Protein AF-J9DEJ8-F1 (afdb_monomer)

Mean predicted aligned error: 7.13 Å

Sequence (508 aa):
MATYSVTGDSTDNITITGTVAEDTIGVENAGGVFTIYGGRGEGDAADTDDVITIGDSVDAYGTFDVFGNGGDDSITATFADSAVTATVIGGAGDDSITMTGGDSTSTIVVAGSSGLDTISVDSADGDVTIYGGSGAADAADSADFITFGGAGTFDVFGNGGDDTVSGDLDAGGDANVYGGGGDDVLSVANGDSTSVVTVTAGSEADTVSVTGAAGDVTIYGGSGEADAADGADSIRFGGAGTFDVFGNGGDDTVSGALTGGGDANVYGGGGSDDITVGGGDSTSVVTVTAGSEADTIDVTGDGGSYTVYGGSGEADSADLADVITAHDSGDFTIYGNGGDDTIDLSDIDVTDSGTVVTAYGGAGDDAFSVGADTAATFVLSGGGGDDTYLVTQGAGADSAGASTGEGIVTITDFEVGSGDQLNINTGDSTDLVVGVTVSSSATLQDALDAAAAAAVDTGDIGVVIYGGSAYAVVEGGGDLTALDSTDQVIKLTGVTDLNVIDQITAVA

Radius of gyration: 32.06 Å; Cα contacts (8 Å, |Δi|>4): 1858; chains: 1; bounding box: 73×35×90 Å

Solvent-accessible surface area (backbone atoms only — not comparable to full-atom values): 21625 Å² total; per-residue (Å²): 105,57,78,49,77,48,74,47,76,39,98,50,80,46,78,48,62,45,46,58,41,33,30,37,39,39,37,33,47,33,33,32,38,39,38,39,23,38,8,74,38,94,75,28,73,70,22,32,38,28,39,39,38,32,30,81,74,62,51,21,35,37,37,39,40,39,35,35,25,11,32,48,20,39,37,40,39,29,33,14,88,35,54,27,39,37,39,42,35,30,32,39,32,48,19,37,39,38,37,33,37,20,21,71,74,12,42,39,37,40,25,27,29,35,39,51,22,38,40,37,41,35,52,30,27,14,46,34,37,39,19,34,12,76,44,96,78,25,78,83,29,41,34,27,39,39,38,37,25,22,39,13,41,36,42,36,33,33,23,7,33,51,19,38,39,40,38,49,35,36,74,60,18,30,34,41,40,34,33,38,40,37,53,21,40,41,34,40,36,32,70,26,65,78,17,45,40,38,40,31,33,14,52,34,44,26,38,39,38,42,38,53,28,27,14,47,36,39,39,19,38,9,79,43,97,79,26,77,74,24,28,44,26,40,40,36,40,26,21,41,16,40,37,43,39,33,34,19,7,30,52,21,39,38,41,37,45,31,36,48,63,11,31,38,40,39,35,36,35,39,38,49,22,44,40,37,43,27,52,24,20,67,72,13,44,37,38,38,30,35,16,51,38,45,30,39,39,40,39,37,36,46,33,22,41,39,38,39,19,36,9,77,40,99,82,29,76,74,22,34,42,22,40,39,37,42,30,38,26,34,32,38,40,39,32,31,16,4,28,50,18,38,39,38,38,48,57,37,45,43,91,54,83,72,27,39,38,38,39,34,26,32,36,29,49,14,37,40,33,38,29,28,53,27,43,29,30,37,40,37,32,44,73,45,60,47,22,36,40,37,40,34,64,24,99,52,10,32,30,75,38,44,83,79,56,37,15,28,45,31,35,60,62,66,46,84,85,74,54,39,35,42,35,38,35,45,77,40,92,60,64,75,76,35,78,41,84,69,62,99,82,56,52,69,53,60,39,47,22,50,9,26,40,56,12,78,48,66,38,10,31,2,27,25,69,54,100,56,18,30,36,42,24,36,29,52,51,87,58,60,67,36,70,37,49,28,21,39,40,37,36,34,36,71,34,72,66,74,80,53,53,84,41,51,43,82,40,96

Secondary structure (DSSP, 8-state):
--EEEEEEEEEEEEEEE--SS--EEEEEEEEEEEEEESSSSTT-TT----EEEE-SSS--EEEEEEEEEESS-EEEEE--SS-EEEEEEEEESS-EEEEE---TT-EEEEEEEESS-EEEEES--SEEEEEEESSS--TT----EEEEEESSEEEEEEEESS-EEEEEEPTT-EEEEEEEESS-EEEEEE--TT-EEEEE--SS--EEEEEEE-SEEEEESSSSS--TTS---EEEEEESSEEEEEEEESS-EEEEEEESS-EEEEEEEES--EEEEEEE-TT-EEEEE--SS--EEEEEEEEEEEEEESSSSS--SSS---EEEEEEEEEEEEEEEESS-EEEETT---SSTT-EEEEEEEESS-EEEE-S---SEEEEEEEES--EEEEE--TT--GGGTTTTTTEEEESS--TTTS-EEEEE-SS-----EEE---TT--HHHHHHHHHTTS-STT-EEEEEETTEEEEEE--SS-TTS--TT-EEEEETT---GGGGGGEEEE-

Structure (mmCIF, N/CA/C/O backbone):
data_AF-J9DEJ8-F1
#
_entry.id   AF-J9DEJ8-F1
#
loop_
_atom_site.group_PDB
_atom_site.id
_atom_site.type_symbol
_atom_site.label_atom_id
_atom_site.label_alt_id
_atom_site.label_comp_id
_atom_site.label_asym_id
_atom_site.label_entity_id
_atom_site.label_seq_id
_atom_site.pdbx_PDB_ins_code
_atom_site.Cartn_x
_atom_site.Cartn_y
_atom_site.Cartn_z
_atom_site.occupancy
_atom_site.B_iso_or_equiv
_atom_site.auth_seq_id
_atom_site.auth_comp_id
_atom_site.auth_asym_id
_atom_site.auth_atom_id
_atom_site.pdbx_PDB_model_num
ATOM 1 N N . MET A 1 1 ? 35.750 -9.342 -35.589 1.00 69.62 1 MET A N 1
ATOM 2 C CA . MET A 1 1 ? 36.606 -8.413 -34.828 1.00 69.62 1 MET A CA 1
ATOM 3 C C . MET A 1 1 ? 37.308 -7.419 -35.720 1.00 69.62 1 MET A C 1
ATOM 5 O O . MET A 1 1 ? 38.487 -7.567 -36.056 1.00 69.62 1 MET A O 1
ATOM 9 N N . ALA A 1 2 ? 36.550 -6.410 -36.135 1.00 70.00 2 ALA A N 1
ATOM 10 C CA . ALA A 1 2 ? 37.075 -5.110 -36.505 1.00 70.00 2 ALA A CA 1
ATOM 11 C C . ALA A 1 2 ? 37.039 -4.172 -35.283 1.00 70.00 2 ALA A C 1
ATOM 13 O O . ALA A 1 2 ? 36.340 -4.411 -34.303 1.00 70.00 2 ALA A O 1
ATOM 14 N N . THR A 1 3 ? 37.856 -3.120 -35.320 1.00 77.62 3 THR A N 1
ATOM 15 C CA . THR A 1 3 ? 37.878 -2.086 -34.280 1.00 77.62 3 THR A CA 1
ATOM 16 C C . THR A 1 3 ? 37.747 -0.729 -34.948 1.00 77.62 3 THR A C 1
ATOM 18 O O . THR A 1 3 ? 38.549 -0.397 -35.829 1.00 77.62 3 THR A O 1
ATOM 21 N N . TYR A 1 4 ? 36.763 0.052 -34.518 1.00 80.25 4 TYR A N 1
ATOM 22 C CA . TYR A 1 4 ? 36.486 1.400 -34.997 1.00 80.25 4 TYR A CA 1
ATOM 23 C C . TYR A 1 4 ? 36.673 2.381 -33.839 1.00 80.25 4 TYR A C 1
ATOM 25 O O . TYR A 1 4 ? 36.247 2.117 -32.724 1.00 80.25 4 TYR A O 1
ATOM 33 N N . SER A 1 5 ? 37.343 3.505 -34.089 1.00 74.38 5 SER A N 1
ATOM 34 C CA . SER A 1 5 ? 37.507 4.574 -33.103 1.00 74.38 5 SER A CA 1
ATOM 35 C C . SER A 1 5 ? 37.370 5.915 -33.808 1.00 74.38 5 SER A C 1
ATOM 37 O O . SER A 1 5 ? 38.055 6.169 -34.808 1.00 74.38 5 SER A O 1
ATOM 39 N N . VAL A 1 6 ? 36.454 6.746 -33.316 1.00 74.81 6 VAL A N 1
ATOM 40 C CA . VAL A 1 6 ? 36.214 8.101 -33.811 1.00 74.81 6 VAL A CA 1
ATOM 41 C C . VAL A 1 6 ? 36.387 9.077 -32.655 1.00 74.81 6 VAL A C 1
ATOM 43 O O . VAL A 1 6 ? 35.788 8.912 -31.601 1.00 74.81 6 VAL A O 1
ATOM 46 N N . THR A 1 7 ? 37.198 10.110 -32.877 1.00 64.38 7 THR A N 1
ATOM 47 C CA . THR A 1 7 ? 37.362 11.238 -31.954 1.00 64.38 7 THR A CA 1
ATOM 48 C C . THR A 1 7 ? 37.060 12.520 -32.719 1.00 64.38 7 THR A C 1
ATOM 50 O O . THR A 1 7 ? 37.680 12.756 -33.764 1.00 64.38 7 THR A O 1
ATOM 53 N N . GLY A 1 8 ? 36.147 13.363 -32.234 1.00 55.47 8 GLY A N 1
ATOM 54 C CA . GLY A 1 8 ? 35.898 14.650 -32.883 1.00 55.47 8 GLY A CA 1
ATOM 55 C C . GLY A 1 8 ? 34.725 15.464 -32.335 1.00 55.47 8 GLY A C 1
ATOM 56 O O . GLY A 1 8 ? 33.605 14.981 -32.259 1.00 55.47 8 GLY A O 1
ATOM 57 N N . ASP A 1 9 ? 34.987 16.746 -32.085 1.00 58.25 9 ASP A N 1
ATOM 58 C CA . ASP A 1 9 ? 33.994 17.821 -31.973 1.00 58.25 9 ASP A CA 1
ATOM 59 C C . ASP A 1 9 ? 33.622 18.264 -33.400 1.00 58.25 9 ASP A C 1
ATOM 61 O O . ASP A 1 9 ? 34.460 18.838 -34.110 1.00 58.25 9 ASP A O 1
ATOM 65 N N . SER A 1 10 ? 32.424 17.917 -33.885 1.00 53.53 10 SER A N 1
ATOM 66 C CA . SER A 1 10 ? 32.021 18.250 -35.252 1.00 53.53 10 SER A CA 1
ATOM 67 C C . SER A 1 10 ? 30.554 18.663 -35.372 1.00 53.53 10 SER A C 1
ATOM 69 O O . SER A 1 10 ? 29.649 18.085 -34.792 1.00 53.53 10 SER A O 1
ATOM 71 N N . THR A 1 11 ? 30.282 19.628 -36.248 1.00 59.38 11 THR A N 1
ATOM 72 C CA . THR A 1 11 ? 28.927 19.901 -36.757 1.00 59.38 11 THR A CA 1
ATOM 73 C C . THR A 1 11 ? 28.458 18.859 -37.785 1.00 59.38 11 THR A C 1
ATOM 75 O O . THR A 1 11 ? 27.512 19.126 -38.527 1.00 59.38 11 THR A O 1
ATOM 78 N N . ASP A 1 12 ? 29.178 17.745 -37.930 1.00 62.72 12 ASP A N 1
ATOM 79 C CA . ASP A 1 12 ? 28.977 16.765 -38.990 1.00 62.72 12 ASP A CA 1
ATOM 80 C C . ASP A 1 12 ? 28.085 15.613 -38.505 1.00 62.72 12 ASP A C 1
ATOM 82 O O . ASP A 1 12 ? 28.072 15.265 -37.326 1.00 62.72 12 ASP A O 1
ATOM 86 N N . ASN A 1 13 ? 27.354 15.007 -39.442 1.00 77.88 13 ASN A N 1
ATOM 87 C CA . ASN A 1 13 ? 26.624 13.766 -39.200 1.00 77.88 13 ASN A CA 1
ATOM 88 C C . ASN A 1 13 ? 27.559 12.594 -39.522 1.00 77.88 13 ASN A C 1
ATOM 90 O O . ASN A 1 13 ? 27.976 12.440 -40.677 1.00 77.88 13 ASN A O 1
ATOM 94 N N . ILE A 1 14 ? 27.892 11.780 -38.523 1.00 81.44 14 ILE A N 1
ATOM 95 C CA . ILE A 1 14 ? 28.829 10.660 -38.648 1.00 81.44 14 ILE A CA 1
ATOM 96 C C . ILE A 1 14 ? 28.055 9.347 -38.568 1.00 81.44 14 ILE A C 1
ATOM 98 O O . ILE A 1 14 ? 27.321 9.113 -37.618 1.00 81.44 14 ILE A O 1
ATOM 102 N N . THR A 1 15 ? 28.254 8.468 -39.553 1.00 83.81 15 THR A N 1
ATOM 103 C CA . THR A 1 15 ? 27.722 7.099 -39.526 1.00 83.81 15 THR A CA 1
ATOM 104 C C . THR A 1 15 ? 28.864 6.095 -39.410 1.00 83.81 15 THR A C 1
ATOM 106 O O . THR A 1 15 ? 29.778 6.109 -40.241 1.00 83.81 15 THR A O 1
ATOM 109 N N . ILE A 1 16 ? 28.798 5.221 -38.407 1.00 84.88 16 ILE A N 1
ATOM 110 C CA . ILE A 1 16 ? 29.703 4.085 -38.203 1.00 84.88 16 ILE A CA 1
ATOM 111 C C . ILE A 1 16 ? 28.890 2.808 -38.421 1.00 84.88 16 ILE A C 1
ATOM 113 O O . ILE A 1 16 ? 27.814 2.662 -37.859 1.00 84.88 16 ILE A O 1
ATOM 117 N N . THR A 1 17 ? 29.395 1.904 -39.255 1.00 83.44 17 THR A N 1
ATOM 118 C CA . THR A 1 17 ? 28.797 0.582 -39.494 1.00 83.44 17 THR A CA 1
ATOM 119 C C . THR A 1 17 ? 29.867 -0.470 -39.262 1.00 83.44 17 THR A C 1
ATOM 121 O O . THR A 1 17 ? 30.925 -0.381 -39.908 1.00 83.44 17 THR A O 1
ATOM 124 N N . GLY A 1 18 ? 29.612 -1.439 -38.392 1.00 78.19 18 GLY A N 1
ATOM 125 C CA . GLY A 1 18 ? 30.465 -2.607 -38.254 1.00 78.19 18 GLY A CA 1
ATOM 126 C C . GLY A 1 18 ? 30.177 -3.657 -39.328 1.00 78.19 18 GLY A C 1
ATOM 127 O O . GLY A 1 18 ? 29.980 -3.349 -40.516 1.00 78.19 18 GLY A O 1
ATOM 128 N N . THR A 1 19 ? 30.333 -4.918 -38.958 1.00 83.38 19 THR A N 1
ATOM 129 C CA . THR A 1 19 ? 30.395 -6.061 -39.859 1.00 83.38 19 THR A CA 1
ATOM 130 C C . THR A 1 19 ? 29.239 -7.024 -39.605 1.00 83.38 19 THR A C 1
ATOM 132 O O . THR A 1 19 ? 28.110 -6.597 -39.686 1.00 83.38 19 THR A O 1
ATOM 135 N N . VAL A 1 20 ? 29.478 -8.331 -39.569 1.00 77.69 20 VAL A N 1
ATOM 136 C CA . VAL A 1 20 ? 28.456 -9.356 -39.215 1.00 77.69 20 VAL A CA 1
ATOM 137 C C . VAL A 1 20 ? 29.049 -10.315 -38.183 1.00 77.69 20 VAL A C 1
ATOM 139 O O . VAL A 1 20 ? 28.848 -11.526 -38.222 1.00 77.69 20 VAL A O 1
ATOM 142 N N . ALA A 1 21 ? 30.059 -9.821 -37.495 1.00 85.44 21 ALA A N 1
ATOM 143 C CA . ALA A 1 21 ? 31.010 -10.576 -36.718 1.00 85.44 21 ALA A CA 1
ATOM 144 C C . ALA A 1 21 ? 31.494 -9.605 -35.661 1.00 85.44 21 ALA A C 1
ATOM 146 O O . ALA A 1 21 ? 31.898 -8.521 -36.059 1.00 85.44 21 ALA A O 1
ATOM 147 N N . GLU A 1 22 ? 31.600 -10.065 -34.421 1.00 86.56 22 GLU A N 1
ATOM 148 C CA . GLU A 1 22 ? 31.916 -9.243 -33.248 1.00 86.56 22 GLU A CA 1
ATOM 149 C C . GLU A 1 22 ? 32.864 -8.089 -33.535 1.00 86.56 22 GLU A C 1
ATOM 151 O O . GLU A 1 22 ? 33.975 -8.311 -34.019 1.00 86.56 22 GLU A O 1
ATOM 156 N N . ASP A 1 23 ? 32.473 -6.877 -33.205 1.00 86.62 23 ASP A N 1
ATOM 157 C CA . ASP A 1 23 ? 33.173 -5.637 -33.447 1.00 86.62 23 ASP A CA 1
ATOM 158 C C . ASP A 1 23 ? 33.344 -4.843 -32.148 1.00 86.62 23 ASP A C 1
ATOM 160 O O . ASP A 1 23 ? 32.666 -5.021 -31.144 1.00 86.62 23 ASP A O 1
ATOM 164 N N . THR A 1 24 ? 34.351 -3.972 -32.137 1.00 90.75 24 THR A N 1
ATOM 165 C CA . THR A 1 24 ? 34.569 -3.028 -31.036 1.00 90.75 24 THR A CA 1
ATOM 166 C C . THR A 1 24 ? 34.513 -1.615 -31.590 1.00 90.75 24 THR A C 1
ATOM 168 O O . THR A 1 24 ? 35.375 -1.229 -32.388 1.00 90.75 24 THR A O 1
ATOM 171 N N . ILE A 1 25 ? 33.521 -0.834 -31.178 1.00 88.12 25 ILE A N 1
ATOM 172 C CA . ILE A 1 25 ? 33.267 0.518 -31.675 1.00 88.12 25 ILE A CA 1
ATOM 173 C C . ILE A 1 25 ? 33.423 1.512 -30.524 1.00 88.12 25 ILE A C 1
ATOM 175 O O . ILE A 1 25 ? 32.734 1.417 -29.521 1.00 88.12 25 ILE A O 1
ATOM 179 N N . GLY A 1 26 ? 34.321 2.484 -30.677 1.00 85.38 26 GLY A N 1
ATOM 180 C CA . GLY A 1 26 ? 34.539 3.560 -29.711 1.00 85.38 26 GLY A CA 1
ATOM 181 C C . GLY A 1 26 ? 34.276 4.941 -30.310 1.00 85.38 26 GLY A C 1
ATOM 182 O O . GLY A 1 26 ? 34.797 5.268 -31.383 1.00 85.38 26 GLY A O 1
ATOM 183 N N . VAL A 1 27 ? 33.523 5.777 -29.601 1.00 84.25 27 VAL A N 1
ATOM 184 C CA . VAL A 1 27 ? 33.308 7.192 -29.927 1.00 84.25 27 VAL A CA 1
ATOM 185 C C . VAL A 1 27 ? 33.723 8.039 -28.728 1.00 84.25 27 VAL A C 1
ATOM 187 O O . VAL A 1 27 ? 33.077 8.004 -27.692 1.00 84.25 27 VAL A O 1
ATOM 190 N N . GLU A 1 28 ? 34.803 8.808 -28.854 1.00 80.25 28 GLU A N 1
ATOM 191 C CA . GLU A 1 28 ? 35.369 9.627 -27.769 1.00 80.25 28 GLU A CA 1
ATOM 192 C C . GLU A 1 28 ? 35.215 11.125 -28.079 1.00 80.25 28 GLU A C 1
ATOM 194 O O . GLU A 1 28 ? 35.373 11.534 -29.234 1.00 80.25 28 GLU A O 1
ATOM 199 N N . ASN A 1 29 ? 34.997 11.965 -27.055 1.00 66.25 29 ASN A N 1
ATOM 200 C CA . ASN A 1 29 ? 34.949 13.435 -27.186 1.00 66.25 29 ASN A CA 1
ATOM 201 C C . ASN A 1 29 ? 34.058 13.921 -28.353 1.00 66.25 29 ASN A C 1
ATOM 203 O O . ASN A 1 29 ? 34.508 14.665 -29.232 1.00 66.25 29 ASN A O 1
ATOM 207 N N . ALA A 1 30 ? 32.821 13.427 -28.401 1.00 65.62 30 ALA A N 1
ATOM 208 C CA . ALA A 1 30 ? 31.911 13.605 -29.523 1.00 65.62 30 ALA A CA 1
ATOM 209 C C . ALA A 1 30 ? 30.885 14.714 -29.262 1.00 65.62 30 ALA A C 1
ATOM 211 O O . ALA A 1 30 ? 29.974 14.547 -28.458 1.00 65.62 30 ALA A O 1
ATOM 212 N N . GLY A 1 31 ? 31.021 15.821 -29.992 1.00 70.56 31 GLY A N 1
ATOM 213 C CA . GLY A 1 31 ? 29.944 16.787 -30.218 1.00 70.56 31 GLY A CA 1
ATOM 214 C C . GLY A 1 31 ? 29.398 16.589 -31.631 1.00 70.56 31 GLY A C 1
ATOM 215 O O . GLY A 1 31 ? 30.210 16.532 -32.557 1.00 70.56 31 GLY A O 1
ATOM 216 N N . GLY A 1 32 ? 28.079 16.450 -31.823 1.00 80.75 32 GLY A N 1
ATOM 217 C CA . GLY A 1 32 ? 27.480 16.331 -33.166 1.00 80.75 32 GLY A CA 1
ATOM 218 C C . GLY A 1 32 ? 26.280 15.388 -33.271 1.00 80.75 32 GLY A C 1
ATOM 219 O O . GLY A 1 32 ? 25.552 15.207 -32.300 1.00 80.75 32 GLY A O 1
ATOM 220 N N . VAL A 1 33 ? 26.058 14.823 -34.466 1.00 86.44 33 VAL A N 1
ATOM 221 C CA . VAL A 1 33 ? 25.038 13.788 -34.723 1.00 86.44 33 VAL A CA 1
ATOM 222 C C . VAL A 1 33 ? 25.743 12.496 -35.129 1.00 86.44 33 VAL A C 1
ATOM 224 O O . VAL A 1 33 ? 26.447 12.469 -36.141 1.00 86.44 33 VAL A O 1
ATOM 227 N N . PHE A 1 34 ? 25.540 11.424 -34.375 1.00 89.75 34 PHE A N 1
ATOM 228 C CA . PHE A 1 34 ? 26.159 10.124 -34.603 1.00 89.75 34 PHE A CA 1
ATOM 229 C C . PHE A 1 34 ? 25.094 9.061 -34.834 1.00 89.75 34 PHE A C 1
ATOM 231 O O . PHE A 1 34 ? 24.100 9.009 -34.124 1.00 89.75 34 PHE A O 1
ATOM 238 N N . THR A 1 35 ? 25.336 8.190 -35.807 1.00 91.44 35 THR A N 1
ATOM 239 C CA . THR A 1 35 ? 24.563 6.967 -36.019 1.00 91.44 35 THR A CA 1
ATOM 240 C C . THR A 1 35 ? 25.532 5.790 -36.039 1.00 91.44 35 THR A C 1
ATOM 242 O O . THR A 1 35 ? 26.465 5.775 -36.846 1.00 91.44 35 THR A O 1
ATOM 245 N N . ILE A 1 36 ? 25.347 4.822 -35.153 1.00 92.38 36 ILE A N 1
ATOM 246 C CA . ILE A 1 36 ? 26.282 3.726 -34.907 1.00 92.38 36 ILE A CA 1
ATOM 247 C C . ILE A 1 36 ? 25.527 2.410 -35.043 1.00 92.38 36 ILE A C 1
ATOM 249 O O . ILE A 1 36 ? 24.523 2.211 -34.374 1.00 92.38 36 ILE A O 1
ATOM 253 N N . TYR A 1 37 ? 26.031 1.522 -35.892 1.00 93.00 37 TYR A N 1
ATOM 254 C CA . TYR A 1 37 ? 25.533 0.159 -36.040 1.00 93.00 37 TYR A CA 1
ATOM 255 C C . TYR A 1 37 ? 26.658 -0.819 -35.707 1.00 93.00 37 TYR A C 1
ATOM 257 O O . TYR A 1 37 ? 27.742 -0.690 -36.295 1.00 93.00 37 TYR A O 1
ATOM 265 N N . GLY A 1 38 ? 26.388 -1.771 -34.815 1.00 90.44 38 GLY A N 1
ATOM 266 C CA . GLY A 1 38 ? 27.195 -2.976 -34.628 1.00 90.44 38 GLY A CA 1
ATOM 267 C C . GLY A 1 38 ? 27.357 -3.754 -35.939 1.00 90.44 38 GLY A C 1
ATOM 268 O O . GLY A 1 38 ? 28.465 -3.943 -36.444 1.00 90.44 38 GLY A O 1
ATOM 269 N N . GLY A 1 39 ? 26.239 -3.940 -36.641 1.00 88.44 39 GLY A N 1
ATOM 270 C CA . GLY A 1 39 ? 26.188 -4.608 -37.934 1.00 88.44 39 GLY A CA 1
ATOM 271 C C . GLY A 1 39 ? 26.341 -3.705 -39.162 1.00 88.44 39 GLY A C 1
ATOM 272 O O . GLY A 1 39 ? 26.794 -2.551 -39.133 1.00 88.44 39 GLY A O 1
ATOM 273 N N . ARG A 1 40 ? 25.916 -4.215 -40.328 1.00 87.06 40 ARG A N 1
ATOM 274 C CA . ARG A 1 40 ? 26.042 -3.503 -41.621 1.00 87.06 40 ARG A CA 1
ATOM 275 C C . A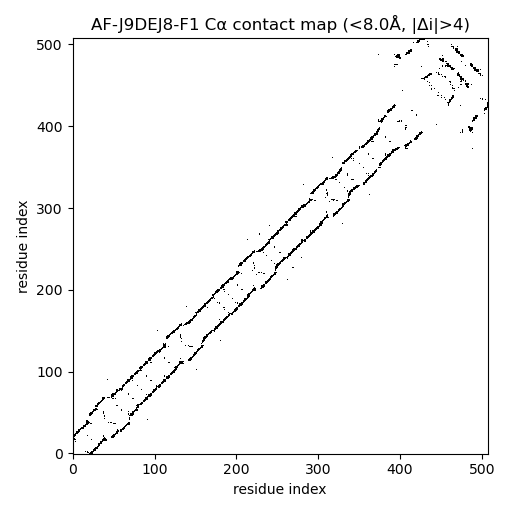RG A 1 40 ? 25.028 -2.377 -41.833 1.00 87.06 40 ARG A C 1
ATOM 277 O O . ARG A 1 40 ? 24.998 -1.795 -42.926 1.00 87.06 40 ARG A O 1
ATOM 284 N N . GLY A 1 41 ? 24.195 -2.090 -40.843 1.00 86.06 41 GLY A N 1
ATOM 285 C CA . GLY A 1 41 ? 23.133 -1.093 -40.884 1.00 86.06 41 GLY A CA 1
ATOM 286 C C . GLY A 1 41 ? 21.930 -1.531 -40.057 1.00 86.06 41 GLY A C 1
ATOM 287 O O . GLY A 1 41 ? 21.963 -2.577 -39.425 1.00 86.06 41 GLY A O 1
ATOM 288 N N . GLU A 1 42 ? 20.869 -0.731 -40.113 1.00 84.06 42 GLU A N 1
ATOM 289 C CA . GLU A 1 42 ? 19.648 -0.923 -39.327 1.00 84.06 42 GLU A CA 1
ATOM 290 C C . GLU A 1 42 ? 19.036 -2.322 -39.528 1.00 84.06 42 GLU A C 1
ATOM 292 O O . GLU A 1 42 ? 18.682 -2.701 -40.653 1.00 84.06 42 GLU A O 1
ATOM 297 N N . GLY A 1 43 ? 18.903 -3.076 -38.433 1.00 77.19 43 GLY A N 1
ATOM 298 C CA . GLY A 1 43 ? 18.223 -4.371 -38.406 1.00 77.19 43 GLY A CA 1
ATOM 299 C C . GLY A 1 43 ? 19.011 -5.514 -39.055 1.00 77.19 43 GLY A C 1
ATOM 300 O O . GLY A 1 43 ? 18.406 -6.410 -39.659 1.00 77.19 43 GLY A O 1
ATOM 301 N N . ASP A 1 44 ? 20.347 -5.490 -38.991 1.00 85.06 44 ASP A N 1
ATOM 302 C CA . ASP A 1 44 ? 21.187 -6.591 -39.481 1.00 85.06 44 ASP A CA 1
ATOM 303 C C . ASP A 1 44 ? 21.099 -7.826 -38.566 1.00 85.06 44 ASP A C 1
ATOM 305 O O . ASP A 1 44 ? 21.991 -8.115 -37.789 1.00 85.06 44 ASP A O 1
ATOM 309 N N . ALA A 1 45 ? 20.038 -8.622 -38.697 1.00 80.19 45 ALA A N 1
ATOM 310 C CA . ALA A 1 45 ? 19.833 -9.828 -37.879 1.00 80.19 45 ALA A CA 1
ATOM 311 C C . ALA A 1 45 ? 20.858 -10.967 -38.114 1.00 80.19 45 ALA A C 1
ATOM 313 O O . ALA A 1 45 ? 20.713 -12.056 -37.562 1.00 80.19 45 ALA A O 1
ATOM 314 N N . ALA A 1 46 ? 21.820 -10.789 -39.028 1.00 86.25 46 ALA A N 1
ATOM 315 C CA . ALA A 1 46 ? 22.919 -11.735 -39.239 1.00 86.25 46 ALA A CA 1
ATOM 316 C C . ALA A 1 46 ? 24.191 -11.340 -38.479 1.00 86.25 46 ALA A C 1
ATOM 318 O O . ALA A 1 46 ? 25.221 -12.001 -38.658 1.00 86.25 46 ALA A O 1
ATOM 319 N N . ASP A 1 47 ? 24.114 -10.248 -37.730 1.00 91.50 47 ASP A N 1
ATOM 320 C CA . ASP A 1 47 ? 25.159 -9.753 -36.863 1.00 91.50 47 ASP A CA 1
ATOM 321 C C . ASP A 1 47 ? 25.384 -10.656 -35.645 1.00 91.50 47 ASP A C 1
ATOM 323 O O . ASP A 1 47 ? 24.650 -11.629 -35.433 1.00 91.50 47 ASP A O 1
ATOM 327 N N . THR A 1 48 ? 26.474 -10.406 -34.929 1.00 92.25 48 THR A N 1
ATOM 328 C CA . THR A 1 48 ? 26.849 -11.140 -33.715 1.00 92.25 48 THR A CA 1
ATOM 329 C C . THR A 1 48 ? 27.435 -10.173 -32.696 1.00 92.25 48 THR A C 1
ATOM 331 O O . THR A 1 48 ? 28.049 -9.211 -33.127 1.00 92.25 48 THR A O 1
ATOM 334 N N . ASP A 1 49 ? 27.474 -10.589 -31.435 1.00 95.19 49 ASP A N 1
ATOM 335 C CA . ASP A 1 49 ? 27.951 -9.897 -30.231 1.00 95.19 49 ASP A CA 1
ATOM 336 C C . ASP A 1 49 ? 28.964 -8.763 -30.471 1.00 95.19 49 ASP A C 1
ATOM 338 O O . ASP A 1 49 ? 30.095 -9.024 -30.880 1.00 95.19 49 ASP A O 1
ATOM 342 N N . ASP A 1 50 ? 28.620 -7.530 -30.122 1.00 93.69 50 ASP A N 1
ATOM 343 C CA . ASP A 1 50 ? 29.449 -6.342 -30.288 1.00 93.69 50 ASP A CA 1
ATOM 344 C C . ASP A 1 50 ? 29.765 -5.638 -28.965 1.00 93.69 50 ASP A C 1
ATOM 346 O O . ASP A 1 50 ? 29.089 -5.767 -27.950 1.00 93.69 50 ASP A O 1
ATOM 350 N N . VAL A 1 51 ? 30.827 -4.829 -28.971 1.00 94.38 51 VAL A N 1
ATOM 351 C CA . VAL A 1 51 ? 31.156 -3.914 -27.872 1.00 94.38 51 VAL A CA 1
ATOM 352 C C . VAL A 1 51 ? 31.141 -2.483 -28.390 1.00 94.38 51 VAL A C 1
ATOM 354 O O . VAL A 1 51 ? 32.026 -2.081 -29.153 1.00 94.38 51 VAL A O 1
ATOM 357 N N . ILE A 1 52 ? 30.177 -1.685 -27.939 1.00 93.50 52 ILE A N 1
ATOM 358 C CA . ILE A 1 52 ? 30.007 -0.284 -28.330 1.00 93.50 52 ILE A CA 1
ATOM 359 C C . ILE A 1 52 ? 30.248 0.613 -27.113 1.00 93.50 52 ILE A C 1
ATOM 361 O O . ILE A 1 52 ? 29.631 0.461 -26.066 1.00 93.50 52 ILE A O 1
ATOM 365 N N . THR A 1 53 ? 31.153 1.580 -27.234 1.00 92.12 53 THR A N 1
ATOM 366 C CA . THR A 1 53 ? 31.464 2.551 -26.177 1.00 92.12 53 THR A CA 1
ATOM 367 C C . THR A 1 53 ? 31.358 3.976 -26.708 1.00 92.12 53 THR A C 1
ATOM 369 O O . THR A 1 53 ? 32.003 4.331 -27.698 1.00 92.12 53 THR A O 1
ATOM 372 N N . ILE A 1 54 ? 30.572 4.811 -26.031 1.00 88.94 54 ILE A N 1
ATOM 373 C CA . ILE A 1 54 ? 30.362 6.228 -26.338 1.00 88.94 54 ILE A CA 1
ATOM 374 C C . ILE A 1 54 ? 30.766 7.049 -25.119 1.00 88.94 54 ILE A C 1
ATOM 376 O O . ILE A 1 54 ? 30.284 6.819 -24.017 1.00 88.94 54 ILE A O 1
ATOM 380 N N . GLY A 1 55 ? 31.631 8.032 -25.339 1.00 79.75 55 GLY A N 1
ATOM 381 C CA . GLY A 1 55 ? 32.189 8.881 -24.298 1.00 79.75 55 GLY A CA 1
ATOM 382 C C . GLY A 1 55 ? 33.295 8.206 -23.484 1.00 79.75 55 GLY A C 1
ATOM 383 O O . GLY A 1 55 ? 33.337 6.994 -23.298 1.00 79.75 55 GLY A O 1
ATOM 384 N N . ASP A 1 56 ? 34.227 9.023 -22.992 1.00 65.81 56 ASP A N 1
ATOM 385 C CA . ASP A 1 56 ? 35.333 8.627 -22.115 1.00 65.81 56 ASP A CA 1
ATOM 386 C C . ASP A 1 56 ? 35.334 9.426 -20.798 1.00 65.81 56 ASP A C 1
ATOM 388 O O . ASP A 1 56 ? 36.385 9.777 -20.262 1.00 65.81 56 ASP A O 1
ATOM 392 N N . SER A 1 57 ? 34.133 9.630 -20.238 1.00 54.97 57 SER A N 1
ATOM 393 C CA . SER A 1 57 ? 33.795 10.183 -18.907 1.00 54.97 57 SER A CA 1
ATOM 394 C C . SER A 1 57 ? 33.401 11.660 -18.768 1.00 54.97 57 SER A C 1
ATOM 396 O O . SER A 1 57 ? 32.936 12.002 -17.683 1.00 54.97 57 SER A O 1
ATOM 398 N N . VAL A 1 58 ? 33.528 12.548 -19.774 1.00 55.72 58 VAL A N 1
ATOM 399 C CA . VAL A 1 58 ? 33.125 13.968 -19.556 1.00 55.72 58 VAL A CA 1
ATOM 400 C C . VAL A 1 58 ? 32.670 14.800 -20.771 1.00 55.72 58 VAL A C 1
ATOM 402 O O . VAL A 1 58 ? 32.246 15.931 -20.563 1.00 55.72 58 VAL A O 1
ATOM 405 N N . ASP A 1 59 ? 32.729 14.319 -22.020 1.00 66.44 59 ASP A N 1
ATOM 406 C CA . ASP A 1 59 ? 32.696 15.244 -23.178 1.00 66.44 59 ASP A CA 1
ATOM 407 C C . ASP A 1 59 ? 31.729 14.881 -24.326 1.00 66.44 59 ASP A C 1
ATOM 409 O O . ASP A 1 59 ? 31.748 15.550 -25.361 1.00 66.44 59 ASP A O 1
ATOM 413 N N . ALA A 1 60 ? 30.889 13.846 -24.196 1.00 71.44 60 ALA A N 1
ATOM 414 C CA . ALA A 1 60 ? 29.909 13.521 -25.239 1.00 71.44 60 ALA A CA 1
ATOM 415 C C . ALA A 1 60 ? 28.617 14.344 -25.067 1.00 71.44 60 ALA A C 1
ATOM 417 O O . ALA A 1 60 ? 28.001 14.311 -24.002 1.00 71.44 60 ALA A O 1
ATOM 418 N N . TYR A 1 61 ? 28.221 15.078 -26.113 1.00 77.62 61 TYR A N 1
ATOM 419 C CA . TYR A 1 61 ? 26.992 15.880 -26.179 1.00 77.62 61 TYR A CA 1
ATOM 420 C C . TYR A 1 61 ? 26.426 15.919 -27.609 1.00 77.62 61 TYR A C 1
ATOM 422 O O . TYR A 1 61 ? 27.159 15.777 -28.589 1.00 77.62 61 TYR A O 1
ATOM 430 N N . GLY A 1 62 ? 25.121 16.152 -27.760 1.00 85.44 62 GLY A N 1
ATOM 431 C CA . GLY A 1 62 ? 24.457 16.169 -29.072 1.00 85.44 62 GLY A CA 1
ATOM 432 C C . GLY A 1 62 ? 23.528 14.979 -29.295 1.00 85.44 62 GLY A C 1
ATOM 433 O O . GLY A 1 62 ? 22.850 14.562 -28.364 1.00 85.44 62 GLY A O 1
ATOM 434 N N . THR A 1 63 ? 23.440 14.484 -30.532 1.00 90.62 63 THR A N 1
ATOM 435 C CA . THR A 1 63 ? 22.486 13.436 -30.927 1.00 90.62 63 THR A CA 1
ATOM 436 C C . THR A 1 63 ? 23.190 12.117 -31.232 1.00 90.62 63 THR A C 1
ATOM 438 O O . THR A 1 63 ? 24.118 12.098 -32.041 1.00 90.62 63 THR A O 1
ATOM 441 N N . PHE A 1 64 ? 22.732 11.018 -30.642 1.00 92.44 64 PHE A N 1
ATOM 442 C CA . PHE A 1 64 ? 23.297 9.682 -30.829 1.00 92.44 64 PHE A CA 1
ATOM 443 C C . PHE A 1 64 ? 22.186 8.676 -31.122 1.00 92.44 64 PHE A C 1
ATOM 445 O O . PHE A 1 64 ? 21.278 8.535 -30.319 1.00 92.44 64 PHE A O 1
ATOM 452 N N . ASP A 1 65 ? 22.290 7.957 -32.234 1.00 94.38 65 ASP A N 1
ATOM 453 C CA . ASP A 1 65 ? 21.466 6.787 -32.537 1.00 94.38 65 ASP A CA 1
ATOM 454 C C . ASP A 1 65 ? 22.386 5.560 -32.578 1.00 94.38 65 ASP A C 1
ATOM 456 O O . ASP A 1 65 ? 23.332 5.519 -33.371 1.00 94.38 65 ASP A O 1
ATOM 460 N N . VAL A 1 66 ? 22.152 4.582 -31.710 1.00 95.25 66 VAL A N 1
ATOM 461 C CA . VAL A 1 66 ? 23.044 3.442 -31.466 1.00 95.25 66 VAL A CA 1
ATOM 462 C C . VAL A 1 66 ? 22.239 2.159 -31.568 1.00 95.25 66 VAL A C 1
ATOM 464 O O . VAL A 1 66 ? 21.202 2.040 -30.926 1.00 95.25 66 VAL A O 1
ATOM 467 N N . PHE A 1 67 ? 22.724 1.212 -32.364 1.00 95.94 67 PHE A N 1
ATOM 468 C CA . PHE A 1 67 ? 22.061 -0.063 -32.619 1.00 95.94 67 PHE A CA 1
ATOM 469 C C . PHE A 1 67 ? 23.088 -1.193 -32.498 1.00 95.94 67 PHE A C 1
ATOM 471 O O . PHE A 1 67 ? 24.021 -1.224 -33.311 1.00 95.94 67 PHE A O 1
ATOM 478 N N . GLY A 1 68 ? 22.918 -2.099 -31.534 1.00 95.06 68 GLY A N 1
ATOM 479 C CA . GLY A 1 68 ? 23.692 -3.343 -31.432 1.00 95.06 68 GLY A CA 1
ATOM 480 C C . GLY A 1 68 ? 23.406 -4.268 -32.620 1.00 95.06 68 GLY A C 1
ATOM 481 O O . GLY A 1 68 ? 24.289 -4.519 -33.429 1.00 95.06 68 GLY A O 1
ATOM 482 N N . ASN A 1 69 ? 22.118 -4.450 -32.929 1.00 94.56 69 ASN A N 1
ATOM 483 C CA . ASN A 1 69 ? 21.521 -5.262 -34.001 1.00 94.56 69 ASN A CA 1
ATOM 484 C C . ASN A 1 69 ? 21.272 -6.714 -33.612 1.00 94.56 69 ASN A C 1
ATOM 486 O O . ASN A 1 69 ? 20.120 -7.053 -33.372 1.00 94.56 69 ASN A O 1
ATOM 490 N N . GLY A 1 70 ? 22.255 -7.599 -33.709 1.00 93.44 70 GLY A N 1
ATOM 491 C CA . GLY A 1 70 ? 22.030 -9.017 -33.458 1.00 93.44 70 GLY A CA 1
ATOM 492 C C . GLY A 1 70 ? 23.227 -9.644 -32.774 1.00 93.44 70 GLY A C 1
ATOM 493 O O . GLY A 1 70 ? 24.356 -9.323 -33.118 1.00 93.44 70 GLY A O 1
ATOM 494 N N . GLY A 1 71 ? 22.969 -10.614 -31.904 1.00 95.69 71 GLY A N 1
ATOM 495 C CA . GLY A 1 71 ? 23.957 -11.127 -30.963 1.00 95.69 71 GLY A CA 1
ATOM 496 C C . GLY A 1 71 ? 23.781 -10.501 -29.585 1.00 95.69 71 GLY A C 1
ATOM 497 O O . GLY A 1 71 ? 22.902 -9.676 -29.397 1.00 95.69 71 GLY A O 1
ATOM 498 N N . ASP A 1 72 ? 24.603 -10.946 -28.640 1.00 97.19 72 ASP A N 1
ATOM 499 C CA . ASP A 1 72 ? 24.567 -10.467 -27.257 1.00 97.19 72 ASP A CA 1
ATOM 500 C C . ASP A 1 72 ? 25.524 -9.263 -27.136 1.00 97.19 72 ASP A C 1
ATOM 502 O O . ASP A 1 72 ? 26.746 -9.428 -26.999 1.00 97.19 72 ASP A O 1
ATOM 506 N N . ASP A 1 73 ? 25.000 -8.045 -27.247 1.00 97.50 73 ASP A N 1
ATOM 507 C CA . ASP A 1 73 ? 25.778 -6.816 -27.376 1.00 97.50 73 ASP A CA 1
ATOM 508 C C . ASP A 1 73 ? 26.078 -6.156 -26.021 1.00 97.50 73 ASP A C 1
ATOM 510 O O . ASP A 1 73 ? 25.305 -6.185 -25.069 1.00 97.50 73 ASP A O 1
ATOM 514 N N . SER A 1 74 ? 27.229 -5.492 -25.915 1.00 97.69 74 SER A N 1
ATOM 515 C CA . SER A 1 74 ? 27.609 -4.683 -24.756 1.00 97.69 74 SER A CA 1
ATOM 516 C C . SER A 1 74 ? 27.756 -3.222 -25.160 1.00 97.69 74 SER A C 1
ATOM 518 O O . SER A 1 74 ? 28.731 -2.825 -25.806 1.00 97.69 74 SER A O 1
ATOM 520 N N . ILE A 1 75 ? 26.798 -2.395 -24.747 1.00 97.19 75 ILE A N 1
ATOM 521 C CA . ILE A 1 75 ? 26.725 -0.975 -25.078 1.00 97.19 75 ILE A CA 1
ATOM 522 C C . ILE A 1 75 ? 26.944 -0.144 -23.813 1.00 97.19 75 ILE A C 1
ATOM 524 O O . ILE A 1 75 ? 26.231 -0.264 -22.825 1.00 97.19 75 ILE A O 1
ATOM 528 N N . THR A 1 76 ? 27.934 0.743 -23.833 1.00 95.38 76 THR A N 1
ATOM 529 C CA . THR A 1 76 ? 28.180 1.719 -22.764 1.00 95.38 76 THR A CA 1
ATOM 530 C C . THR A 1 76 ? 28.167 3.127 -23.338 1.00 95.38 76 THR A C 1
ATOM 532 O O . THR A 1 76 ? 28.983 3.442 -24.203 1.00 95.38 76 THR A O 1
ATOM 535 N N . ALA A 1 77 ? 27.291 3.994 -22.838 1.00 92.06 77 ALA A N 1
ATOM 536 C CA . ALA A 1 77 ? 27.243 5.403 -23.198 1.00 92.06 77 ALA A CA 1
ATOM 537 C C . ALA A 1 77 ? 27.393 6.297 -21.961 1.00 92.06 77 ALA A C 1
ATOM 539 O O . ALA A 1 77 ? 26.593 6.257 -21.032 1.00 92.06 77 ALA A O 1
ATOM 540 N N . THR A 1 78 ? 28.423 7.135 -21.953 1.00 90.62 78 THR A N 1
ATOM 541 C CA . THR A 1 78 ? 28.665 8.119 -20.899 1.00 90.62 78 THR A CA 1
ATOM 542 C C . THR A 1 78 ? 28.655 9.516 -21.495 1.00 90.62 78 THR A C 1
ATOM 544 O O . THR A 1 78 ? 29.546 9.892 -22.264 1.00 90.62 78 THR A O 1
ATOM 547 N N . PHE A 1 79 ? 27.657 10.300 -21.112 1.00 86.25 79 PHE A N 1
ATOM 548 C CA . PHE A 1 79 ? 27.472 11.671 -21.557 1.00 86.25 79 PHE A CA 1
ATOM 549 C C . PHE A 1 79 ? 27.936 12.680 -20.514 1.00 86.25 79 PHE A C 1
ATOM 551 O O . PHE A 1 79 ? 28.078 12.385 -19.327 1.00 86.25 79 PHE A O 1
ATOM 558 N N . ALA A 1 80 ? 28.209 13.893 -20.987 1.00 78.94 80 ALA A N 1
ATOM 559 C CA . ALA A 1 80 ? 28.437 15.027 -20.108 1.00 78.94 80 ALA A CA 1
ATOM 560 C C . ALA A 1 80 ? 27.131 15.446 -19.406 1.00 78.94 80 ALA A C 1
ATOM 562 O O . ALA A 1 80 ? 26.036 15.134 -19.870 1.00 78.94 80 ALA A O 1
ATOM 563 N N . ASP A 1 81 ? 27.251 16.243 -18.343 1.00 78.69 81 ASP A N 1
ATOM 564 C CA . ASP A 1 81 ? 26.144 17.032 -17.782 1.00 78.69 81 ASP A CA 1
ATOM 565 C C . ASP A 1 81 ? 25.819 18.198 -18.739 1.00 78.69 81 ASP A C 1
ATOM 567 O O . ASP A 1 81 ? 26.247 19.347 -18.584 1.00 78.69 81 ASP A O 1
ATOM 571 N N . SER A 1 82 ? 25.234 17.848 -19.879 1.00 83.81 82 SER A N 1
ATOM 572 C CA . SER A 1 82 ? 24.839 18.740 -20.966 1.00 83.81 82 SER A CA 1
ATOM 573 C C . SER A 1 82 ? 23.717 18.090 -21.769 1.00 83.81 82 SER A C 1
ATOM 575 O O . SER A 1 82 ? 23.558 16.874 -21.739 1.00 83.81 82 SER A O 1
ATOM 577 N N . ALA A 1 83 ? 22.973 18.901 -22.518 1.00 88.00 83 ALA A N 1
ATOM 578 C CA . ALA A 1 83 ? 21.862 18.431 -23.336 1.00 88.00 83 ALA A CA 1
ATOM 579 C C . ALA A 1 83 ? 22.279 17.324 -24.323 1.00 88.00 83 ALA A C 1
ATOM 581 O O . ALA A 1 83 ? 23.111 17.547 -25.218 1.00 88.00 83 ALA A O 1
ATOM 582 N N . VAL A 1 84 ? 21.647 16.156 -24.197 1.00 90.69 84 VAL A N 1
ATOM 583 C CA . VAL A 1 84 ? 21.820 15.007 -25.094 1.00 90.69 84 VAL A CA 1
ATOM 584 C C . VAL A 1 84 ? 20.478 14.543 -25.645 1.00 90.69 84 VAL A C 1
ATOM 586 O O . VAL A 1 84 ? 19.471 14.529 -24.951 1.00 90.69 84 VAL A O 1
ATOM 589 N N . THR A 1 85 ? 20.461 14.141 -26.912 1.00 93.81 85 THR A N 1
ATOM 590 C CA . THR A 1 85 ? 19.377 13.344 -27.490 1.00 93.81 85 THR A CA 1
ATOM 591 C C . THR A 1 85 ? 19.942 11.980 -27.857 1.00 93.81 85 THR A C 1
ATOM 593 O O . THR A 1 85 ? 20.753 11.900 -28.775 1.00 93.81 85 THR A O 1
ATOM 596 N N . ALA A 1 86 ? 19.565 10.916 -27.161 1.00 94.44 86 ALA A N 1
ATOM 597 C CA . ALA A 1 86 ? 20.119 9.587 -27.413 1.00 94.44 86 ALA A CA 1
ATOM 598 C C . ALA A 1 86 ? 19.016 8.558 -27.657 1.00 94.44 86 ALA A C 1
ATOM 600 O O . ALA A 1 86 ? 18.040 8.522 -26.921 1.00 94.44 86 ALA A O 1
ATOM 601 N N . THR A 1 87 ? 19.211 7.709 -28.660 1.00 96.38 87 THR A N 1
ATOM 602 C CA . THR A 1 87 ? 18.477 6.463 -28.875 1.00 96.38 87 THR A CA 1
ATOM 603 C C . THR A 1 87 ? 19.496 5.333 -28.820 1.00 96.38 87 THR A C 1
ATOM 605 O O . THR A 1 87 ? 20.435 5.326 -29.619 1.00 96.38 87 THR A O 1
ATOM 608 N N . VAL A 1 88 ? 19.341 4.395 -27.892 1.00 97.25 88 VAL A N 1
ATOM 609 C CA . VAL A 1 88 ? 20.231 3.239 -27.740 1.00 97.25 88 VAL A CA 1
ATOM 610 C C . VAL A 1 88 ? 19.402 1.967 -27.756 1.00 97.25 88 VAL A C 1
ATOM 612 O O . VAL A 1 88 ? 18.515 1.800 -26.929 1.00 97.25 88 VAL A O 1
ATOM 615 N N . ILE A 1 89 ? 19.672 1.094 -28.719 1.00 97.50 89 ILE A N 1
ATOM 616 C CA . ILE A 1 89 ? 18.911 -0.131 -28.950 1.00 97.50 89 ILE A CA 1
ATOM 617 C C . ILE A 1 89 ? 19.890 -1.304 -28.971 1.00 97.50 89 ILE A C 1
ATOM 619 O O . ILE A 1 89 ? 20.841 -1.263 -29.757 1.00 97.50 89 ILE A O 1
ATOM 623 N N . GLY A 1 90 ? 19.657 -2.310 -28.127 1.00 96.88 90 GLY A N 1
ATOM 624 C CA . GLY A 1 90 ? 20.393 -3.578 -28.113 1.00 96.88 90 GLY A CA 1
ATOM 625 C C . GLY A 1 90 ? 20.140 -4.343 -29.409 1.00 96.88 90 GLY A C 1
ATOM 626 O O . GLY A 1 90 ? 20.915 -4.235 -30.361 1.00 96.88 90 GLY A O 1
ATOM 627 N N . GLY A 1 91 ? 18.951 -4.922 -29.545 1.00 95.62 91 GLY A N 1
ATOM 628 C CA . GLY A 1 91 ? 18.519 -5.597 -30.759 1.00 95.62 91 GLY A CA 1
ATOM 629 C C . GLY A 1 91 ? 18.030 -7.010 -30.478 1.00 95.62 91 GLY A C 1
ATOM 630 O O . GLY A 1 91 ? 16.990 -7.203 -29.863 1.00 95.62 91 GLY A O 1
ATOM 631 N N . ALA A 1 92 ? 18.661 -8.010 -31.080 1.00 95.31 92 ALA A N 1
ATOM 632 C CA . ALA A 1 92 ? 18.269 -9.400 -30.900 1.00 95.31 92 ALA A CA 1
ATOM 633 C C . ALA A 1 92 ? 19.379 -10.182 -30.212 1.00 95.31 92 ALA A C 1
ATOM 635 O O . ALA A 1 92 ? 20.384 -10.459 -30.859 1.00 95.31 92 ALA A O 1
ATOM 636 N N . GLY A 1 93 ? 19.127 -10.668 -29.006 1.00 96.38 93 GLY A N 1
ATOM 637 C CA . GLY A 1 93 ? 20.124 -11.323 -28.165 1.00 96.38 93 GLY A CA 1
ATOM 638 C C . GLY A 1 93 ? 19.973 -10.845 -26.730 1.00 96.38 93 GLY A C 1
ATOM 639 O O . GLY A 1 93 ? 19.097 -10.043 -26.447 1.00 96.38 93 GLY A O 1
ATOM 640 N N . ASP A 1 94 ? 20.788 -11.383 -25.834 1.00 98.06 94 ASP A N 1
ATOM 641 C CA . ASP A 1 94 ? 20.783 -10.970 -24.432 1.00 98.06 94 ASP A CA 1
ATOM 642 C C . ASP A 1 94 ? 21.767 -9.792 -24.273 1.00 98.06 94 ASP A C 1
ATOM 644 O O . ASP A 1 94 ? 22.978 -9.991 -24.102 1.00 98.06 94 ASP A O 1
ATOM 648 N N . ASP A 1 95 ? 21.269 -8.560 -24.370 1.00 98.50 95 ASP A N 1
ATOM 649 C CA . ASP A 1 95 ? 22.079 -7.348 -24.447 1.00 98.50 95 ASP A CA 1
ATOM 650 C C . ASP A 1 95 ? 22.386 -6.742 -23.068 1.00 98.50 95 ASP A C 1
ATOM 652 O O . ASP A 1 95 ? 21.651 -6.850 -22.086 1.00 98.50 95 ASP A O 1
ATOM 656 N N . SER A 1 96 ? 23.510 -6.035 -22.975 1.00 98.50 96 SER A N 1
ATOM 657 C CA . SER A 1 96 ? 23.904 -5.262 -21.801 1.00 98.50 96 SER A CA 1
ATOM 658 C C . SER A 1 96 ? 24.090 -3.799 -22.174 1.00 98.50 96 SER A C 1
ATOM 660 O O . SER A 1 96 ? 25.069 -3.429 -22.827 1.00 98.50 96 SER A O 1
ATOM 662 N N . ILE A 1 97 ? 23.182 -2.945 -21.706 1.00 98.56 97 ILE A N 1
ATOM 663 C CA . ILE A 1 97 ? 23.173 -1.511 -21.993 1.00 98.56 97 ILE A CA 1
ATOM 664 C C . ILE A 1 97 ? 23.419 -0.734 -20.699 1.00 98.56 97 ILE A C 1
ATOM 666 O O . ILE A 1 97 ? 22.695 -0.864 -19.719 1.00 98.56 97 ILE A O 1
ATOM 670 N N . THR A 1 98 ? 24.450 0.106 -20.680 1.00 97.50 98 THR A N 1
ATOM 671 C CA . THR A 1 98 ? 24.738 1.029 -19.575 1.00 97.50 98 THR A CA 1
ATOM 672 C C . THR A 1 98 ? 24.805 2.455 -20.094 1.00 97.50 98 THR A C 1
ATOM 674 O O . THR A 1 98 ? 25.594 2.760 -20.989 1.00 97.50 98 THR A O 1
ATOM 677 N N . MET A 1 99 ? 24.024 3.348 -19.503 1.00 94.38 99 MET A N 1
ATOM 678 C CA . MET A 1 99 ? 23.974 4.764 -19.830 1.00 94.38 99 MET A CA 1
ATOM 679 C C . MET A 1 99 ? 24.166 5.612 -18.580 1.00 94.38 99 MET A C 1
ATOM 681 O O . MET A 1 99 ? 23.621 5.312 -17.524 1.00 94.38 99 MET A O 1
ATOM 685 N N . THR A 1 100 ? 24.972 6.666 -18.703 1.00 92.06 100 THR A N 1
ATOM 686 C CA . THR A 1 100 ? 25.263 7.601 -17.609 1.00 92.06 100 THR A CA 1
ATOM 687 C C . THR A 1 100 ? 25.297 9.044 -18.098 1.00 92.06 100 THR A C 1
ATOM 689 O O . THR A 1 100 ? 25.862 9.318 -19.162 1.00 92.06 100 THR A O 1
ATOM 692 N N . GLY A 1 101 ? 24.761 9.967 -17.299 1.00 87.62 101 GLY A N 1
ATOM 693 C CA . GLY A 1 101 ? 24.798 11.408 -17.564 1.00 87.62 101 GLY A CA 1
ATOM 694 C C . GLY A 1 101 ? 23.656 11.927 -18.446 1.00 87.62 101 GLY A C 1
ATOM 695 O O . GLY A 1 101 ? 22.744 11.194 -18.823 1.00 87.62 101 GLY A O 1
ATOM 696 N N . GLY A 1 102 ? 23.745 13.209 -18.809 1.00 89.31 102 GLY A N 1
ATOM 697 C CA . GLY A 1 102 ? 22.678 13.976 -19.458 1.00 89.31 102 GLY A CA 1
ATOM 698 C C . GLY A 1 102 ? 22.052 14.986 -18.494 1.00 89.31 102 GLY A C 1
ATOM 699 O O . GLY A 1 102 ? 21.677 14.636 -17.380 1.00 89.31 102 GLY A O 1
ATOM 700 N N . ASP A 1 103 ? 21.949 16.247 -18.923 1.00 91.94 103 ASP A N 1
ATOM 701 C CA . ASP A 1 103 ? 21.333 17.304 -18.107 1.00 91.94 103 ASP A CA 1
ATOM 702 C C . ASP A 1 103 ? 19.794 17.282 -18.166 1.00 91.94 103 ASP A C 1
ATOM 704 O O . ASP A 1 103 ? 19.195 16.570 -18.975 1.00 91.94 103 ASP A O 1
ATOM 708 N N . SER A 1 104 ? 19.167 18.164 -17.381 1.00 93.56 104 SER A N 1
ATOM 709 C CA . SER A 1 104 ? 17.709 18.399 -17.328 1.00 93.56 104 SER A CA 1
ATOM 710 C C . SER A 1 104 ? 16.989 18.757 -18.635 1.00 93.56 104 SER A C 1
ATOM 712 O O . SER A 1 104 ? 15.776 18.950 -18.648 1.00 93.56 104 SER A O 1
ATOM 714 N N . THR A 1 105 ? 17.709 18.906 -19.746 1.00 93.44 105 THR A N 1
ATOM 715 C CA . THR A 1 105 ? 17.138 19.144 -21.079 1.00 93.44 105 THR A CA 1
ATOM 716 C C . THR A 1 105 ? 17.379 17.987 -22.046 1.00 93.44 105 THR A C 1
ATOM 718 O O . THR A 1 105 ? 17.092 18.118 -23.240 1.00 93.44 105 THR A O 1
ATOM 721 N N . SER A 1 106 ? 17.922 16.876 -21.549 1.00 94.69 106 SER A N 1
ATOM 722 C CA . SER A 1 106 ? 18.189 15.682 -22.340 1.00 94.69 106 SER A CA 1
ATOM 723 C C . SER A 1 106 ? 16.908 14.911 -22.656 1.00 94.69 106 SER A C 1
ATOM 725 O O . SER A 1 106 ? 15.924 14.986 -21.928 1.00 94.69 106 SER A O 1
ATOM 727 N N . THR A 1 107 ? 16.932 14.168 -23.759 1.00 96.31 107 THR A N 1
ATOM 728 C CA . THR A 1 107 ? 15.889 13.216 -24.152 1.00 96.31 107 THR A CA 1
ATOM 729 C C . THR A 1 107 ? 16.566 11.903 -24.516 1.00 96.31 107 THR A C 1
ATOM 731 O O . THR A 1 107 ? 17.329 11.851 -25.483 1.00 96.31 107 THR A O 1
ATOM 734 N N . ILE A 1 108 ? 16.324 10.855 -23.742 1.00 96.81 108 ILE A N 1
ATOM 735 C CA . ILE A 1 108 ? 17.009 9.569 -23.868 1.00 96.81 108 ILE A CA 1
ATOM 736 C C . ILE A 1 108 ? 15.966 8.475 -24.081 1.00 96.81 108 ILE A C 1
ATOM 738 O O . ILE A 1 108 ? 14.969 8.423 -23.374 1.00 96.81 108 ILE A O 1
ATOM 742 N N . VAL A 1 109 ? 16.203 7.602 -25.054 1.00 98.00 109 VAL A N 1
ATOM 743 C CA . VAL A 1 109 ? 15.419 6.393 -25.302 1.00 98.00 109 VAL A CA 1
ATOM 744 C C . VAL A 1 109 ? 16.363 5.200 -25.293 1.00 98.00 109 VAL A C 1
ATOM 746 O O . VAL A 1 109 ? 17.361 5.199 -26.018 1.00 98.00 109 VAL A O 1
ATOM 749 N N . VAL A 1 110 ? 16.035 4.189 -24.496 1.00 98.44 110 VAL A N 1
ATOM 750 C CA . VAL A 1 110 ? 16.783 2.934 -24.388 1.00 98.44 110 VAL A CA 1
ATOM 751 C C . VAL A 1 110 ? 15.837 1.769 -24.630 1.00 98.44 110 VAL A C 1
ATOM 753 O O . VAL A 1 110 ? 14.729 1.785 -24.104 1.00 98.44 110 VAL A O 1
ATOM 756 N N . ALA A 1 111 ? 16.248 0.787 -25.427 1.00 98.31 111 ALA A N 1
ATOM 757 C CA . ALA A 1 111 ? 15.483 -0.434 -25.657 1.00 98.31 111 ALA A CA 1
ATOM 758 C C . ALA A 1 111 ? 16.409 -1.656 -25.693 1.00 98.31 111 ALA A C 1
ATOM 760 O O . ALA A 1 111 ? 17.396 -1.630 -26.433 1.00 98.31 111 ALA A O 1
ATOM 761 N N . GLY A 1 112 ? 16.086 -2.711 -24.948 1.00 98.00 112 GLY A N 1
ATOM 762 C CA . GLY A 1 112 ? 16.734 -4.022 -25.083 1.00 98.00 112 GLY A CA 1
ATOM 763 C C . GLY A 1 112 ? 16.307 -4.714 -26.383 1.00 98.00 112 GLY A C 1
ATOM 764 O O . GLY A 1 112 ? 17.127 -4.964 -27.264 1.00 98.00 112 GLY A O 1
ATOM 765 N N . SER A 1 113 ? 14.994 -4.706 -26.635 1.00 96.62 113 SER A N 1
ATOM 766 C CA . SER A 1 113 ? 14.270 -5.221 -27.805 1.00 96.62 113 SER A CA 1
ATOM 767 C C . SER A 1 113 ? 13.851 -6.681 -27.740 1.00 96.62 113 SER A C 1
ATOM 769 O O . SER A 1 113 ? 12.651 -6.919 -27.718 1.00 96.62 113 SER A O 1
ATOM 771 N N . SER A 1 114 ? 14.745 -7.654 -27.882 1.00 95.50 114 SER A N 1
ATOM 772 C CA . SER A 1 114 ? 14.332 -9.055 -27.793 1.00 95.50 114 SER A CA 1
ATOM 773 C C . SER A 1 114 ? 15.450 -9.910 -27.243 1.00 95.50 114 SER A C 1
ATOM 775 O O . SER A 1 114 ? 16.485 -10.040 -27.892 1.00 95.50 114 SER A O 1
ATOM 777 N N . GLY A 1 115 ? 15.160 -10.615 -26.161 1.00 96.75 115 GLY A N 1
ATOM 778 C CA . GLY A 1 115 ? 16.144 -11.397 -25.428 1.00 96.75 115 GLY A CA 1
ATOM 779 C C . GLY A 1 115 ? 15.955 -11.150 -23.945 1.00 96.75 115 GLY A C 1
ATOM 780 O O . GLY A 1 115 ? 14.931 -10.610 -23.553 1.00 96.75 115 GLY A O 1
ATOM 781 N N . LEU A 1 116 ? 16.890 -11.634 -23.135 1.00 98.19 116 LEU A N 1
ATOM 782 C CA . LEU A 1 116 ? 16.981 -11.261 -21.727 1.00 98.19 116 LEU A CA 1
ATOM 783 C C . LEU A 1 116 ? 18.017 -10.146 -21.620 1.00 98.19 116 LEU A C 1
ATOM 785 O O . LEU A 1 116 ? 19.224 -10.408 -21.641 1.00 98.19 116 LEU A O 1
ATOM 789 N N . ASP A 1 117 ? 17.551 -8.917 -21.469 1.00 98.69 117 ASP A N 1
ATOM 790 C CA . ASP A 1 117 ? 18.382 -7.728 -21.498 1.00 98.69 117 ASP A CA 1
ATOM 791 C C . ASP A 1 117 ? 18.713 -7.229 -20.085 1.00 98.69 117 ASP A C 1
ATOM 793 O O . ASP A 1 117 ? 18.010 -7.426 -19.090 1.00 98.69 117 ASP A O 1
ATOM 797 N N . THR A 1 118 ? 19.869 -6.586 -19.959 1.00 98.75 118 THR A N 1
ATOM 798 C CA . THR A 1 118 ? 20.288 -5.879 -18.746 1.00 98.75 118 THR A CA 1
ATOM 799 C C . THR A 1 118 ? 20.518 -4.416 -19.078 1.00 98.75 118 THR A C 1
ATOM 801 O O . THR A 1 118 ? 21.514 -4.059 -19.712 1.00 98.75 118 THR A O 1
ATOM 804 N N . ILE A 1 119 ? 19.632 -3.554 -18.589 1.00 98.81 119 ILE A N 1
ATOM 805 C CA . ILE A 1 119 ? 19.617 -2.123 -18.871 1.00 98.81 119 ILE A CA 1
ATOM 806 C C . ILE A 1 119 ? 19.902 -1.340 -17.586 1.00 98.81 119 ILE A C 1
ATOM 808 O O . ILE A 1 119 ? 19.294 -1.553 -16.538 1.00 98.81 119 ILE A O 1
ATOM 812 N N . SER A 1 120 ? 20.840 -0.400 -17.651 1.00 98.38 120 SER A N 1
ATOM 813 C CA . SER A 1 120 ? 21.174 0.492 -16.542 1.00 98.38 120 SER A CA 1
ATOM 814 C C . SER A 1 120 ? 21.284 1.927 -17.031 1.00 98.38 120 SER A C 1
ATOM 816 O O . SER A 1 120 ? 22.158 2.227 -17.840 1.00 98.38 120 SER A O 1
ATOM 818 N N . VAL A 1 121 ? 20.402 2.811 -16.563 1.00 97.06 121 VAL A N 1
ATOM 819 C CA . VAL A 1 121 ? 20.374 4.234 -16.940 1.00 97.06 121 VAL A CA 1
ATOM 820 C C . VAL A 1 121 ? 20.453 5.101 -15.689 1.00 97.06 121 VAL A C 1
ATOM 822 O O . VAL A 1 121 ? 19.451 5.351 -15.033 1.00 97.06 121 VAL A O 1
ATOM 825 N N . ASP A 1 122 ? 21.650 5.565 -15.351 1.00 92.19 122 ASP A N 1
ATOM 826 C CA . ASP A 1 122 ? 21.912 6.269 -14.091 1.00 92.19 122 ASP A CA 1
ATOM 827 C C . ASP A 1 122 ? 22.349 7.726 -14.326 1.00 92.19 122 ASP A C 1
ATOM 829 O O . ASP A 1 122 ? 22.934 8.072 -15.357 1.00 92.19 122 ASP A O 1
ATOM 833 N N . SER A 1 123 ? 22.113 8.593 -13.341 1.00 85.31 123 SER A N 1
ATOM 834 C CA . SER A 1 123 ? 22.490 10.010 -13.351 1.00 85.31 123 SER A CA 1
ATOM 835 C C . SER A 1 123 ? 21.962 10.774 -14.576 1.00 85.31 123 SER A C 1
ATOM 837 O O . SER A 1 123 ? 22.680 11.605 -15.142 1.00 85.31 123 SER A O 1
ATOM 839 N N . ALA A 1 124 ? 20.746 10.449 -15.023 1.00 86.25 124 ALA A N 1
ATOM 840 C CA . ALA A 1 124 ? 20.073 11.134 -16.120 1.00 86.25 124 ALA A CA 1
ATOM 841 C C . ALA A 1 124 ? 19.028 12.115 -15.567 1.00 86.25 124 ALA A C 1
ATOM 843 O O . ALA A 1 124 ? 18.068 11.712 -14.914 1.00 86.25 124 ALA A O 1
ATOM 844 N N . ASP A 1 125 ? 19.207 13.408 -15.847 1.00 91.56 125 ASP A N 1
ATOM 845 C CA . ASP A 1 125 ? 18.364 14.460 -15.260 1.00 91.56 125 ASP A CA 1
ATOM 846 C C . ASP A 1 125 ? 17.234 14.943 -16.191 1.00 91.56 125 ASP A C 1
ATOM 848 O O . ASP A 1 125 ? 16.444 15.801 -15.801 1.00 91.56 125 ASP A O 1
ATOM 852 N N . GLY A 1 126 ? 17.177 14.448 -17.433 1.00 94.25 126 GLY A N 1
ATOM 853 C CA . GLY A 1 126 ? 16.202 14.844 -18.461 1.00 94.25 126 GLY A CA 1
ATOM 854 C C . GLY A 1 126 ? 14.998 13.903 -18.593 1.00 94.25 126 GLY A C 1
ATOM 855 O O . GLY A 1 126 ? 14.665 13.169 -17.669 1.00 94.25 126 GLY A O 1
ATOM 856 N N . ASP A 1 127 ? 14.365 13.910 -19.769 1.00 97.06 127 ASP A N 1
ATOM 857 C CA . ASP A 1 127 ? 13.292 12.970 -20.118 1.00 97.06 127 ASP A CA 1
ATOM 858 C C . ASP A 1 127 ? 13.920 11.643 -20.577 1.00 97.06 127 ASP A C 1
ATOM 860 O O . ASP A 1 127 ? 14.669 11.610 -21.561 1.00 97.06 127 ASP A O 1
ATOM 864 N N . VAL A 1 128 ? 13.620 10.545 -19.888 1.00 98.19 128 VAL A N 1
ATOM 865 C CA . VAL A 1 128 ? 14.186 9.219 -20.158 1.00 98.19 128 VAL A CA 1
ATOM 866 C C . VAL A 1 128 ? 13.061 8.221 -20.382 1.00 98.19 128 VAL A C 1
ATOM 868 O O . VAL A 1 128 ? 12.169 8.081 -19.555 1.00 98.19 128 VAL A O 1
ATOM 871 N N . THR A 1 129 ? 13.125 7.481 -21.481 1.00 98.56 129 THR A N 1
ATOM 872 C CA . THR A 1 129 ? 12.237 6.351 -21.743 1.00 98.56 129 THR A CA 1
ATOM 873 C C . THR A 1 129 ? 13.052 5.075 -21.881 1.00 98.56 129 THR A C 1
ATOM 875 O O . THR A 1 129 ? 14.018 5.036 -22.645 1.00 98.56 129 THR A O 1
ATOM 878 N N . ILE A 1 130 ? 12.665 4.033 -21.155 1.00 98.81 130 ILE A N 1
ATOM 879 C CA . ILE A 1 130 ? 13.341 2.738 -21.140 1.00 98.81 130 ILE A CA 1
ATOM 880 C C . ILE A 1 130 ? 12.318 1.661 -21.473 1.00 98.81 130 ILE A C 1
ATOM 882 O O . ILE A 1 130 ? 11.264 1.590 -20.846 1.00 98.81 130 ILE A O 1
ATOM 886 N N . TYR A 1 131 ? 12.642 0.822 -22.443 1.00 98.75 131 TYR A N 1
ATOM 887 C CA . TYR A 1 131 ? 11.894 -0.377 -22.781 1.00 98.75 131 TYR A CA 1
ATOM 888 C C . TYR A 1 131 ? 12.797 -1.585 -22.532 1.00 98.75 131 TYR A C 1
ATOM 890 O O . TYR A 1 131 ? 13.941 -1.576 -22.989 1.00 98.75 131 TYR A O 1
ATOM 898 N N . GLY A 1 132 ? 12.299 -2.594 -21.825 1.00 98.38 132 GLY A N 1
ATOM 899 C CA . GLY A 1 132 ? 12.857 -3.939 -21.889 1.00 98.38 132 GLY A CA 1
ATOM 900 C C . GLY A 1 132 ? 12.829 -4.429 -23.337 1.00 98.38 132 GLY A C 1
ATOM 901 O O . GLY A 1 132 ? 13.840 -4.402 -24.036 1.00 98.38 132 GLY A O 1
ATOM 902 N N . GLY A 1 133 ? 11.616 -4.576 -23.868 1.00 97.75 133 GLY A N 1
ATOM 903 C CA . GLY A 1 133 ? 11.373 -4.889 -25.276 1.00 97.75 133 GLY A CA 1
ATOM 904 C C . GLY A 1 133 ? 11.505 -3.743 -26.284 1.00 97.75 133 GLY A C 1
ATOM 905 O O . GLY A 1 133 ? 12.206 -2.744 -26.109 1.00 97.75 133 GLY A O 1
ATOM 906 N N . SER A 1 134 ? 10.823 -3.883 -27.427 1.00 95.75 134 SER A N 1
ATOM 907 C CA . SER A 1 134 ? 11.018 -3.003 -28.597 1.00 95.75 134 SER A CA 1
ATOM 908 C C . SER A 1 134 ? 10.223 -1.685 -28.572 1.00 95.75 134 SER A C 1
ATOM 910 O O . SER A 1 134 ? 10.314 -0.870 -29.501 1.00 95.75 134 SER A O 1
ATOM 912 N N . GLY A 1 135 ? 9.424 -1.456 -27.530 1.00 96.44 135 GLY A N 1
ATOM 913 C CA . GLY A 1 135 ? 8.619 -0.251 -27.348 1.00 96.44 135 GLY A CA 1
ATOM 914 C C . GLY A 1 135 ? 7.665 -0.375 -26.163 1.00 96.44 135 GLY A C 1
ATOM 915 O O . GLY A 1 135 ? 7.780 -1.293 -25.374 1.00 96.44 135 GLY A O 1
ATOM 916 N N . ALA A 1 136 ? 6.691 0.534 -26.053 1.00 94.94 136 ALA A N 1
ATOM 917 C CA . ALA A 1 136 ? 5.779 0.606 -24.898 1.00 94.94 136 ALA A CA 1
ATOM 918 C C . ALA A 1 136 ? 4.754 -0.543 -24.791 1.00 94.94 136 ALA A C 1
ATOM 920 O O . ALA A 1 136 ? 3.911 -0.536 -23.900 1.00 94.94 136 ALA A O 1
ATOM 921 N N . ALA A 1 137 ? 4.715 -1.436 -25.778 1.00 94.44 137 ALA A N 1
ATOM 922 C CA . ALA A 1 137 ? 3.786 -2.554 -25.811 1.00 94.44 137 ALA A CA 1
ATOM 923 C C . ALA A 1 137 ? 4.428 -3.708 -26.578 1.00 94.44 137 ALA A C 1
ATOM 925 O O . ALA A 1 137 ? 4.316 -3.772 -27.809 1.00 94.44 137 ALA A O 1
ATOM 926 N N . ASP A 1 138 ? 5.067 -4.613 -25.842 1.00 95.75 138 ASP A N 1
ATOM 927 C CA . ASP A 1 138 ? 5.744 -5.776 -26.407 1.00 95.75 138 ASP A CA 1
ATOM 928 C C . ASP A 1 138 ? 5.524 -7.055 -25.584 1.00 95.75 138 ASP A C 1
ATOM 930 O O . ASP A 1 138 ? 6.437 -7.659 -25.051 1.00 95.75 138 ASP A O 1
ATOM 934 N N . ALA A 1 139 ? 4.278 -7.521 -25.504 1.00 92.94 139 ALA A N 1
ATOM 935 C CA . ALA A 1 139 ? 3.915 -8.699 -24.701 1.00 92.94 139 ALA A CA 1
ATOM 936 C C . ALA A 1 139 ? 4.542 -10.042 -25.160 1.00 92.94 139 ALA A C 1
ATOM 938 O O . ALA A 1 139 ? 4.164 -11.100 -24.659 1.00 92.94 139 ALA A O 1
ATOM 939 N N . ALA A 1 140 ? 5.381 -10.046 -26.200 1.00 94.06 140 ALA A N 1
ATOM 940 C CA . ALA A 1 140 ? 6.087 -11.238 -26.679 1.00 94.06 140 ALA A CA 1
ATOM 941 C C . ALA A 1 140 ? 7.565 -11.262 -26.268 1.00 94.06 140 ALA A C 1
ATOM 943 O O . ALA A 1 140 ? 8.278 -12.184 -26.679 1.00 94.06 140 ALA A O 1
ATOM 944 N N . ASP A 1 141 ? 7.988 -10.244 -25.531 1.00 96.50 141 ASP A N 1
ATOM 945 C CA . ASP A 1 141 ? 9.329 -10.086 -25.012 1.00 96.50 141 ASP A CA 1
ATOM 946 C C . ASP A 1 141 ? 9.677 -11.137 -23.942 1.00 96.50 141 ASP A C 1
ATOM 948 O O . ASP A 1 141 ? 8.840 -11.981 -23.587 1.00 96.50 141 ASP A O 1
ATOM 952 N N . SER A 1 142 ? 10.944 -11.178 -23.532 1.00 97.06 142 SER A N 1
ATOM 953 C CA . SER A 1 142 ? 11.400 -12.016 -22.418 1.00 97.06 142 SER A CA 1
ATOM 954 C C . SER A 1 142 ? 11.740 -11.157 -21.202 1.00 97.06 142 SER A C 1
ATOM 956 O O . SER A 1 142 ? 11.805 -9.949 -21.295 1.00 97.06 142 SER A O 1
ATOM 958 N N . ALA A 1 143 ? 11.976 -11.816 -20.068 1.00 98.25 143 ALA A N 1
ATOM 959 C CA . ALA A 1 143 ? 12.321 -11.146 -18.820 1.00 98.25 143 ALA A CA 1
ATOM 960 C C . ALA A 1 143 ? 13.586 -10.282 -18.932 1.00 98.25 143 ALA A C 1
ATOM 962 O O . ALA A 1 143 ? 14.605 -10.774 -19.419 1.00 98.25 143 ALA A O 1
ATOM 963 N N . ASP A 1 144 ? 13.559 -9.105 -18.316 1.00 98.75 144 ASP A N 1
ATOM 964 C CA . ASP A 1 144 ? 14.634 -8.120 -18.320 1.00 98.75 144 ASP A CA 1
ATOM 965 C C . ASP A 1 144 ? 15.054 -7.661 -16.920 1.00 98.75 144 ASP A C 1
ATOM 967 O O . ASP A 1 144 ? 14.334 -7.753 -15.923 1.00 98.75 144 ASP A O 1
ATOM 971 N N . PHE A 1 145 ? 16.269 -7.115 -16.841 1.00 98.81 145 PHE A N 1
ATOM 972 C CA . PHE A 1 145 ? 16.799 -6.458 -15.649 1.00 98.81 145 PHE A CA 1
ATOM 973 C C . PHE A 1 145 ? 17.029 -4.978 -15.929 1.00 98.81 145 PHE A C 1
ATOM 975 O O . PHE A 1 145 ? 18.015 -4.605 -16.568 1.00 98.81 145 PHE A O 1
ATOM 982 N N . ILE A 1 146 ? 16.167 -4.118 -15.392 1.00 98.88 146 ILE A N 1
ATOM 983 C CA . ILE A 1 146 ? 16.204 -2.675 -15.627 1.00 98.88 146 ILE A CA 1
ATOM 984 C C . ILE A 1 146 ? 16.558 -1.945 -14.331 1.00 98.88 146 ILE A C 1
ATOM 986 O O . ILE A 1 146 ? 15.930 -2.118 -13.289 1.00 98.88 146 ILE A O 1
ATOM 990 N N . THR A 1 147 ? 17.565 -1.079 -14.390 1.00 98.56 147 THR A N 1
ATOM 991 C CA . THR A 1 147 ? 17.910 -0.154 -13.305 1.00 98.56 147 THR A CA 1
ATOM 992 C C . THR A 1 147 ? 17.923 1.276 -13.816 1.00 98.56 147 THR A C 1
ATOM 994 O O . THR A 1 147 ? 18.423 1.533 -14.913 1.00 98.56 147 THR A O 1
ATOM 997 N N . PHE A 1 148 ? 17.397 2.212 -13.030 1.00 97.94 148 PHE A N 1
ATOM 998 C CA . PHE A 1 148 ? 17.407 3.625 -13.390 1.00 97.94 148 PHE A CA 1
ATOM 999 C C . PHE A 1 148 ? 17.593 4.555 -12.187 1.00 97.94 148 PHE A C 1
ATOM 1001 O O . PHE A 1 148 ? 17.278 4.189 -11.055 1.00 97.94 148 PHE A O 1
ATOM 1008 N N . GLY A 1 149 ? 18.114 5.758 -12.429 1.00 95.25 149 GLY A N 1
ATOM 1009 C CA . GLY A 1 149 ? 18.325 6.761 -11.386 1.00 95.25 149 GLY A CA 1
ATOM 1010 C C . GLY A 1 149 ? 18.751 8.129 -11.919 1.00 95.25 149 GLY A C 1
ATOM 1011 O O . GLY A 1 149 ? 19.200 8.265 -13.062 1.00 95.25 149 GLY A O 1
ATOM 1012 N N . GLY A 1 150 ? 18.594 9.152 -11.082 1.00 93.69 150 GLY A N 1
ATOM 1013 C CA . GLY A 1 150 ? 18.818 10.564 -11.420 1.00 93.69 150 GLY A CA 1
ATOM 1014 C C . GLY A 1 150 ? 17.630 11.455 -11.052 1.00 93.69 150 GLY A C 1
ATOM 1015 O O . GLY A 1 150 ? 16.656 10.990 -10.455 1.00 93.69 150 GLY A O 1
ATOM 1016 N N . ALA A 1 151 ? 17.716 12.748 -11.382 1.00 93.38 151 ALA A N 1
ATOM 1017 C CA . ALA A 1 151 ? 16.689 13.744 -11.048 1.00 93.38 151 ALA A CA 1
ATOM 1018 C C . ALA A 1 151 ? 15.702 14.024 -12.202 1.00 93.38 151 ALA A C 1
ATOM 1020 O O . ALA A 1 151 ? 14.987 15.026 -12.169 1.00 93.38 151 ALA A O 1
ATOM 1021 N N . GLY A 1 152 ? 15.711 13.188 -13.245 1.00 93.81 152 GLY A N 1
ATOM 1022 C CA . GLY A 1 152 ? 14.877 13.334 -14.436 1.00 93.81 152 GLY A CA 1
ATOM 1023 C C . GLY A 1 152 ? 13.465 12.769 -14.306 1.00 93.81 152 GLY A C 1
ATOM 1024 O O . GLY A 1 152 ? 13.017 12.380 -13.229 1.00 93.81 152 GLY A O 1
ATOM 1025 N N . THR A 1 153 ? 12.769 12.715 -15.441 1.00 96.81 153 THR A N 1
ATOM 1026 C CA . THR A 1 153 ? 11.473 12.040 -15.578 1.00 96.81 153 THR A CA 1
ATOM 1027 C C . THR A 1 153 ? 11.676 10.735 -16.334 1.00 96.81 153 THR A C 1
ATOM 1029 O O . THR A 1 153 ? 12.155 10.747 -17.469 1.00 96.81 153 THR A O 1
ATOM 1032 N N . PHE A 1 154 ? 11.300 9.621 -15.715 1.00 98.38 154 PHE A N 1
ATOM 1033 C CA . PHE A 1 154 ? 11.513 8.280 -16.250 1.00 98.38 154 PHE A CA 1
ATOM 1034 C C . PHE A 1 154 ? 10.186 7.625 -16.639 1.00 98.38 154 PHE A C 1
ATOM 1036 O O . PHE A 1 154 ? 9.300 7.492 -15.804 1.00 98.38 154 PHE A O 1
ATOM 1043 N N . ASP A 1 155 ? 10.071 7.168 -17.882 1.00 98.56 155 ASP A N 1
ATOM 1044 C CA . ASP A 1 155 ? 9.026 6.244 -18.328 1.00 98.56 155 ASP A CA 1
ATOM 1045 C C . ASP A 1 155 ? 9.676 4.877 -18.588 1.00 98.56 155 ASP A C 1
ATOM 1047 O O . ASP A 1 155 ? 10.471 4.735 -19.520 1.00 98.56 155 ASP A O 1
ATOM 1051 N N . VAL A 1 156 ? 9.375 3.877 -17.763 1.00 98.81 156 VAL A N 1
ATOM 1052 C CA . VAL A 1 156 ? 10.043 2.568 -17.778 1.00 98.81 156 VAL A CA 1
ATOM 1053 C C . VAL A 1 156 ? 9.022 1.467 -18.016 1.00 98.81 156 VAL A C 1
ATOM 1055 O O . VAL A 1 156 ? 8.039 1.381 -17.291 1.00 98.81 156 VAL A O 1
ATOM 1058 N N . PHE A 1 157 ? 9.266 0.622 -19.012 1.00 98.75 157 PHE A N 1
ATOM 1059 C CA . PHE A 1 157 ? 8.398 -0.490 -19.388 1.00 98.75 157 PHE A CA 1
ATOM 1060 C C . PHE A 1 157 ? 9.215 -1.784 -19.357 1.00 98.75 157 PHE A C 1
ATOM 1062 O O . PHE A 1 157 ? 10.158 -1.889 -20.143 1.00 98.75 157 PHE A O 1
ATOM 1069 N N . GLY A 1 158 ? 8.861 -2.736 -18.492 1.00 98.31 158 GLY A N 1
ATOM 1070 C CA . GLY A 1 158 ? 9.387 -4.106 -18.535 1.00 98.31 158 GLY A CA 1
ATOM 1071 C C . GLY A 1 158 ? 8.956 -4.792 -19.832 1.00 98.31 158 GLY A C 1
ATOM 1072 O O . GLY A 1 158 ? 9.778 -5.006 -20.712 1.00 98.31 158 GLY A O 1
ATOM 1073 N N . ASN A 1 159 ? 7.640 -4.814 -20.071 1.00 97.94 159 ASN A N 1
ATOM 1074 C CA . ASN A 1 159 ? 6.915 -5.386 -21.213 1.00 97.94 159 ASN A CA 1
ATOM 1075 C C . ASN A 1 159 ? 6.402 -6.802 -20.980 1.00 97.94 159 ASN A C 1
ATOM 1077 O O . ASN A 1 159 ? 5.253 -6.946 -20.576 1.00 97.94 159 ASN A O 1
ATOM 1081 N N . GLY A 1 160 ? 7.113 -7.824 -21.433 1.00 96.75 160 GLY A N 1
ATOM 1082 C CA . GLY A 1 160 ? 6.629 -9.196 -21.395 1.00 96.75 160 GLY A CA 1
ATOM 1083 C C . GLY A 1 160 ? 7.703 -10.094 -20.819 1.00 96.75 160 GLY A C 1
ATOM 1084 O O . GLY A 1 160 ? 8.843 -10.007 -21.238 1.00 96.75 160 GLY A O 1
ATOM 1085 N N . GLY A 1 161 ? 7.323 -11.021 -19.950 1.00 98.00 161 GLY A N 1
ATOM 1086 C CA . GLY A 1 161 ? 8.274 -11.797 -19.164 1.00 98.00 161 GLY A CA 1
ATOM 1087 C C . GLY A 1 161 ? 8.284 -11.337 -17.711 1.00 98.00 161 GLY A C 1
ATOM 1088 O O . GLY A 1 161 ? 7.630 -10.374 -17.361 1.00 98.00 161 GLY A O 1
ATOM 1089 N N . ASP A 1 162 ? 8.984 -12.092 -16.866 1.00 98.50 162 ASP A N 1
ATOM 1090 C CA . ASP A 1 162 ? 9.076 -11.814 -15.429 1.00 98.50 162 ASP A CA 1
ATOM 1091 C C . ASP A 1 162 ? 10.209 -10.795 -15.185 1.00 98.50 162 ASP A C 1
ATOM 1093 O O . ASP A 1 162 ? 11.373 -11.178 -14.989 1.00 98.50 162 ASP A O 1
ATOM 1097 N N . ASP A 1 163 ? 9.897 -9.504 -15.248 1.00 98.75 163 ASP A N 1
ATOM 1098 C CA . ASP A 1 163 ? 10.872 -8.418 -15.245 1.00 98.75 163 ASP A CA 1
ATOM 1099 C C . ASP A 1 163 ? 11.336 -8.043 -13.834 1.00 98.75 163 ASP A C 1
ATOM 1101 O O . ASP A 1 163 ? 10.642 -8.174 -12.827 1.00 98.75 163 ASP A O 1
ATOM 1105 N N . THR A 1 164 ? 12.562 -7.533 -13.726 1.00 98.81 164 THR A N 1
ATOM 1106 C CA . THR A 1 164 ? 13.060 -6.898 -12.501 1.00 98.81 164 THR A CA 1
ATOM 1107 C C . THR A 1 164 ? 13.423 -5.452 -12.788 1.00 98.81 164 THR A C 1
ATOM 1109 O O . THR A 1 164 ? 14.434 -5.174 -13.436 1.00 98.81 164 THR A O 1
ATOM 1112 N N . VAL A 1 165 ? 12.656 -4.520 -12.224 1.00 98.81 165 VAL A N 1
ATOM 1113 C CA . VAL A 1 165 ? 12.836 -3.080 -12.417 1.00 98.81 165 VAL A CA 1
ATOM 1114 C C . VAL A 1 165 ? 13.164 -2.399 -11.089 1.00 98.81 165 VAL A C 1
ATOM 1116 O O . VAL A 1 165 ? 12.419 -2.503 -10.117 1.00 98.81 165 VAL A O 1
ATOM 1119 N N . SER A 1 166 ? 14.280 -1.668 -11.034 1.00 98.31 166 SER A N 1
ATOM 1120 C CA . SER A 1 166 ? 14.723 -0.949 -9.834 1.00 98.31 166 SER A CA 1
ATOM 1121 C C . SER A 1 166 ? 15.081 0.511 -10.121 1.00 98.31 166 SER A C 1
ATOM 1123 O O . SER A 1 166 ? 16.061 0.789 -10.809 1.00 98.31 166 SER A O 1
ATOM 1125 N N . GLY A 1 167 ? 14.348 1.443 -9.517 1.00 97.06 167 GLY A N 1
ATOM 1126 C CA . GLY A 1 167 ? 14.614 2.882 -9.551 1.00 97.06 167 GLY A CA 1
ATOM 1127 C C . GLY A 1 167 ? 15.203 3.413 -8.243 1.00 97.06 167 GLY A C 1
ATOM 1128 O O . GLY A 1 167 ? 14.695 3.090 -7.169 1.00 97.06 167 GLY A O 1
ATOM 1129 N N . ASP A 1 168 ? 16.236 4.252 -8.324 1.00 95.06 168 ASP A N 1
ATOM 1130 C CA . ASP A 1 168 ? 16.751 5.067 -7.210 1.00 95.06 168 ASP A CA 1
ATOM 1131 C C . ASP A 1 168 ? 16.768 6.540 -7.640 1.00 95.06 168 ASP A C 1
ATOM 1133 O O . ASP A 1 168 ? 17.670 6.999 -8.344 1.00 95.06 168 ASP A O 1
ATOM 1137 N N . LEU A 1 169 ? 15.697 7.259 -7.304 1.00 94.75 169 LEU A N 1
ATOM 1138 C CA . LEU A 1 169 ? 15.472 8.626 -7.767 1.00 94.75 169 LEU A CA 1
ATOM 1139 C C . LEU A 1 169 ? 16.187 9.640 -6.871 1.00 94.75 169 LEU A C 1
ATOM 1141 O O . LEU A 1 169 ? 16.040 9.635 -5.643 1.00 94.75 169 LEU A O 1
ATOM 1145 N N . ASP A 1 170 ? 16.895 10.574 -7.507 1.00 92.69 170 ASP A N 1
ATOM 1146 C CA . ASP A 1 170 ? 17.429 11.751 -6.831 1.00 92.69 170 ASP A CA 1
ATOM 1147 C C . ASP A 1 170 ? 16.311 12.770 -6.543 1.00 92.69 170 ASP A C 1
ATOM 1149 O O . ASP A 1 170 ? 15.166 12.653 -6.986 1.00 92.69 170 ASP A O 1
ATOM 1153 N N . ALA A 1 171 ? 16.640 13.809 -5.773 1.00 90.81 171 ALA A N 1
ATOM 1154 C CA . ALA A 1 171 ? 15.680 14.846 -5.409 1.00 90.81 171 ALA A CA 1
ATOM 1155 C C . ALA A 1 171 ? 15.077 15.538 -6.645 1.00 90.81 171 ALA A C 1
ATOM 1157 O O . ALA A 1 171 ? 15.805 16.123 -7.451 1.00 90.81 171 ALA A O 1
ATOM 1158 N N . GLY A 1 172 ? 13.746 15.525 -6.735 1.00 88.25 172 GLY A N 1
ATOM 1159 C CA . GLY A 1 172 ? 12.982 16.080 -7.850 1.00 88.25 172 GLY A CA 1
ATOM 1160 C C . GLY A 1 172 ? 12.777 15.135 -9.036 1.00 88.25 172 GLY A C 1
ATOM 1161 O O . GLY A 1 172 ? 12.183 15.580 -10.013 1.00 88.25 172 GLY A O 1
ATOM 1162 N N . GLY A 1 173 ? 13.253 13.886 -8.963 1.00 94.25 173 GLY A N 1
ATOM 1163 C CA . GLY A 1 173 ? 13.011 12.879 -9.994 1.00 94.25 173 GLY A CA 1
ATOM 1164 C C . GLY A 1 173 ? 11.600 12.290 -9.928 1.00 94.25 173 GLY A C 1
ATOM 1165 O O . GLY A 1 173 ? 11.106 11.976 -8.842 1.00 94.25 173 GLY A O 1
ATOM 1166 N N . ASP A 1 174 ? 11.000 12.089 -11.099 1.00 96.50 174 ASP A N 1
ATOM 1167 C CA . ASP A 1 174 ? 9.665 11.510 -11.293 1.00 96.50 174 ASP A CA 1
ATOM 1168 C C . ASP A 1 174 ? 9.772 10.184 -12.056 1.00 96.50 174 ASP A C 1
ATOM 1170 O O . ASP A 1 174 ? 10.647 10.029 -12.912 1.00 96.50 174 ASP A O 1
ATOM 1174 N N . ALA A 1 175 ? 8.866 9.237 -11.807 1.00 97.75 175 ALA A N 1
ATOM 1175 C CA . ALA A 1 175 ? 8.859 7.972 -12.543 1.00 97.75 175 ALA A CA 1
ATOM 1176 C C . ALA A 1 175 ? 7.456 7.419 -12.802 1.00 97.75 175 ALA A C 1
ATOM 1178 O O . ALA A 1 175 ? 6.622 7.376 -11.901 1.00 97.75 175 ALA A O 1
ATOM 1179 N N . ASN A 1 176 ? 7.249 6.911 -14.015 1.00 98.31 176 ASN A N 1
ATOM 1180 C CA . ASN A 1 176 ? 6.191 5.978 -14.371 1.00 98.31 176 ASN A CA 1
ATOM 1181 C C . ASN A 1 176 ? 6.846 4.630 -14.680 1.00 98.31 176 ASN A C 1
ATOM 1183 O O . ASN A 1 176 ? 7.652 4.530 -15.606 1.00 98.31 176 ASN A O 1
ATOM 1187 N N . VAL A 1 177 ? 6.518 3.605 -13.902 1.00 98.75 177 VAL A N 1
ATOM 1188 C CA . VAL A 1 177 ? 7.046 2.249 -14.069 1.00 98.75 177 VAL A CA 1
ATOM 1189 C C . VAL A 1 177 ? 5.898 1.309 -14.401 1.00 98.75 177 VAL A C 1
ATOM 1191 O O . VAL A 1 177 ? 4.899 1.281 -13.686 1.00 98.75 177 VAL A O 1
ATOM 1194 N N . TYR A 1 178 ? 6.063 0.545 -15.471 1.00 98.62 178 TYR A N 1
ATOM 1195 C CA . TYR A 1 178 ? 5.132 -0.469 -15.943 1.00 98.62 178 TYR A CA 1
ATOM 1196 C C . TYR A 1 178 ? 5.873 -1.807 -15.955 1.00 98.62 178 TYR A C 1
ATOM 1198 O O . TYR A 1 178 ? 6.874 -1.903 -16.666 1.00 98.62 178 TYR A O 1
ATOM 1206 N N . GLY A 1 179 ? 5.426 -2.795 -15.177 1.00 98.06 179 GLY A N 1
ATOM 1207 C CA . GLY A 1 179 ? 5.971 -4.158 -15.232 1.00 98.06 179 GLY A CA 1
ATOM 1208 C C . GLY A 1 179 ? 5.594 -4.803 -16.560 1.00 98.06 179 GLY A C 1
ATOM 1209 O O . GLY A 1 179 ? 6.415 -4.871 -17.471 1.00 98.06 179 GLY A O 1
ATOM 1210 N N . GLY A 1 180 ? 4.297 -5.017 -16.767 1.00 96.69 180 GLY A N 1
ATOM 1211 C CA . GLY A 1 180 ? 3.759 -5.474 -18.039 1.00 96.69 180 GLY A CA 1
ATOM 1212 C C . GLY A 1 180 ? 3.011 -6.784 -17.874 1.00 96.69 180 GLY A C 1
ATOM 1213 O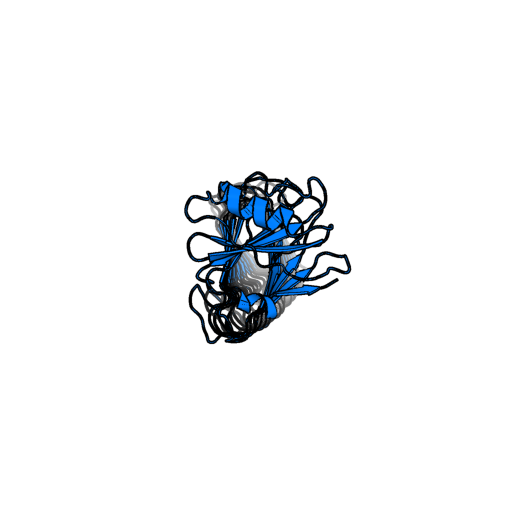 O . GLY A 1 180 ? 1.951 -6.790 -17.261 1.00 96.69 180 GLY A O 1
ATOM 1214 N N . GLY A 1 181 ? 3.462 -7.846 -18.534 1.00 96.06 181 GLY A N 1
ATOM 1215 C CA . GLY A 1 181 ? 2.878 -9.172 -18.366 1.00 96.06 181 GLY A CA 1
ATOM 1216 C C . GLY A 1 181 ? 3.928 -10.188 -17.957 1.00 96.06 181 GLY A C 1
ATOM 1217 O O . GLY A 1 181 ? 4.894 -10.373 -18.690 1.00 96.06 181 GLY A O 1
ATOM 1218 N N . GLY A 1 182 ? 3.672 -10.921 -16.882 1.00 97.62 182 GLY A N 1
ATOM 1219 C CA . GLY A 1 182 ? 4.649 -11.777 -16.208 1.00 97.62 182 GLY A CA 1
ATOM 1220 C C . GLY A 1 182 ? 4.647 -11.487 -14.711 1.00 97.62 182 GLY A C 1
ATOM 1221 O O . GLY A 1 182 ? 4.008 -10.539 -14.286 1.00 97.62 182 GLY A O 1
ATOM 1222 N N . ASP A 1 183 ? 5.302 -12.333 -13.916 1.00 98.38 183 ASP A N 1
ATOM 1223 C CA . ASP A 1 183 ? 5.394 -12.116 -12.465 1.00 98.38 183 ASP A CA 1
ATOM 1224 C C . ASP A 1 183 ? 6.570 -11.150 -12.180 1.00 98.38 183 ASP A C 1
ATOM 1226 O O . ASP A 1 183 ? 7.725 -11.578 -12.038 1.00 98.38 183 ASP A O 1
ATOM 1230 N N . ASP A 1 184 ? 6.295 -9.848 -12.115 1.00 98.81 184 ASP A N 1
ATOM 1231 C CA . ASP A 1 184 ? 7.293 -8.780 -12.083 1.00 98.81 184 ASP A CA 1
ATOM 1232 C C . ASP A 1 184 ? 7.779 -8.428 -10.668 1.00 98.81 184 ASP A C 1
ATOM 1234 O O . ASP A 1 184 ? 7.094 -8.567 -9.651 1.00 98.81 184 ASP A O 1
ATOM 1238 N N . VAL A 1 185 ? 9.003 -7.900 -10.581 1.00 98.81 185 VAL A N 1
ATOM 1239 C CA . VAL A 1 185 ? 9.580 -7.335 -9.355 1.00 98.81 185 VAL A CA 1
ATOM 1240 C C . VAL A 1 185 ? 9.925 -5.869 -9.578 1.00 98.81 185 VAL A C 1
ATOM 1242 O O . VAL A 1 185 ? 10.943 -5.537 -10.190 1.00 98.81 185 VAL A O 1
ATOM 1245 N N . LEU A 1 186 ? 9.118 -4.978 -9.006 1.00 98.81 186 LEU A N 1
ATOM 1246 C CA . LEU A 1 186 ? 9.221 -3.532 -9.186 1.00 98.81 186 LEU A CA 1
ATOM 1247 C C . LEU A 1 186 ? 9.614 -2.853 -7.873 1.00 98.81 186 LEU A C 1
ATOM 1249 O O . LEU A 1 186 ? 8.906 -2.923 -6.871 1.00 98.81 186 LEU A O 1
ATOM 1253 N N . SER A 1 187 ? 10.745 -2.153 -7.859 1.00 98.25 187 SER A N 1
ATOM 1254 C CA . SER A 1 187 ? 11.232 -1.433 -6.681 1.00 98.25 187 SER A CA 1
ATOM 1255 C C . SER A 1 187 ? 11.587 0.001 -7.037 1.00 98.25 187 SER A C 1
ATOM 1257 O O . SER A 1 187 ? 12.495 0.228 -7.826 1.00 98.25 187 SER A O 1
ATOM 1259 N N . VAL A 1 188 ? 10.953 0.988 -6.407 1.00 97.44 188 VAL A N 1
ATOM 1260 C CA . VAL A 1 188 ? 11.301 2.404 -6.605 1.00 97.44 188 VAL A CA 1
ATOM 1261 C C . VAL A 1 188 ? 11.588 3.054 -5.258 1.00 97.44 188 VAL A C 1
ATOM 1263 O O . VAL A 1 188 ? 10.742 3.089 -4.365 1.00 97.44 188 VAL A O 1
ATOM 1266 N N . ALA A 1 189 ? 12.800 3.573 -5.099 1.00 92.75 189 ALA A N 1
ATOM 1267 C CA . ALA A 1 189 ? 13.168 4.429 -3.984 1.00 92.75 189 ALA A CA 1
ATOM 1268 C C . ALA A 1 189 ? 13.110 5.896 -4.426 1.00 92.75 189 ALA A C 1
ATOM 1270 O O . ALA A 1 189 ? 13.576 6.258 -5.505 1.00 92.75 189 ALA A O 1
ATOM 1271 N N . ASN A 1 190 ? 12.534 6.746 -3.580 1.00 84.81 190 ASN A N 1
ATOM 1272 C CA . ASN A 1 190 ? 12.531 8.196 -3.759 1.00 84.81 190 ASN A CA 1
ATOM 1273 C C . ASN A 1 190 ? 12.633 8.846 -2.380 1.00 84.81 190 ASN A C 1
ATOM 1275 O O . ASN A 1 190 ? 12.073 8.305 -1.439 1.00 84.81 190 ASN A O 1
ATOM 1279 N N . GLY A 1 191 ? 13.337 9.968 -2.228 1.00 73.06 191 GLY A N 1
ATOM 1280 C CA . GLY A 1 191 ? 13.505 10.632 -0.929 1.00 73.06 191 GLY A CA 1
ATOM 1281 C C . GLY A 1 191 ? 12.936 12.047 -0.825 1.00 73.06 191 GLY A C 1
ATOM 1282 O O . GLY A 1 191 ? 13.099 12.668 0.227 1.00 73.06 191 GLY A O 1
ATOM 1283 N N . ASP A 1 192 ? 12.333 12.593 -1.885 1.00 88.88 192 ASP A N 1
ATOM 1284 C CA . ASP A 1 192 ? 11.956 14.009 -1.941 1.00 88.88 192 ASP A CA 1
ATOM 1285 C C . ASP A 1 192 ? 10.448 14.247 -2.060 1.00 88.88 192 ASP A C 1
ATOM 1287 O O . ASP A 1 192 ? 9.691 13.448 -2.599 1.00 88.88 192 ASP A O 1
ATOM 1291 N N . SER A 1 193 ? 10.027 15.383 -1.510 1.00 90.38 193 SER A N 1
ATOM 1292 C CA . SER A 1 193 ? 8.629 15.786 -1.338 1.00 90.38 193 SER A CA 1
ATOM 1293 C C . SER A 1 193 ? 7.944 16.325 -2.588 1.00 90.38 193 SER A C 1
ATOM 1295 O O . SER A 1 193 ? 6.741 16.565 -2.567 1.00 90.38 193 SER A O 1
ATOM 1297 N N . THR A 1 194 ? 8.697 16.580 -3.658 1.00 90.94 194 THR A N 1
ATOM 1298 C CA . THR A 1 194 ? 8.138 17.085 -4.922 1.00 90.94 194 THR A CA 1
ATOM 1299 C C . THR A 1 194 ? 8.021 16.024 -6.000 1.00 90.94 194 THR A C 1
ATOM 1301 O O . THR A 1 194 ? 7.500 16.334 -7.065 1.00 90.94 194 THR A O 1
ATOM 1304 N N . SER A 1 195 ? 8.539 14.830 -5.738 1.00 93.44 195 SER A N 1
ATOM 1305 C CA . SER A 1 195 ? 8.550 13.731 -6.686 1.00 93.44 195 SER A CA 1
ATOM 1306 C C . SER A 1 195 ? 7.162 13.127 -6.861 1.00 93.44 195 SER A C 1
ATOM 1308 O O . SER A 1 195 ? 6.397 13.041 -5.896 1.00 93.44 195 SER A O 1
ATOM 1310 N N . VAL A 1 196 ? 6.876 12.654 -8.069 1.00 96.06 196 VAL A N 1
ATOM 1311 C CA . VAL A 1 196 ? 5.679 11.880 -8.396 1.00 96.06 196 VAL A CA 1
ATOM 1312 C C . VAL A 1 196 ? 6.103 10.520 -8.938 1.00 96.06 196 VAL A C 1
ATOM 1314 O O . VAL A 1 196 ? 6.833 10.429 -9.926 1.00 96.06 196 VAL A O 1
ATOM 1317 N N . VAL A 1 197 ? 5.641 9.453 -8.289 1.00 97.94 197 VAL A N 1
ATOM 1318 C CA . VAL A 1 197 ? 5.927 8.072 -8.693 1.00 97.94 197 VAL A CA 1
ATOM 1319 C C . VAL A 1 197 ? 4.621 7.346 -8.972 1.00 97.94 197 VAL A C 1
ATOM 1321 O O . VAL A 1 197 ? 3.755 7.274 -8.108 1.00 97.94 197 VAL A O 1
ATOM 1324 N N . THR A 1 198 ? 4.488 6.778 -10.165 1.00 98.38 198 THR A N 1
ATOM 1325 C CA . THR A 1 198 ? 3.418 5.839 -10.508 1.00 98.38 198 THR A CA 1
ATOM 1326 C C . THR A 1 198 ? 4.032 4.488 -10.844 1.00 98.38 198 THR A C 1
ATOM 1328 O O . THR A 1 198 ? 4.914 4.408 -11.697 1.00 98.38 198 THR A O 1
ATOM 1331 N N . VAL A 1 199 ? 3.562 3.426 -10.196 1.00 98.75 199 VAL A N 1
ATOM 1332 C CA . VAL A 1 199 ? 3.925 2.041 -10.515 1.00 98.75 199 VAL A CA 1
ATOM 1333 C C . VAL A 1 199 ? 2.661 1.291 -10.917 1.00 98.75 199 VAL A C 1
ATOM 1335 O O . VAL A 1 199 ? 1.652 1.373 -10.227 1.00 98.75 199 VAL A O 1
ATOM 1338 N N . THR A 1 200 ? 2.701 0.608 -12.055 1.00 98.75 200 THR A N 1
ATOM 1339 C CA . THR A 1 200 ? 1.647 -0.286 -12.556 1.00 98.75 200 THR A CA 1
ATOM 1340 C C . THR A 1 200 ? 2.286 -1.650 -12.751 1.00 98.75 200 THR A C 1
ATOM 1342 O O . THR A 1 200 ? 3.203 -1.746 -13.571 1.00 98.75 200 THR A O 1
ATOM 1345 N N . ALA A 1 201 ? 1.880 -2.654 -11.977 1.00 98.38 201 ALA A N 1
ATOM 1346 C CA . ALA A 1 201 ? 2.590 -3.924 -11.960 1.00 98.38 201 ALA A CA 1
ATOM 1347 C C . ALA A 1 201 ? 2.251 -4.763 -13.196 1.00 98.38 201 ALA A C 1
ATOM 1349 O O . ALA A 1 201 ? 3.085 -4.831 -14.099 1.00 98.38 201 ALA A O 1
ATOM 1350 N N . GLY A 1 202 ? 1.005 -5.197 -13.365 1.00 97.19 202 GLY A N 1
ATOM 1351 C CA . GLY A 1 202 ? 0.694 -6.034 -14.518 1.00 97.19 202 GLY A CA 1
ATOM 1352 C C . GLY A 1 202 ? -0.672 -6.686 -14.458 1.00 97.19 202 GLY A C 1
ATOM 1353 O O . GLY A 1 202 ? -1.642 -6.068 -14.035 1.00 97.19 202 GLY A O 1
ATOM 1354 N N . SER A 1 203 ? -0.790 -7.897 -14.996 1.00 94.38 203 SER A N 1
ATOM 1355 C CA . SER A 1 203 ? -2.010 -8.714 -14.891 1.00 94.38 203 SER A CA 1
ATOM 1356 C C . SER A 1 203 ? -1.780 -10.046 -14.177 1.00 94.38 203 SER A C 1
ATOM 1358 O O . SER A 1 203 ? -2.673 -10.896 -14.132 1.00 94.38 203 SER A O 1
ATOM 1360 N N . GLU A 1 204 ? -0.568 -10.258 -13.685 1.00 97.50 204 GLU A N 1
ATOM 1361 C CA . GLU A 1 204 ? -0.085 -11.495 -13.096 1.00 97.50 204 GLU A CA 1
ATOM 1362 C C . GLU A 1 204 ? 0.204 -11.266 -11.603 1.00 97.50 204 GLU A C 1
ATOM 1364 O O . GLU A 1 204 ? -0.475 -10.449 -10.997 1.00 97.50 204 GLU A O 1
ATOM 1369 N N . ALA A 1 205 ? 1.051 -12.082 -10.965 1.00 98.19 205 ALA A N 1
ATOM 1370 C CA . ALA A 1 205 ? 1.324 -11.961 -9.534 1.00 98.19 205 ALA A CA 1
ATOM 1371 C C . ALA A 1 205 ? 2.646 -11.219 -9.314 1.00 98.19 205 ALA A C 1
ATOM 1373 O O . ALA A 1 205 ? 3.728 -11.810 -9.405 1.00 98.19 205 ALA A O 1
ATOM 1374 N N . ASP A 1 206 ? 2.548 -9.944 -8.968 1.00 98.81 206 ASP A N 1
ATOM 1375 C CA . ASP A 1 206 ? 3.667 -9.020 -8.948 1.00 98.81 206 ASP A CA 1
ATOM 1376 C C . ASP A 1 206 ? 4.165 -8.727 -7.528 1.00 98.81 206 ASP A C 1
ATOM 1378 O O . ASP A 1 206 ? 3.488 -8.865 -6.507 1.00 98.81 206 ASP A O 1
ATOM 1382 N N . THR A 1 207 ? 5.425 -8.311 -7.432 1.00 98.81 207 THR A N 1
ATOM 1383 C CA . THR A 1 207 ? 6.025 -7.813 -6.192 1.00 98.81 207 THR A CA 1
ATOM 1384 C C . THR A 1 207 ? 6.415 -6.355 -6.364 1.00 98.81 207 THR A C 1
ATOM 1386 O O . THR A 1 207 ? 7.398 -6.040 -7.035 1.00 98.81 207 THR A O 1
ATOM 1389 N N . VAL A 1 208 ? 5.709 -5.459 -5.675 1.00 98.81 208 VAL A N 1
ATOM 1390 C CA . VAL A 1 208 ? 5.941 -4.013 -5.745 1.00 98.81 208 VAL A CA 1
ATOM 1391 C C . VAL A 1 208 ? 6.485 -3.481 -4.421 1.00 98.81 208 VAL A C 1
ATOM 1393 O O . VAL A 1 208 ? 5.974 -3.783 -3.347 1.00 98.81 208 VAL A O 1
ATOM 1396 N N . SER A 1 209 ? 7.524 -2.647 -4.469 1.00 98.44 209 SER A N 1
ATOM 1397 C CA . SER A 1 209 ? 8.106 -1.994 -3.295 1.00 98.44 209 SER A CA 1
ATOM 1398 C C . SER A 1 209 ? 8.449 -0.528 -3.570 1.00 98.44 209 SER A C 1
ATOM 1400 O O . SER A 1 209 ? 9.483 -0.231 -4.168 1.00 98.44 209 SER A O 1
ATOM 1402 N N . VAL A 1 210 ? 7.654 0.407 -3.042 1.00 97.69 210 VAL A N 1
ATOM 1403 C CA . VAL A 1 210 ? 7.923 1.855 -3.130 1.00 97.69 210 VAL A CA 1
ATOM 1404 C C . VAL A 1 210 ? 8.184 2.437 -1.744 1.00 97.69 210 VAL A C 1
ATOM 1406 O O . VAL A 1 210 ? 7.263 2.694 -0.974 1.00 97.69 210 VAL A O 1
ATOM 1409 N N . THR A 1 211 ? 9.455 2.636 -1.383 1.00 94.19 211 THR A N 1
ATOM 1410 C CA . THR A 1 211 ? 9.827 3.022 -0.006 1.00 94.19 211 THR A CA 1
ATOM 1411 C C . THR A 1 211 ? 10.720 4.254 0.064 1.00 94.19 211 THR A C 1
ATOM 1413 O O . THR A 1 211 ? 11.465 4.562 -0.863 1.00 94.19 211 THR A O 1
ATOM 1416 N N . GLY A 1 212 ? 10.649 4.956 1.197 1.00 89.25 212 GLY A N 1
ATOM 1417 C CA . GLY A 1 212 ? 11.386 6.196 1.450 1.00 89.25 212 GLY A CA 1
ATOM 1418 C C . GLY A 1 212 ? 10.711 7.446 0.886 1.00 89.25 212 GLY A C 1
ATOM 1419 O O . GLY A 1 212 ? 11.176 8.547 1.179 1.00 89.25 212 GLY A O 1
ATOM 1420 N N . ALA A 1 213 ? 9.616 7.284 0.135 1.00 90.69 213 ALA A N 1
ATOM 1421 C CA . ALA A 1 213 ? 8.985 8.353 -0.626 1.00 90.69 213 ALA A CA 1
ATOM 1422 C C . ALA A 1 213 ? 8.447 9.464 0.282 1.00 90.69 213 ALA A C 1
ATOM 1424 O O . ALA A 1 213 ? 7.797 9.204 1.297 1.00 90.69 213 ALA A O 1
ATOM 1425 N N . ALA A 1 214 ? 8.722 10.712 -0.091 1.00 92.69 214 ALA A N 1
ATOM 1426 C CA . ALA A 1 214 ? 8.204 11.895 0.593 1.00 92.69 214 ALA A CA 1
ATOM 1427 C C . ALA A 1 214 ? 7.208 12.701 -0.263 1.00 92.69 214 ALA A C 1
ATOM 1429 O O . ALA A 1 214 ? 6.620 13.649 0.253 1.00 92.69 214 ALA A O 1
ATOM 1430 N N . GLY A 1 215 ? 7.062 12.362 -1.549 1.00 94.38 215 GLY A N 1
ATOM 1431 C CA . GLY A 1 215 ? 6.146 12.988 -2.507 1.00 94.38 215 GLY A CA 1
ATOM 1432 C C . GLY A 1 215 ? 4.873 12.168 -2.739 1.00 94.38 215 GLY A C 1
ATOM 1433 O O . GLY A 1 215 ? 4.478 11.390 -1.872 1.00 94.38 215 GLY A O 1
ATOM 1434 N N . ASP A 1 216 ? 4.247 12.340 -3.902 1.00 96.31 216 ASP A N 1
ATOM 1435 C CA . ASP A 1 216 ? 3.013 11.631 -4.257 1.00 96.31 216 ASP A CA 1
ATOM 1436 C C . ASP A 1 216 ? 3.347 10.294 -4.935 1.00 96.31 216 ASP A C 1
ATOM 1438 O O . ASP A 1 216 ? 4.159 10.229 -5.864 1.00 96.31 216 ASP A O 1
ATOM 1442 N N . VAL A 1 217 ? 2.719 9.219 -4.465 1.00 98.25 217 VAL A N 1
ATOM 1443 C CA . VAL A 1 217 ? 2.931 7.857 -4.953 1.00 98.25 217 VAL A CA 1
ATOM 1444 C C . VAL A 1 217 ? 1.593 7.224 -5.304 1.00 98.25 217 VAL A C 1
ATOM 1446 O O . VAL A 1 217 ? 0.679 7.199 -4.483 1.00 98.25 217 VAL A O 1
ATOM 1449 N N . THR A 1 218 ? 1.503 6.646 -6.496 1.00 98.56 218 THR A N 1
ATOM 1450 C CA . THR A 1 218 ? 0.383 5.801 -6.910 1.00 98.56 218 THR A CA 1
ATOM 1451 C C . THR A 1 218 ? 0.899 4.416 -7.283 1.00 98.56 218 THR A C 1
ATOM 1453 O O . THR A 1 218 ? 1.847 4.294 -8.058 1.00 98.56 218 THR A O 1
ATOM 1456 N N . ILE A 1 219 ? 0.291 3.372 -6.728 1.00 98.81 219 ILE A N 1
ATOM 1457 C CA . ILE A 1 219 ? 0.643 1.976 -6.997 1.00 98.81 219 ILE A CA 1
ATOM 1458 C C . ILE A 1 219 ? -0.615 1.238 -7.429 1.00 98.81 219 ILE A C 1
ATOM 1460 O O . ILE A 1 219 ? -1.603 1.240 -6.700 1.00 98.81 219 ILE A O 1
ATOM 1464 N N . TYR A 1 220 ? -0.547 0.583 -8.579 1.00 98.81 220 TYR A N 1
ATOM 1465 C CA . TYR A 1 220 ? -1.524 -0.396 -9.029 1.00 98.81 220 TYR A CA 1
ATOM 1466 C C . TYR A 1 220 ? -0.840 -1.765 -9.047 1.00 98.81 220 TYR A C 1
ATOM 1468 O O . TYR A 1 220 ? 0.204 -1.890 -9.693 1.00 98.81 220 TYR A O 1
ATOM 1476 N N . GLY A 1 221 ? -1.397 -2.739 -8.326 1.00 98.31 221 GLY A N 1
ATOM 1477 C CA . GLY A 1 221 ? -1.070 -4.155 -8.498 1.00 98.31 221 GLY A CA 1
ATOM 1478 C C . GLY A 1 221 ? -1.420 -4.597 -9.921 1.00 98.31 221 GLY A C 1
ATOM 1479 O O . GLY A 1 221 ? -0.547 -4.819 -10.749 1.00 98.31 221 GLY A O 1
ATOM 1480 N N . GLY A 1 222 ? -2.689 -4.446 -10.291 1.00 97.81 222 GLY A N 1
ATOM 1481 C CA . GLY A 1 222 ? -3.137 -4.562 -11.679 1.00 97.81 222 GLY A CA 1
ATOM 1482 C C . GLY A 1 222 ? -2.675 -3.500 -12.693 1.00 97.81 222 GLY A C 1
ATOM 1483 O O . GLY A 1 222 ? -1.877 -2.589 -12.447 1.00 97.81 222 GLY A O 1
ATOM 1484 N N . SER A 1 223 ? -3.312 -3.534 -13.870 1.00 95.94 223 SER A N 1
ATOM 1485 C CA . SER A 1 223 ? -3.020 -2.650 -15.013 1.00 95.94 223 SER A CA 1
ATOM 1486 C C . SER A 1 223 ? -3.633 -1.238 -14.907 1.00 95.94 223 SER A C 1
ATOM 1488 O O . SER A 1 223 ? -3.660 -0.481 -15.889 1.00 95.94 223 SER A O 1
ATOM 1490 N N . GLY A 1 224 ? -4.174 -0.867 -13.743 1.00 95.94 224 GLY A N 1
ATOM 1491 C CA . GLY A 1 224 ? -4.753 0.448 -13.466 1.00 95.94 224 GLY A CA 1
ATOM 1492 C C . GLY A 1 224 ? -5.601 0.483 -12.192 1.00 95.94 224 GLY A C 1
ATOM 1493 O O . GLY A 1 224 ? -5.527 -0.411 -11.366 1.00 95.94 224 GLY A O 1
ATOM 1494 N N . GLU A 1 225 ? -6.428 1.524 -12.042 1.00 94.81 225 GLU A N 1
ATOM 1495 C CA . GLU A 1 225 ? -7.270 1.758 -10.844 1.00 94.81 225 GLU A CA 1
ATOM 1496 C C . GLU A 1 225 ? -8.372 0.707 -10.636 1.00 94.81 225 GLU A C 1
ATOM 1498 O O . GLU A 1 225 ? -8.923 0.581 -9.549 1.00 94.81 225 GLU A O 1
ATOM 1503 N N . ALA A 1 226 ? -8.768 0.018 -11.705 1.00 93.81 226 ALA A N 1
ATOM 1504 C CA . ALA A 1 226 ? -9.808 -0.993 -11.647 1.00 93.81 226 ALA A CA 1
ATOM 1505 C C . ALA A 1 226 ? -9.449 -2.149 -12.574 1.00 93.81 226 ALA A C 1
ATOM 1507 O O . ALA A 1 226 ? -9.677 -2.063 -13.788 1.00 93.81 226 ALA A O 1
ATOM 1508 N N . ASP A 1 227 ? -8.947 -3.228 -11.984 1.00 95.19 227 ASP A N 1
ATOM 1509 C CA . ASP A 1 227 ? -8.550 -4.430 -12.708 1.00 95.19 227 ASP A CA 1
ATOM 1510 C C . ASP A 1 227 ? -8.877 -5.719 -11.943 1.00 95.19 227 ASP A C 1
ATOM 1512 O O . ASP A 1 227 ? -8.014 -6.466 -11.536 1.00 95.19 227 ASP A O 1
ATOM 1516 N N . ALA A 1 228 ? -10.161 -6.031 -11.770 1.00 92.00 228 ALA A N 1
ATOM 1517 C CA . ALA A 1 228 ? -10.603 -7.195 -10.983 1.00 92.00 228 ALA A CA 1
ATOM 1518 C C . ALA A 1 228 ? -10.244 -8.589 -11.570 1.00 92.00 228 ALA A C 1
ATOM 1520 O O . ALA A 1 228 ? -10.941 -9.571 -11.297 1.00 92.00 228 ALA A O 1
ATOM 1521 N N . ALA A 1 229 ? -9.290 -8.679 -12.497 1.00 93.31 229 ALA A N 1
ATOM 1522 C CA . ALA A 1 229 ? -8.896 -9.908 -13.181 1.00 93.31 229 ALA A CA 1
ATOM 1523 C C . ALA A 1 229 ? -7.383 -10.179 -13.155 1.00 93.31 229 ALA A C 1
ATOM 1525 O O . ALA A 1 229 ? -6.973 -11.145 -13.808 1.00 93.31 229 ALA A O 1
ATOM 1526 N N . ASP A 1 230 ? -6.600 -9.350 -12.471 1.00 96.06 230 ASP A N 1
ATOM 1527 C CA . ASP A 1 230 ? -5.171 -9.564 -12.231 1.00 96.06 230 ASP A CA 1
ATOM 1528 C C . ASP A 1 230 ? -4.910 -10.694 -11.206 1.00 96.06 230 ASP A C 1
ATOM 1530 O O . ASP A 1 230 ? -5.809 -11.476 -10.844 1.00 96.06 230 ASP A O 1
ATOM 1534 N N . GLY A 1 231 ? -3.627 -10.894 -10.896 1.00 97.50 231 GLY A N 1
ATOM 1535 C CA . GLY A 1 231 ? -3.140 -11.906 -9.972 1.00 97.50 231 GLY A CA 1
ATOM 1536 C C . GLY A 1 231 ? -3.076 -11.410 -8.533 1.00 97.50 231 GLY A C 1
ATOM 1537 O O . GLY A 1 231 ? -3.581 -10.362 -8.204 1.00 97.50 231 GLY A O 1
ATOM 1538 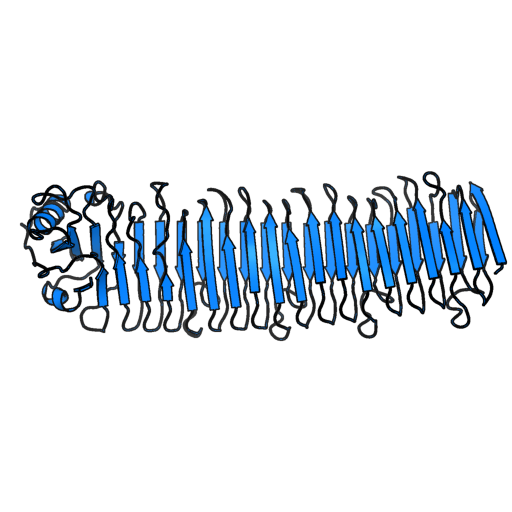N N . ALA A 1 232 ? -2.496 -12.233 -7.660 1.00 98.38 232 ALA A N 1
ATOM 1539 C CA . ALA A 1 232 ? -2.321 -11.890 -6.252 1.00 98.38 232 ALA A CA 1
ATOM 1540 C C . ALA A 1 232 ? -0.973 -11.190 -6.056 1.00 98.38 232 ALA A C 1
ATOM 1542 O O . ALA A 1 232 ? 0.074 -11.832 -6.227 1.00 98.38 232 ALA A O 1
ATOM 1543 N N . ASP A 1 233 ? -1.004 -9.928 -5.651 1.00 98.81 233 ASP A N 1
ATOM 1544 C CA . ASP A 1 233 ? 0.158 -9.058 -5.576 1.00 98.81 233 ASP A CA 1
ATOM 1545 C C . ASP A 1 233 ? 0.725 -8.937 -4.159 1.00 98.81 233 ASP A C 1
ATOM 1547 O O . ASP A 1 233 ? 0.051 -9.040 -3.133 1.00 98.81 233 ASP A O 1
ATOM 1551 N N . SER A 1 234 ? 2.031 -8.689 -4.084 1.00 98.81 234 SER A N 1
ATOM 1552 C CA . SER A 1 234 ? 2.727 -8.332 -2.848 1.00 98.81 234 SER A CA 1
ATOM 1553 C C . SER A 1 234 ? 3.188 -6.883 -2.931 1.00 98.81 234 SER A C 1
ATOM 1555 O O . SER A 1 234 ? 4.261 -6.594 -3.469 1.00 98.81 234 SER A O 1
ATOM 1557 N N . ILE A 1 235 ? 2.441 -5.975 -2.309 1.00 98.88 235 ILE A N 1
ATOM 1558 C CA . ILE A 1 235 ? 2.692 -4.536 -2.363 1.00 98.88 235 ILE A CA 1
ATOM 1559 C C . ILE A 1 235 ? 3.262 -4.040 -1.034 1.00 98.88 235 ILE A C 1
ATOM 1561 O O . ILE A 1 235 ? 2.671 -4.183 0.034 1.00 98.88 235 ILE A O 1
ATOM 1565 N N . ARG A 1 236 ? 4.418 -3.379 -1.092 1.00 98.56 236 ARG A N 1
ATOM 1566 C CA . ARG A 1 236 ? 5.033 -2.688 0.041 1.00 98.56 236 ARG A CA 1
ATOM 1567 C C . ARG A 1 236 ? 5.200 -1.207 -0.259 1.00 98.56 236 ARG A C 1
ATOM 1569 O O . ARG A 1 236 ? 5.837 -0.838 -1.242 1.00 98.56 236 ARG A O 1
ATOM 1576 N N . PHE A 1 237 ? 4.752 -0.353 0.654 1.00 98.00 237 PHE A N 1
ATOM 1577 C CA . PHE A 1 237 ? 4.973 1.086 0.556 1.00 98.00 237 PHE A CA 1
ATOM 1578 C C . PHE A 1 237 ? 5.413 1.711 1.883 1.00 98.00 237 PHE A C 1
ATOM 1580 O O . PHE A 1 237 ? 5.284 1.118 2.956 1.00 98.00 237 PHE A O 1
ATOM 1587 N N . GLY A 1 238 ? 5.994 2.909 1.833 1.00 95.88 238 GLY A N 1
ATOM 1588 C CA . GLY A 1 238 ? 6.307 3.646 3.055 1.00 95.88 238 GLY A CA 1
ATOM 1589 C C . GLY A 1 238 ? 7.159 4.892 2.863 1.00 95.88 238 GLY A C 1
ATOM 1590 O O . GLY A 1 238 ? 7.911 5.017 1.895 1.00 95.88 238 GLY A O 1
ATOM 1591 N N . GLY A 1 239 ? 7.077 5.798 3.832 1.00 95.12 239 GLY A N 1
ATOM 1592 C CA . GLY A 1 239 ? 7.733 7.103 3.807 1.00 95.12 239 GLY A CA 1
ATOM 1593 C C . GLY A 1 239 ? 6.833 8.208 4.362 1.00 95.12 239 GLY A C 1
ATOM 1594 O O . GLY A 1 239 ? 5.867 7.930 5.066 1.00 95.12 239 GLY A O 1
ATOM 1595 N N . ALA A 1 240 ? 7.186 9.462 4.086 1.00 94.81 240 ALA A N 1
ATOM 1596 C CA . ALA A 1 240 ? 6.474 10.652 4.567 1.00 94.81 240 ALA A CA 1
ATOM 1597 C C . ALA A 1 240 ? 5.548 11.289 3.516 1.00 94.81 240 ALA A C 1
ATOM 1599 O O . ALA A 1 240 ? 5.063 12.396 3.731 1.00 94.81 240 ALA A O 1
ATOM 1600 N N . GLY A 1 241 ? 5.391 10.633 2.365 1.00 95.00 241 GLY A N 1
ATOM 1601 C CA . GLY A 1 241 ? 4.581 11.097 1.244 1.00 95.00 241 GLY A CA 1
ATOM 1602 C C . GLY A 1 241 ? 3.097 10.759 1.358 1.00 95.00 241 GLY A C 1
ATOM 1603 O O . GLY A 1 241 ? 2.627 10.301 2.401 1.00 95.00 241 GLY A O 1
ATOM 1604 N N . THR A 1 242 ? 2.392 10.968 0.249 1.00 96.94 242 THR A N 1
ATOM 1605 C CA . THR A 1 242 ? 0.993 10.566 0.057 1.00 96.94 242 THR A CA 1
ATOM 1606 C C . THR A 1 242 ? 0.961 9.317 -0.812 1.00 96.94 242 THR A C 1
ATOM 1608 O O . THR A 1 242 ? 1.573 9.311 -1.880 1.00 96.94 242 THR A O 1
ATOM 1611 N N . PHE A 1 243 ? 0.245 8.281 -0.387 1.00 98.56 243 PHE A N 1
ATOM 1612 C CA . PHE A 1 243 ? 0.170 7.010 -1.104 1.00 98.56 243 PHE A CA 1
ATOM 1613 C C . PHE A 1 243 ? -1.270 6.699 -1.515 1.00 98.56 243 PHE A C 1
ATOM 1615 O O . PHE A 1 243 ? -2.149 6.646 -0.661 1.00 98.56 243 PHE A O 1
ATOM 1622 N N . ASP A 1 244 ? -1.498 6.445 -2.800 1.00 98.62 244 ASP A N 1
ATOM 1623 C CA . ASP A 1 244 ? -2.712 5.809 -3.315 1.00 98.62 244 ASP A CA 1
ATOM 1624 C C . ASP A 1 244 ? -2.337 4.404 -3.805 1.00 98.62 244 ASP A C 1
ATOM 1626 O O . ASP A 1 244 ? -1.550 4.260 -4.742 1.00 98.62 244 ASP A O 1
ATOM 1630 N N . VAL A 1 245 ? -2.850 3.367 -3.147 1.00 98.81 245 VAL A N 1
ATOM 1631 C CA . VAL A 1 245 ? -2.456 1.971 -3.376 1.00 98.81 245 VAL A CA 1
ATOM 1632 C C . VAL A 1 245 ? -3.683 1.141 -3.708 1.00 98.81 245 VAL A C 1
ATOM 1634 O O . VAL A 1 245 ? -4.629 1.119 -2.928 1.00 98.81 245 VAL A O 1
ATOM 1637 N N . PHE A 1 246 ? -3.647 0.453 -4.842 1.00 98.75 246 PHE A N 1
ATOM 1638 C CA . PHE A 1 246 ? -4.709 -0.419 -5.327 1.00 98.75 246 PHE A CA 1
ATOM 1639 C C . PHE A 1 246 ? -4.132 -1.829 -5.481 1.00 98.75 246 PHE A C 1
ATOM 1641 O O . PHE A 1 246 ? -3.251 -2.007 -6.321 1.00 98.75 246 PHE A O 1
ATOM 1648 N N . GLY A 1 247 ? -4.595 -2.782 -4.669 1.00 98.31 247 GLY A N 1
ATOM 1649 C CA . GLY A 1 247 ? -4.326 -4.212 -4.849 1.00 98.31 247 GLY A CA 1
ATOM 1650 C C . GLY A 1 247 ? -4.923 -4.692 -6.170 1.00 98.31 247 GLY A C 1
ATOM 1651 O O . GLY A 1 247 ? -4.167 -4.999 -7.079 1.00 98.31 247 GLY A O 1
ATOM 1652 N N . ASN A 1 248 ? -6.221 -4.403 -6.351 1.00 98.00 248 ASN A N 1
ATOM 1653 C CA . ASN A 1 248 ? -7.093 -4.679 -7.500 1.00 98.00 248 ASN A CA 1
ATOM 1654 C C . ASN A 1 248 ? -7.816 -6.027 -7.422 1.00 98.00 248 ASN A C 1
ATOM 1656 O O . ASN A 1 248 ? -8.858 -6.076 -6.786 1.00 98.00 248 ASN A O 1
ATOM 1660 N N . GLY A 1 249 ? -7.468 -7.043 -8.193 1.00 96.94 249 GLY A N 1
ATOM 1661 C CA . GLY A 1 249 ? -8.023 -8.387 -8.047 1.00 96.94 249 GLY A CA 1
ATOM 1662 C C . GLY A 1 249 ? -7.014 -9.310 -7.365 1.00 96.94 249 GLY A C 1
ATOM 1663 O O . GLY A 1 249 ? -5.884 -8.939 -7.110 1.00 96.94 249 GLY A O 1
ATOM 1664 N N . GLY A 1 250 ? -7.430 -10.544 -7.086 1.00 98.06 250 GLY A N 1
ATOM 1665 C CA . GLY A 1 250 ? -6.538 -11.503 -6.436 1.00 98.06 250 GLY A CA 1
ATOM 1666 C C . GLY A 1 250 ? -6.519 -11.357 -4.915 1.00 98.06 250 GLY A C 1
ATOM 1667 O O . GLY A 1 250 ? -7.165 -10.492 -4.354 1.00 98.06 250 GLY A O 1
ATOM 1668 N N . ASP A 1 251 ? -5.863 -12.309 -4.246 1.00 98.50 251 ASP A N 1
ATOM 1669 C CA . ASP A 1 251 ? -5.722 -12.304 -2.784 1.00 98.50 251 ASP A CA 1
ATOM 1670 C C . ASP A 1 251 ? -4.421 -11.549 -2.439 1.00 98.50 251 ASP A C 1
ATOM 1672 O O . ASP A 1 251 ? -3.343 -12.162 -2.399 1.00 98.50 251 ASP A O 1
ATOM 1676 N N . ASP A 1 252 ? -4.496 -10.233 -2.251 1.00 98.81 252 ASP A N 1
ATOM 1677 C CA . ASP A 1 252 ? -3.323 -9.364 -2.165 1.00 98.81 252 ASP A CA 1
ATOM 1678 C C . ASP A 1 252 ? -2.699 -9.329 -0.770 1.00 98.81 252 ASP A C 1
ATOM 1680 O O . ASP A 1 252 ? -3.349 -9.456 0.264 1.00 98.81 252 ASP A O 1
ATOM 1684 N N . THR A 1 253 ? -1.388 -9.097 -0.714 1.00 98.81 253 THR A N 1
ATOM 1685 C CA . THR A 1 253 ? -0.692 -8.724 0.521 1.00 98.81 253 THR A CA 1
ATOM 1686 C C . THR A 1 253 ? -0.199 -7.290 0.411 1.00 98.81 253 THR A C 1
ATOM 1688 O O . THR A 1 253 ? 0.765 -7.009 -0.305 1.00 98.81 253 THR A O 1
ATOM 1691 N N . VAL A 1 254 ? -0.786 -6.383 1.190 1.00 98.88 254 VAL A N 1
ATOM 1692 C CA . VAL A 1 254 ? -0.455 -4.954 1.165 1.00 98.88 254 VAL A CA 1
ATOM 1693 C C . VAL A 1 254 ? 0.143 -4.518 2.503 1.00 98.88 254 VAL A C 1
ATOM 1695 O O . VAL A 1 254 ? -0.479 -4.647 3.550 1.00 98.88 254 VAL A O 1
ATOM 1698 N N . SER A 1 255 ? 1.361 -3.968 2.495 1.00 98.44 255 SER A N 1
ATOM 1699 C CA . SER A 1 255 ? 2.069 -3.523 3.704 1.00 98.44 255 SER A CA 1
ATOM 1700 C C . SER A 1 255 ? 2.596 -2.088 3.600 1.00 98.44 255 SER A C 1
ATOM 1702 O O . SER A 1 255 ? 3.548 -1.807 2.866 1.00 98.44 255 SER A O 1
ATOM 1704 N N . GLY A 1 256 ? 2.024 -1.190 4.401 1.00 97.62 256 GLY A N 1
ATOM 1705 C CA . GLY A 1 256 ? 2.402 0.216 4.527 1.00 97.62 256 GLY A CA 1
ATOM 1706 C C . GLY A 1 256 ? 3.158 0.526 5.819 1.00 97.62 256 GLY A C 1
ATOM 1707 O O . GLY A 1 256 ? 2.725 0.148 6.905 1.00 97.62 256 GLY A O 1
ATOM 1708 N N . ALA A 1 257 ? 4.274 1.252 5.716 1.00 95.88 257 ALA A N 1
ATOM 1709 C CA . ALA A 1 257 ? 5.013 1.788 6.863 1.00 95.88 257 ALA A CA 1
ATOM 1710 C C . ALA A 1 257 ? 5.267 3.297 6.696 1.00 95.88 257 ALA A C 1
ATOM 1712 O O . ALA A 1 257 ? 6.288 3.717 6.136 1.00 95.88 257 ALA A O 1
ATOM 1713 N N . LEU A 1 258 ? 4.327 4.111 7.171 1.00 96.06 258 LEU A N 1
ATOM 1714 C CA . LEU A 1 258 ? 4.378 5.569 7.100 1.00 96.06 258 LEU A CA 1
ATOM 1715 C C . LEU A 1 258 ? 5.344 6.147 8.146 1.00 96.06 258 LEU A C 1
ATOM 1717 O O . LEU A 1 258 ? 5.613 5.557 9.194 1.00 96.06 258 LEU A O 1
ATOM 1721 N N . THR A 1 259 ? 5.895 7.325 7.857 1.00 93.75 259 THR A N 1
ATOM 1722 C CA . THR A 1 259 ? 6.793 8.054 8.763 1.00 93.75 259 THR A CA 1
ATOM 1723 C C . THR A 1 259 ? 6.472 9.543 8.759 1.00 93.75 259 THR A C 1
ATOM 1725 O O . THR A 1 259 ? 6.359 10.126 7.686 1.00 93.75 259 THR A O 1
ATOM 1728 N N . GLY A 1 260 ? 6.422 10.193 9.926 1.00 91.25 260 GLY A N 1
ATOM 1729 C CA . GLY A 1 260 ? 5.988 11.597 9.995 1.00 91.25 260 GLY A CA 1
ATOM 1730 C C . GLY A 1 260 ? 4.547 11.749 9.497 1.00 91.25 260 GLY A C 1
ATOM 1731 O O . GLY A 1 260 ? 3.814 10.774 9.494 1.00 91.25 260 GLY A O 1
ATOM 1732 N N . GLY A 1 261 ? 4.142 12.930 9.035 1.00 91.56 261 GLY A N 1
ATOM 1733 C CA . GLY A 1 261 ? 2.778 13.174 8.539 1.00 91.56 261 GLY A CA 1
ATOM 1734 C C . GLY A 1 261 ? 2.473 12.606 7.147 1.00 91.56 261 GLY A C 1
ATOM 1735 O O . GLY A 1 261 ? 1.914 13.333 6.334 1.00 91.56 261 GLY A O 1
ATOM 1736 N N . GLY A 1 262 ? 2.913 11.381 6.843 1.00 95.62 262 GLY A N 1
ATOM 1737 C CA . GLY A 1 262 ? 2.541 10.687 5.607 1.00 95.62 262 GLY A CA 1
ATOM 1738 C C . GLY A 1 262 ? 1.081 10.230 5.643 1.00 95.62 262 GLY A C 1
ATOM 1739 O O . GLY A 1 262 ? 0.582 9.884 6.716 1.00 95.62 262 GLY A O 1
ATOM 1740 N N . ASP A 1 263 ? 0.440 10.203 4.477 1.00 97.19 263 ASP A N 1
ATOM 1741 C CA . ASP A 1 263 ? -0.977 9.863 4.291 1.00 97.19 263 ASP A CA 1
ATOM 1742 C C . ASP A 1 263 ? -1.114 8.654 3.355 1.00 97.19 263 ASP A C 1
ATOM 1744 O O . ASP A 1 263 ? -0.288 8.464 2.460 1.00 97.19 263 ASP A O 1
ATOM 1748 N N . ALA A 1 264 ? -2.166 7.848 3.520 1.00 98.44 264 ALA A N 1
ATOM 1749 C CA . ALA A 1 264 ? -2.411 6.700 2.646 1.00 98.44 264 ALA A CA 1
ATOM 1750 C C . ALA A 1 264 ? -3.899 6.456 2.373 1.00 98.44 264 ALA A C 1
ATOM 1752 O O . ALA A 1 264 ? -4.712 6.456 3.294 1.00 98.44 264 ALA A O 1
ATOM 1753 N N . ASN A 1 265 ? -4.234 6.164 1.118 1.00 98.50 265 ASN A N 1
ATOM 1754 C CA . ASN A 1 265 ? -5.469 5.505 0.716 1.00 98.50 265 ASN A CA 1
ATOM 1755 C C . ASN A 1 265 ? -5.100 4.130 0.160 1.00 98.50 265 ASN A C 1
ATOM 1757 O O . ASN A 1 265 ? -4.367 4.035 -0.824 1.00 98.50 265 ASN A O 1
ATOM 1761 N N . VAL A 1 266 ? -5.591 3.076 0.798 1.00 98.81 266 VAL A N 1
ATOM 1762 C CA . VAL A 1 266 ? -5.343 1.691 0.405 1.00 98.81 266 VAL A CA 1
ATOM 1763 C C . VAL A 1 266 ? -6.665 1.042 0.033 1.00 98.81 266 VAL A C 1
ATOM 1765 O O . VAL A 1 266 ? -7.624 1.097 0.803 1.00 98.81 266 VAL A O 1
ATOM 1768 N N . TYR A 1 267 ? -6.692 0.433 -1.143 1.00 98.62 267 TYR A N 1
ATOM 1769 C CA . TYR A 1 267 ? -7.803 -0.336 -1.675 1.00 98.62 267 TYR A CA 1
ATOM 1770 C C . TYR A 1 267 ? -7.293 -1.763 -1.890 1.00 98.62 267 TYR A C 1
ATOM 1772 O O . TYR A 1 267 ? -6.367 -1.922 -2.682 1.00 98.62 267 TYR A O 1
ATOM 1780 N N . GLY A 1 268 ? -7.832 -2.753 -1.175 1.00 97.88 268 GLY A N 1
ATOM 1781 C CA . GLY A 1 268 ? -7.507 -4.169 -1.400 1.00 97.88 268 GLY A CA 1
ATOM 1782 C C . GLY A 1 268 ? -8.039 -4.599 -2.763 1.00 97.88 268 GLY A C 1
ATOM 1783 O O . GLY A 1 268 ? -7.289 -4.713 -3.721 1.00 97.88 268 GLY A O 1
ATOM 1784 N N . GLY A 1 269 ? -9.358 -4.537 -2.917 1.00 96.69 269 GLY A N 1
ATOM 1785 C CA . GLY A 1 269 ? -10.055 -4.713 -4.174 1.00 96.69 269 GLY A CA 1
ATOM 1786 C C . GLY A 1 269 ? -10.942 -5.949 -4.138 1.00 96.69 269 GLY A C 1
ATOM 1787 O O . GLY A 1 269 ? -11.980 -5.924 -3.481 1.00 96.69 269 GLY A O 1
ATOM 1788 N N . GLY A 1 270 ? -10.646 -6.957 -4.951 1.00 95.94 270 GLY A N 1
ATOM 1789 C CA . GLY A 1 270 ? -11.440 -8.169 -5.073 1.00 95.94 270 GLY A CA 1
ATOM 1790 C C . GLY A 1 270 ? -10.607 -9.416 -4.834 1.00 95.94 270 GLY A C 1
ATOM 1791 O O . GLY A 1 270 ? -9.835 -9.807 -5.698 1.00 95.94 270 GLY A O 1
ATOM 1792 N N . GLY A 1 271 ? -10.894 -10.116 -3.750 1.00 97.50 271 GLY A N 1
ATOM 1793 C CA . GLY A 1 271 ? -10.157 -11.279 -3.270 1.00 97.50 271 GLY A CA 1
ATOM 1794 C C . GLY A 1 271 ? -9.954 -11.144 -1.769 1.00 97.50 271 GLY A C 1
ATOM 1795 O O . GLY A 1 271 ? -10.376 -10.159 -1.186 1.00 97.50 271 GLY A O 1
ATOM 1796 N N . SER A 1 272 ? -9.442 -12.186 -1.121 1.00 98.31 272 SER A N 1
ATOM 1797 C CA . SER A 1 272 ? -9.229 -12.158 0.329 1.00 98.31 272 SER A CA 1
ATOM 1798 C C . SER A 1 272 ? -7.874 -11.532 0.643 1.00 98.31 272 SER A C 1
ATOM 1800 O O . SER A 1 272 ? -6.855 -12.228 0.586 1.00 98.31 272 SER A O 1
ATOM 1802 N N . ASP A 1 273 ? -7.881 -10.255 1.005 1.00 98.81 273 ASP A N 1
ATOM 1803 C CA . ASP A 1 273 ? -6.681 -9.4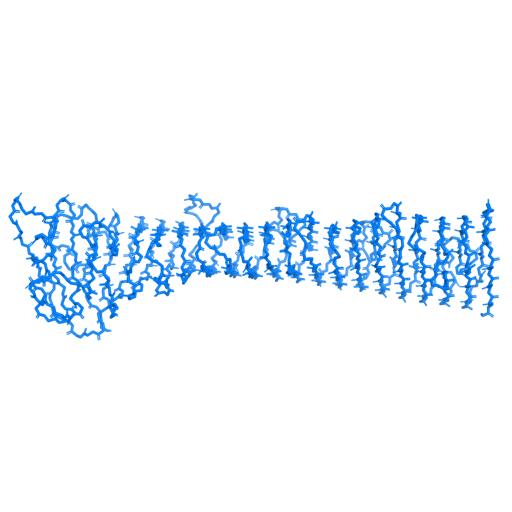36 1.134 1.00 98.81 273 ASP A CA 1
ATOM 1804 C C . ASP A 1 273 ? -6.114 -9.434 2.562 1.00 98.81 273 ASP A C 1
ATOM 1806 O O . ASP A 1 273 ? -6.834 -9.395 3.562 1.00 98.81 273 ASP A O 1
ATOM 1810 N N . ASP A 1 274 ? -4.786 -9.430 2.665 1.00 98.81 274 ASP A N 1
ATOM 1811 C CA . ASP A 1 274 ? -4.026 -9.208 3.894 1.00 98.81 274 ASP A CA 1
ATOM 1812 C C . ASP A 1 274 ? -3.438 -7.782 3.866 1.00 98.81 274 ASP A C 1
ATOM 1814 O O . ASP A 1 274 ? -2.386 -7.525 3.267 1.00 98.81 274 ASP A O 1
ATOM 1818 N N . ILE A 1 275 ? -4.096 -6.834 4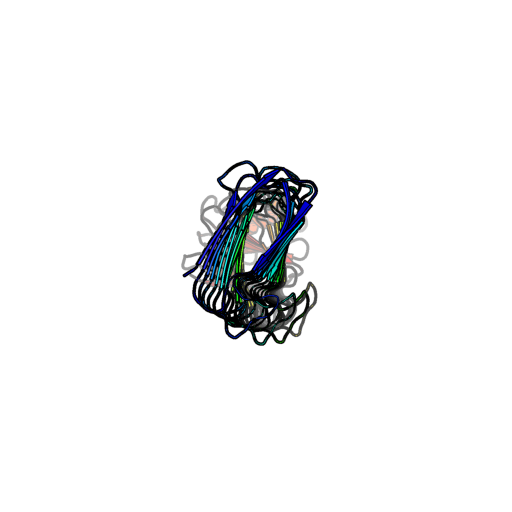.539 1.00 98.88 275 ILE A N 1
ATOM 1819 C CA . ILE A 1 275 ? -3.728 -5.413 4.548 1.00 98.88 275 ILE A CA 1
ATOM 1820 C C . ILE A 1 275 ? -3.160 -5.022 5.911 1.00 98.88 275 ILE A C 1
ATOM 1822 O O . ILE A 1 275 ? -3.838 -5.064 6.930 1.00 98.88 275 ILE A O 1
ATOM 1826 N N . THR A 1 276 ? -1.914 -4.556 5.941 1.00 98.56 276 THR A N 1
ATOM 1827 C CA . THR A 1 276 ? -1.284 -3.977 7.132 1.00 98.56 276 THR A CA 1
ATOM 1828 C C . THR A 1 276 ? -0.818 -2.557 6.846 1.00 98.56 276 THR A C 1
ATOM 1830 O O . THR A 1 276 ? 0.075 -2.356 6.024 1.00 98.56 276 THR A O 1
ATOM 1833 N N . VAL A 1 277 ? -1.346 -1.558 7.552 1.00 97.62 277 VAL A N 1
ATOM 1834 C CA . VAL A 1 277 ? -0.910 -0.159 7.405 1.00 97.62 277 VAL A CA 1
ATOM 1835 C C . VAL A 1 277 ? -0.571 0.414 8.767 1.00 97.62 277 VAL A C 1
ATOM 1837 O O . VAL A 1 277 ? -1.421 0.507 9.646 1.00 97.62 277 VAL A O 1
ATOM 1840 N N . GLY A 1 278 ? 0.682 0.821 8.943 1.00 91.62 278 GLY A N 1
ATOM 1841 C CA . GLY A 1 278 ? 1.142 1.352 10.216 1.00 91.62 278 GLY A CA 1
ATOM 1842 C C . GLY A 1 278 ? 2.074 2.545 10.101 1.00 91.62 278 GLY A C 1
ATOM 1843 O O . GLY A 1 278 ? 2.648 2.825 9.044 1.00 91.62 278 GLY A O 1
ATOM 1844 N N . GLY A 1 279 ? 2.276 3.204 11.238 1.00 81.69 279 GLY A N 1
ATOM 1845 C CA . GLY A 1 279 ? 3.170 4.350 11.378 1.00 81.69 279 GLY A CA 1
ATOM 1846 C C . GLY A 1 279 ? 2.514 5.676 10.998 1.00 81.69 279 GLY A C 1
ATOM 1847 O O . GLY A 1 279 ? 1.321 5.745 10.730 1.00 81.69 279 GLY A O 1
ATOM 1848 N N . GLY A 1 280 ? 3.316 6.739 10.991 1.00 86.06 280 GLY A N 1
ATOM 1849 C CA . GLY A 1 280 ? 2.849 8.106 10.765 1.00 86.06 280 GLY A CA 1
ATOM 1850 C C . GLY A 1 280 ? 3.200 9.040 11.923 1.00 86.06 280 GLY A C 1
ATOM 1851 O O . GLY A 1 280 ? 4.170 8.806 12.647 1.00 86.06 280 GLY A O 1
ATOM 1852 N N . ASP A 1 281 ? 2.443 10.123 12.066 1.00 91.81 281 ASP A N 1
ATOM 1853 C CA . ASP A 1 281 ? 2.376 10.924 13.287 1.00 91.81 281 ASP A CA 1
ATOM 1854 C C . ASP A 1 281 ? 0.949 11.458 13.503 1.00 91.81 281 ASP A C 1
ATOM 1856 O O . ASP A 1 281 ? 0.026 11.169 12.745 1.00 91.81 281 ASP A O 1
ATOM 1860 N N . SER A 1 282 ? 0.763 12.308 14.515 1.00 92.25 282 SER A N 1
ATOM 1861 C CA . SER A 1 282 ? -0.518 12.951 14.854 1.00 92.25 282 SER A CA 1
ATOM 1862 C C . SER A 1 282 ? -1.262 13.671 13.709 1.00 92.25 282 SER A C 1
ATOM 1864 O O . SER A 1 282 ? -2.401 14.099 13.903 1.00 92.25 282 SER A O 1
ATOM 1866 N N . THR A 1 283 ? -0.611 13.904 12.567 1.00 93.88 283 THR A N 1
ATOM 1867 C CA . THR A 1 283 ? -1.169 14.582 11.390 1.00 93.88 283 THR A CA 1
ATOM 1868 C C . THR A 1 283 ? -1.513 13.650 10.233 1.00 93.88 283 THR A C 1
ATOM 1870 O O . THR A 1 283 ? -2.186 14.115 9.316 1.00 93.88 283 THR A O 1
ATOM 1873 N N . SER A 1 284 ? -1.107 12.380 10.298 1.00 95.88 284 SER A N 1
ATOM 1874 C CA . SER A 1 284 ? -1.384 11.375 9.273 1.00 95.88 284 SER A CA 1
ATOM 1875 C C . SER A 1 284 ? -2.876 11.097 9.120 1.00 95.88 284 SER A C 1
ATOM 1877 O O . SER A 1 284 ? -3.624 11.041 10.103 1.00 95.88 284 SER A O 1
ATOM 1879 N N . VAL A 1 285 ? -3.293 10.885 7.874 1.00 97.00 285 VAL A N 1
ATOM 1880 C CA . VAL A 1 285 ? -4.628 10.427 7.493 1.00 97.00 285 VAL A CA 1
ATOM 1881 C C . VAL A 1 285 ? -4.498 9.139 6.689 1.00 97.00 285 VAL A C 1
ATOM 1883 O O . VAL A 1 285 ? -3.902 9.117 5.613 1.00 97.00 285 VAL A O 1
ATOM 1886 N N . VAL A 1 286 ? -5.087 8.066 7.209 1.00 98.31 286 VAL A N 1
ATOM 1887 C CA . VAL A 1 286 ? -5.078 6.745 6.578 1.00 98.31 286 VAL A CA 1
ATOM 1888 C C . VAL A 1 286 ? -6.508 6.295 6.317 1.00 98.31 286 VAL A C 1
ATOM 1890 O O . VAL A 1 286 ? -7.349 6.315 7.215 1.00 98.31 286 VAL A O 1
ATOM 1893 N N . THR A 1 287 ? -6.780 5.871 5.088 1.00 98.50 287 THR A N 1
ATOM 1894 C CA . THR A 1 287 ? -8.025 5.210 4.699 1.00 98.50 287 THR A CA 1
ATOM 1895 C C . THR A 1 287 ? -7.702 3.836 4.129 1.00 98.50 287 THR A C 1
ATOM 1897 O O . THR A 1 287 ? -6.902 3.737 3.204 1.00 98.50 287 THR A O 1
ATOM 1900 N N . VAL A 1 288 ? -8.337 2.792 4.652 1.00 98.75 288 VAL A N 1
ATOM 1901 C CA . VAL A 1 288 ? -8.278 1.426 4.120 1.00 98.75 288 VAL A CA 1
ATOM 1902 C C . VAL A 1 288 ? -9.682 1.015 3.689 1.00 98.75 288 VAL A C 1
ATOM 1904 O O . VAL A 1 288 ? -10.634 1.214 4.440 1.00 98.75 288 VAL A O 1
ATOM 1907 N N . THR A 1 289 ? -9.812 0.481 2.479 1.00 98.69 289 THR A N 1
ATOM 1908 C CA . THR A 1 289 ? -11.037 -0.126 1.939 1.00 98.69 289 THR A CA 1
ATOM 1909 C C . THR A 1 289 ? -10.661 -1.514 1.444 1.00 98.69 289 THR A C 1
ATOM 1911 O O . THR A 1 289 ? -9.921 -1.590 0.465 1.00 98.69 289 THR A O 1
ATOM 1914 N N . ALA A 1 290 ? -11.077 -2.582 2.125 1.00 98.06 290 ALA A N 1
ATOM 1915 C CA . ALA A 1 290 ? -10.550 -3.905 1.806 1.00 98.06 290 ALA A CA 1
ATOM 1916 C C . ALA A 1 290 ? -11.227 -4.512 0.577 1.00 98.06 290 ALA A C 1
ATOM 1918 O O . ALA A 1 290 ? -10.549 -4.619 -0.434 1.00 98.06 290 ALA A O 1
ATOM 1919 N N . GLY A 1 291 ? -12.545 -4.706 0.539 1.00 97.00 291 GLY A N 1
ATOM 1920 C CA . GLY A 1 291 ? -13.112 -5.281 -0.681 1.00 97.00 291 GLY A CA 1
ATOM 1921 C C . GLY A 1 291 ? -14.556 -5.720 -0.594 1.00 97.00 291 GLY A C 1
ATOM 1922 O O . GLY A 1 291 ? -15.407 -5.002 -0.080 1.00 97.00 291 GLY A O 1
ATOM 1923 N N . SER A 1 292 ? -14.876 -6.849 -1.221 1.00 95.19 292 SER A N 1
ATOM 1924 C CA . SER A 1 292 ? -16.184 -7.512 -1.084 1.00 95.19 292 SER A CA 1
ATOM 1925 C C . SER A 1 292 ? -16.076 -8.942 -0.561 1.00 95.19 292 SER A C 1
ATOM 1927 O O . SER A 1 292 ? -17.084 -9.641 -0.410 1.00 95.19 292 SER A O 1
ATOM 1929 N N . GLU A 1 293 ? -14.849 -9.402 -0.372 1.00 97.62 293 GLU A N 1
ATOM 1930 C CA . GLU A 1 293 ? -14.499 -10.738 0.053 1.00 97.62 293 GLU A CA 1
ATOM 1931 C C . GLU A 1 293 ? -14.245 -10.725 1.566 1.00 97.62 293 GLU A C 1
ATOM 1933 O O . GLU A 1 293 ? -14.892 -9.964 2.269 1.00 97.62 293 GLU A O 1
ATOM 1938 N N . ALA A 1 294 ? -13.482 -11.688 2.083 1.00 98.25 294 ALA A N 1
ATOM 1939 C CA . ALA A 1 294 ? -13.187 -11.787 3.508 1.00 98.25 294 ALA A CA 1
ATOM 1940 C C . ALA A 1 294 ? -11.727 -11.405 3.720 1.00 98.25 294 ALA A C 1
ATOM 1942 O O . ALA A 1 294 ? -10.843 -12.178 3.324 1.00 98.25 294 ALA A O 1
ATOM 1943 N N . ASP A 1 295 ? -11.506 -10.266 4.357 1.00 98.75 295 ASP A N 1
ATOM 1944 C CA . ASP A 1 295 ? -10.221 -9.592 4.423 1.00 98.75 295 ASP A CA 1
ATOM 1945 C C . 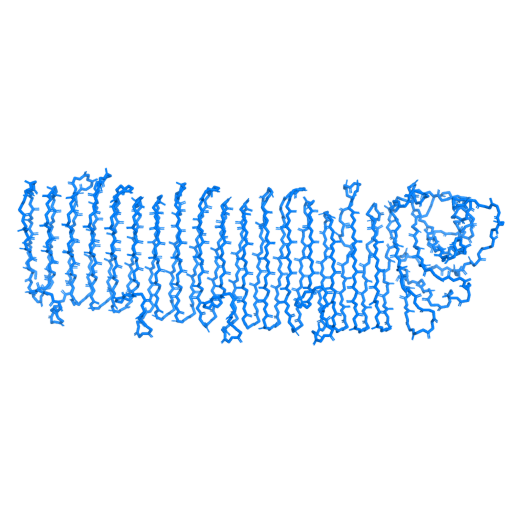ASP A 1 295 ? -9.647 -9.610 5.843 1.00 98.75 295 ASP A C 1
ATOM 1947 O O . ASP A 1 295 ? -10.343 -9.745 6.856 1.00 98.75 295 ASP A O 1
ATOM 1951 N N . THR A 1 296 ? -8.324 -9.506 5.931 1.00 98.81 296 THR A N 1
ATOM 1952 C CA . THR A 1 296 ? -7.601 -9.313 7.188 1.00 98.81 296 THR A CA 1
ATOM 1953 C C . THR A 1 296 ? -6.930 -7.953 7.159 1.00 98.81 296 THR A C 1
ATOM 1955 O O . THR A 1 296 ? -6.022 -7.702 6.374 1.00 98.81 296 THR A O 1
ATOM 1958 N N . ILE A 1 297 ? -7.360 -7.075 8.056 1.00 98.81 297 ILE A N 1
ATOM 1959 C CA . ILE A 1 297 ? -6.918 -5.689 8.129 1.00 98.81 297 ILE A CA 1
ATOM 1960 C C . ILE A 1 297 ? -6.249 -5.457 9.479 1.00 98.81 297 ILE A C 1
ATOM 1962 O O . ILE A 1 297 ? -6.836 -5.713 10.528 1.00 98.81 297 ILE A O 1
ATOM 1966 N N . ASP A 1 298 ? -5.030 -4.935 9.458 1.00 98.50 298 ASP A N 1
ATOM 1967 C CA . ASP A 1 298 ? -4.263 -4.565 10.644 1.00 98.50 298 ASP A CA 1
ATOM 1968 C C . ASP A 1 298 ? -3.768 -3.119 10.517 1.00 98.50 298 ASP A C 1
ATOM 1970 O O . ASP A 1 298 ? -2.956 -2.788 9.645 1.00 98.50 298 ASP A O 1
ATOM 1974 N N . VAL A 1 299 ? -4.289 -2.229 11.363 1.00 97.38 299 VAL A N 1
ATOM 1975 C CA . VAL A 1 299 ? -3.927 -0.810 11.364 1.00 97.38 299 VAL A CA 1
ATOM 1976 C C . VAL A 1 299 ? -3.261 -0.420 12.676 1.00 97.38 299 VAL A C 1
ATOM 1978 O O . VAL A 1 299 ? -3.869 -0.437 13.748 1.00 97.38 299 VAL A O 1
ATOM 1981 N N . THR A 1 300 ? -2.008 0.016 12.563 1.00 93.81 300 THR A N 1
ATOM 1982 C CA . THR A 1 300 ? -1.191 0.488 13.684 1.00 93.81 300 THR A CA 1
ATOM 1983 C C . THR A 1 300 ? -1.118 2.012 13.707 1.00 93.81 300 THR A C 1
ATOM 1985 O O . THR A 1 300 ? -0.476 2.614 12.840 1.00 93.81 300 THR A O 1
ATOM 1988 N N . GLY A 1 301 ? -1.705 2.648 14.719 1.00 88.12 301 GLY A N 1
ATOM 1989 C CA . GLY A 1 301 ? -1.696 4.105 14.814 1.00 88.12 301 GLY A CA 1
ATOM 1990 C C . GLY A 1 301 ? -0.532 4.694 15.627 1.00 88.12 301 GLY A C 1
ATOM 1991 O O . GLY A 1 301 ? -0.179 4.190 16.687 1.00 88.12 301 GLY A O 1
ATOM 1992 N N . ASP A 1 302 ? 0.039 5.819 15.183 1.00 88.75 302 ASP A N 1
ATOM 1993 C CA . ASP A 1 302 ? 0.996 6.643 15.963 1.00 88.75 302 ASP A CA 1
ATOM 1994 C C . ASP A 1 302 ? 0.459 8.084 16.138 1.00 88.75 302 ASP A C 1
ATOM 1996 O O . ASP A 1 302 ? 1.135 9.091 15.895 1.00 88.75 302 ASP A O 1
ATOM 2000 N N . GLY A 1 303 ? -0.832 8.179 16.479 1.00 87.00 303 GLY A N 1
ATOM 2001 C CA . GLY A 1 303 ? -1.650 9.391 16.381 1.00 87.00 303 GLY A CA 1
ATOM 2002 C C . GLY A 1 303 ? -2.280 9.545 14.991 1.00 87.00 303 GLY A C 1
ATOM 2003 O O . GLY A 1 303 ? -2.104 8.692 14.136 1.00 87.00 303 GLY A O 1
ATOM 2004 N N . GLY A 1 304 ? -3.024 10.626 14.741 1.00 92.50 304 GLY A N 1
ATOM 2005 C CA . GLY A 1 304 ? -3.626 10.895 13.426 1.00 92.50 304 GLY A CA 1
ATOM 2006 C C . GLY A 1 304 ? -5.061 10.386 13.311 1.00 92.50 304 GLY A C 1
ATOM 2007 O O . GLY A 1 304 ? -5.747 10.225 14.323 1.00 92.50 304 GLY A O 1
ATOM 2008 N N . SER A 1 305 ? -5.540 10.194 12.083 1.00 95.38 305 SER A N 1
ATOM 2009 C CA . SER A 1 305 ? -6.907 9.747 11.791 1.00 95.38 305 SER A CA 1
ATOM 2010 C C . SER A 1 305 ? -6.917 8.555 10.840 1.00 95.38 305 SER A C 1
ATOM 2012 O O . SER A 1 305 ? -6.366 8.627 9.744 1.00 95.38 305 SER A O 1
ATOM 2014 N N . TYR A 1 306 ? -7.613 7.497 11.239 1.00 97.50 306 TYR A N 1
ATOM 2015 C CA . TYR A 1 306 ? -7.698 6.229 10.527 1.00 97.50 306 TYR A CA 1
ATOM 2016 C C . TYR A 1 306 ? -9.158 5.921 10.222 1.00 97.50 306 TYR A C 1
ATOM 2018 O O . TYR A 1 306 ? -10.013 5.957 11.110 1.00 97.50 306 TYR A O 1
ATOM 2026 N N . THR A 1 307 ? -9.449 5.626 8.962 1.00 98.25 307 THR A N 1
ATOM 2027 C CA . THR A 1 307 ? -10.752 5.126 8.526 1.00 98.25 307 THR A CA 1
ATOM 2028 C C . THR A 1 307 ? -10.565 3.762 7.888 1.00 98.25 307 THR A C 1
ATOM 2030 O O . THR A 1 307 ? -9.755 3.622 6.978 1.00 98.25 307 THR A O 1
ATOM 2033 N N . VAL A 1 308 ? -11.299 2.765 8.362 1.00 98.69 308 VAL A N 1
ATOM 2034 C CA . VAL A 1 308 ? -11.218 1.390 7.868 1.00 98.69 308 VAL A CA 1
ATOM 2035 C C . VAL A 1 308 ? -12.604 0.939 7.449 1.00 98.69 308 VAL A C 1
ATOM 2037 O O . VAL A 1 308 ? -13.548 1.047 8.232 1.00 98.69 308 VAL A O 1
ATOM 2040 N N . TYR A 1 309 ? -12.709 0.435 6.228 1.00 98.75 309 TYR A N 1
ATOM 2041 C CA . TYR A 1 309 ? -13.871 -0.277 5.720 1.00 98.75 309 TYR A CA 1
ATOM 2042 C C . TYR A 1 309 ? -13.441 -1.714 5.423 1.00 98.75 309 TYR A C 1
ATOM 2044 O O . TYR A 1 309 ? -12.495 -1.902 4.657 1.00 98.75 309 TYR A O 1
ATOM 2052 N N . GLY A 1 310 ? -14.115 -2.679 6.047 1.00 98.19 310 GLY A N 1
ATOM 2053 C CA . GLY A 1 310 ? -14.057 -4.090 5.678 1.00 98.19 310 GLY A CA 1
ATOM 2054 C C . GLY A 1 310 ? -14.541 -4.275 4.239 1.00 98.19 310 GLY A C 1
ATOM 2055 O O . GLY A 1 310 ? -13.754 -4.463 3.320 1.00 98.19 310 GLY A O 1
ATOM 2056 N N . GLY A 1 311 ? -15.810 -3.949 3.996 1.00 97.38 311 GLY A N 1
ATOM 2057 C CA . GLY A 1 311 ? -16.335 -3.804 2.635 1.00 97.38 311 GLY A CA 1
ATOM 2058 C C . GLY A 1 311 ? -15.874 -2.589 1.795 1.00 97.38 311 GLY A C 1
ATOM 2059 O O . GLY A 1 311 ? -14.976 -1.811 2.126 1.00 97.38 311 GLY A O 1
ATOM 2060 N N . SER A 1 312 ? -16.609 -2.328 0.706 1.00 95.12 312 SER A N 1
ATOM 2061 C CA . SER A 1 312 ? -16.267 -1.333 -0.332 1.00 95.12 312 SER A CA 1
ATOM 2062 C C . SER A 1 312 ? -16.608 0.138 0.005 1.00 95.12 312 SER A C 1
ATOM 2064 O O . SER A 1 312 ? -16.701 0.993 -0.888 1.00 95.12 312 SER A O 1
ATOM 2066 N N . GLY A 1 313 ? -16.858 0.465 1.277 1.00 95.38 313 GLY A N 1
ATOM 2067 C CA . GLY A 1 313 ? -17.156 1.824 1.755 1.00 95.38 313 GLY A CA 1
ATOM 2068 C C . GLY A 1 313 ? -18.030 1.854 3.013 1.00 95.38 313 GLY A C 1
ATOM 2069 O O . GLY A 1 313 ? -18.219 0.840 3.655 1.00 95.38 313 GLY A O 1
ATOM 2070 N N . GLU A 1 314 ? -18.601 3.014 3.371 1.00 94.69 314 GLU A N 1
ATOM 2071 C CA . GLU A 1 314 ? -19.372 3.201 4.630 1.00 94.69 314 GLU A CA 1
ATOM 2072 C C . GLU A 1 314 ? -20.635 2.327 4.740 1.00 94.69 314 GLU A C 1
ATOM 2074 O O . GLU A 1 314 ? -21.169 2.103 5.823 1.00 94.69 314 GLU A O 1
ATOM 2079 N N . ALA A 1 315 ? -21.188 1.929 3.598 1.00 92.88 315 ALA A N 1
ATOM 2080 C CA . ALA A 1 315 ? -22.393 1.126 3.544 1.00 92.88 315 ALA A CA 1
ATOM 2081 C C . ALA A 1 315 ? -22.220 0.051 2.483 1.00 92.88 315 ALA A C 1
ATOM 2083 O O . ALA A 1 315 ? -22.562 0.255 1.312 1.00 92.88 315 ALA A O 1
ATOM 2084 N N . ASP A 1 316 ? -21.741 -1.090 2.940 1.00 93.44 316 ASP A N 1
ATOM 2085 C CA . ASP A 1 316 ? -21.764 -2.349 2.227 1.00 93.44 316 ASP A CA 1
ATOM 2086 C C . ASP A 1 316 ? -22.411 -3.374 3.157 1.00 93.44 316 ASP A C 1
ATOM 2088 O O . ASP A 1 316 ? -22.191 -3.357 4.355 1.00 93.44 316 ASP A O 1
ATOM 2092 N N . SER A 1 317 ? -23.378 -4.134 2.661 1.00 91.44 317 SER A N 1
ATOM 2093 C CA . SER A 1 317 ? -24.086 -5.124 3.496 1.00 91.44 317 SER A CA 1
ATOM 2094 C C . SER A 1 317 ? -24.030 -6.504 2.854 1.00 91.44 317 SER A C 1
ATOM 2096 O O . SER A 1 317 ? -24.944 -7.316 3.034 1.00 91.44 317 SER A O 1
ATOM 2098 N N . ALA A 1 318 ? -23.116 -6.664 1.906 1.00 93.50 318 ALA A N 1
ATOM 2099 C CA . ALA A 1 318 ? -23.058 -7.773 0.971 1.00 93.50 318 ALA A CA 1
ATOM 2100 C C . ALA A 1 318 ? -21.650 -8.359 0.845 1.00 93.50 318 ALA A C 1
ATOM 2102 O O . ALA A 1 318 ? -21.528 -9.418 0.222 1.00 93.50 318 ALA A O 1
ATOM 2103 N N . ASP A 1 319 ? -20.659 -7.681 1.413 1.00 96.31 319 ASP A N 1
ATOM 2104 C CA . ASP A 1 319 ? -19.337 -8.189 1.742 1.00 96.31 319 ASP A CA 1
ATOM 2105 C C . ASP A 1 319 ? -19.407 -9.372 2.719 1.00 96.31 319 ASP A C 1
ATOM 2107 O O . ASP A 1 319 ? -20.490 -9.801 3.157 1.00 96.31 319 ASP A O 1
ATOM 2111 N N . LEU A 1 320 ? -18.257 -10.019 2.898 1.00 98.06 320 LEU A N 1
ATOM 2112 C CA . LEU A 1 320 ? -18.107 -11.200 3.732 1.00 98.06 320 LEU A CA 1
ATOM 2113 C C . LEU A 1 320 ? -17.402 -10.829 5.037 1.00 98.06 320 LEU A C 1
ATOM 2115 O O . LEU A 1 320 ? -16.928 -9.728 5.212 1.00 98.06 320 LEU A O 1
ATOM 2119 N N . ALA A 1 321 ? -17.344 -11.796 5.951 1.00 98.25 321 ALA A N 1
ATOM 2120 C CA . ALA A 1 321 ? -16.788 -11.587 7.280 1.00 98.25 321 ALA A CA 1
ATOM 2121 C C . ALA A 1 321 ? -15.307 -11.182 7.250 1.00 98.25 321 ALA A C 1
ATOM 2123 O O . ALA A 1 321 ? -14.470 -11.980 6.806 1.00 98.25 321 ALA A O 1
ATOM 2124 N N . ASP A 1 322 ? -15.006 -10.042 7.861 1.00 98.81 322 ASP A N 1
ATOM 2125 C CA . ASP A 1 322 ? -13.665 -9.479 7.954 1.00 98.81 322 ASP A CA 1
ATOM 2126 C C . ASP A 1 322 ? -13.036 -9.661 9.339 1.00 98.81 322 ASP A C 1
ATOM 2128 O O . ASP A 1 322 ? -13.699 -9.830 10.371 1.00 98.81 322 ASP A O 1
ATOM 2132 N N . VAL A 1 323 ? -11.704 -9.614 9.375 1.00 98.75 323 VAL A N 1
ATOM 2133 C CA . VAL A 1 323 ? -10.922 -9.522 10.610 1.00 98.75 323 VAL A CA 1
ATOM 2134 C C . VAL A 1 323 ? -10.202 -8.186 10.626 1.00 98.75 323 VAL A C 1
ATOM 2136 O O . VAL A 1 323 ? -9.231 -7.989 9.906 1.00 98.75 323 VAL A O 1
ATOM 2139 N N . ILE A 1 324 ? -10.640 -7.284 11.497 1.00 98.75 324 ILE A N 1
ATOM 2140 C CA . ILE A 1 324 ? -10.114 -5.928 11.609 1.00 98.75 324 ILE A CA 1
ATOM 2141 C C . ILE A 1 324 ? -9.437 -5.767 12.964 1.00 98.75 324 ILE A C 1
ATOM 2143 O O . ILE A 1 324 ? -10.079 -5.856 14.007 1.00 98.75 324 ILE A O 1
ATOM 2147 N N . THR A 1 325 ? -8.141 -5.489 12.955 1.00 98.25 325 THR A N 1
ATOM 2148 C CA . THR A 1 325 ? -7.365 -5.143 14.146 1.00 98.25 325 THR A CA 1
ATOM 2149 C C . THR A 1 325 ? -6.957 -3.680 14.066 1.00 98.25 325 THR A C 1
ATOM 2151 O O . THR A 1 325 ? -6.423 -3.224 13.056 1.00 98.25 325 THR A O 1
ATOM 2154 N N . ALA A 1 326 ? -7.208 -2.936 15.139 1.00 95.19 326 ALA A N 1
ATOM 2155 C CA . ALA A 1 326 ? -6.671 -1.597 15.325 1.00 95.19 326 ALA A CA 1
ATOM 2156 C C . ALA A 1 326 ? -5.952 -1.531 16.671 1.00 95.19 326 ALA A C 1
ATOM 2158 O O . ALA A 1 326 ? -6.514 -1.899 17.707 1.00 95.19 326 ALA A O 1
ATOM 2159 N N . HIS A 1 327 ? -4.710 -1.057 16.658 1.00 91.75 327 HIS A N 1
ATOM 2160 C CA . HIS A 1 327 ? -3.883 -0.982 17.856 1.00 91.75 327 HIS A CA 1
ATOM 2161 C C . HIS A 1 327 ? -3.024 0.290 17.898 1.00 91.75 327 HIS A C 1
ATOM 2163 O O . HIS A 1 327 ? -2.950 1.051 16.930 1.00 91.75 327 HIS A O 1
ATOM 2169 N N . ASP A 1 328 ? -2.402 0.531 19.054 1.00 90.44 328 ASP A N 1
ATOM 2170 C CA . ASP A 1 328 ? -1.683 1.758 19.406 1.00 90.44 328 ASP A CA 1
ATOM 2171 C C . ASP A 1 328 ? -2.590 3.015 19.448 1.00 90.44 328 ASP A C 1
ATOM 2173 O O . ASP A 1 328 ? -3.689 2.944 19.996 1.00 90.44 328 ASP A O 1
ATOM 2177 N N . SER A 1 329 ? -2.147 4.188 18.976 1.00 88.62 329 SER A N 1
ATOM 2178 C CA . SER A 1 329 ? -2.806 5.484 19.257 1.00 88.62 329 SER A CA 1
ATOM 2179 C C . SER A 1 329 ? -3.326 6.199 18.003 1.00 88.62 329 SER A C 1
ATOM 2181 O O . SER A 1 329 ? -2.790 6.042 16.916 1.00 88.62 329 SER A O 1
ATOM 2183 N N . GLY A 1 330 ? -4.347 7.047 18.136 1.00 90.38 330 GLY A N 1
ATOM 2184 C CA . GLY A 1 330 ? -4.977 7.753 17.005 1.00 90.38 330 GLY A CA 1
ATOM 2185 C C . GLY A 1 330 ? -6.496 7.807 17.103 1.00 90.38 330 GLY A C 1
ATOM 2186 O O . GLY A 1 330 ? -7.066 7.220 18.016 1.00 90.38 330 GLY A O 1
ATOM 2187 N N . ASP A 1 331 ? -7.151 8.528 16.194 1.00 93.31 331 ASP A N 1
ATOM 2188 C CA . ASP A 1 331 ? -8.611 8.513 16.063 1.00 93.31 331 ASP A CA 1
ATOM 2189 C C . ASP A 1 331 ? -9.017 7.488 15.000 1.00 93.31 331 ASP A C 1
ATOM 2191 O O . ASP A 1 331 ? -8.634 7.622 13.839 1.00 93.31 331 ASP A O 1
ATOM 2195 N N . PHE A 1 332 ? -9.809 6.485 15.379 1.00 96.06 332 PHE A N 1
ATOM 2196 C CA . PHE A 1 332 ? -10.205 5.383 14.500 1.00 96.06 332 PHE A CA 1
ATOM 2197 C C . PHE A 1 332 ? -11.704 5.432 14.200 1.00 96.06 332 PHE A C 1
ATOM 2199 O O . PHE A 1 332 ? -12.529 5.576 15.105 1.00 96.06 332 PHE A O 1
ATOM 2206 N N . THR A 1 333 ? -12.063 5.274 12.929 1.00 98.06 333 THR A N 1
ATOM 2207 C CA . THR A 1 333 ? -13.433 5.009 12.476 1.00 98.06 333 THR A CA 1
ATOM 2208 C C . THR A 1 333 ? -13.432 3.717 11.668 1.00 98.06 333 THR A C 1
ATOM 2210 O O . THR A 1 333 ? -12.794 3.655 10.624 1.00 98.06 333 THR A O 1
ATOM 2213 N N . ILE A 1 334 ? -14.117 2.689 12.155 1.00 98.75 334 ILE A N 1
ATOM 2214 C CA . ILE A 1 334 ? -14.079 1.334 11.599 1.00 98.75 334 ILE A CA 1
ATOM 2215 C C . ILE A 1 334 ? -15.493 0.910 11.208 1.00 98.75 334 ILE A C 1
ATOM 2217 O O . ILE A 1 334 ? -16.429 1.097 11.987 1.00 98.75 334 ILE A O 1
ATOM 2221 N N . TYR A 1 335 ? -15.629 0.322 10.027 1.00 98.75 335 TYR A N 1
ATOM 2222 C CA . TYR A 1 335 ? -16.852 -0.281 9.512 1.00 98.75 335 TYR A CA 1
ATOM 2223 C C . TYR A 1 335 ? -16.541 -1.732 9.133 1.00 98.75 335 TYR A C 1
ATOM 2225 O O . TYR A 1 335 ? -15.787 -1.940 8.189 1.00 98.75 335 TYR A O 1
ATOM 2233 N N . GLY A 1 336 ? -17.085 -2.699 9.874 1.00 98.31 336 GLY A N 1
ATOM 2234 C CA . GLY A 1 336 ? -17.072 -4.123 9.516 1.00 98.31 336 GLY A CA 1
ATOM 2235 C C . GLY A 1 336 ? -17.897 -4.389 8.259 1.00 98.31 336 GLY A C 1
ATOM 2236 O O . GLY A 1 336 ? -17.437 -5.097 7.386 1.00 98.31 336 GLY A O 1
ATOM 2237 N N . ASN A 1 337 ? -18.992 -3.630 8.100 1.00 97.81 337 ASN A N 1
ATOM 2238 C CA . ASN A 1 337 ? -19.934 -3.644 6.985 1.00 97.81 337 ASN A CA 1
ATOM 2239 C C . ASN A 1 337 ? -20.867 -4.865 6.973 1.00 97.81 337 ASN A C 1
ATOM 2241 O O . ASN A 1 337 ? -21.964 -4.780 7.537 1.00 97.81 337 ASN A O 1
ATOM 2245 N N . GLY A 1 338 ? -20.547 -5.945 6.276 1.00 97.19 338 GLY A N 1
ATOM 2246 C CA . GLY A 1 338 ? -21.447 -7.080 6.109 1.00 97.19 338 GLY A CA 1
ATOM 2247 C C . GLY A 1 338 ? -20.714 -8.395 6.270 1.00 97.19 338 GLY A C 1
ATOM 2248 O O . GLY A 1 338 ? -19.610 -8.558 5.795 1.00 97.19 338 GLY A O 1
ATOM 2249 N N . GLY A 1 339 ? -21.376 -9.378 6.873 1.00 97.94 339 GLY A N 1
ATOM 2250 C CA . GLY A 1 339 ? -20.697 -10.587 7.326 1.00 97.94 339 GLY A CA 1
ATOM 2251 C C . GLY A 1 339 ? -20.640 -10.624 8.847 1.00 97.94 339 GLY A C 1
ATOM 2252 O O . GLY A 1 339 ? -21.200 -9.769 9.511 1.00 97.94 339 GLY A O 1
ATOM 2253 N N . ASP A 1 340 ? -20.059 -11.691 9.390 1.00 98.31 340 ASP A N 1
ATOM 2254 C CA . ASP A 1 340 ? -19.903 -11.857 10.838 1.00 98.31 340 ASP A CA 1
ATOM 2255 C C . ASP A 1 340 ? -18.497 -11.361 11.222 1.00 98.31 340 ASP A C 1
ATOM 2257 O O . ASP A 1 340 ? -17.547 -12.156 11.266 1.00 98.31 340 ASP A O 1
ATOM 2261 N N . ASP A 1 341 ? -18.344 -10.055 11.436 1.00 98.69 341 ASP A N 1
ATOM 2262 C CA . ASP A 1 341 ? -17.030 -9.414 11.505 1.00 98.69 341 ASP A CA 1
ATOM 2263 C C . ASP A 1 341 ? -16.359 -9.589 12.867 1.00 98.69 341 ASP A C 1
ATOM 2265 O O . ASP A 1 341 ? -16.994 -9.657 13.921 1.00 98.69 341 ASP A O 1
ATOM 2269 N N . THR A 1 342 ? -15.028 -9.639 12.873 1.00 98.69 342 THR A N 1
ATOM 2270 C CA . THR A 1 342 ? -14.227 -9.588 14.101 1.00 98.69 342 THR A CA 1
ATOM 2271 C C . THR A 1 342 ? -13.442 -8.289 14.152 1.00 98.69 342 THR A C 1
ATOM 2273 O O . THR A 1 342 ? -12.494 -8.109 13.398 1.00 98.69 342 THR A O 1
ATOM 2276 N N . ILE A 1 343 ? -13.786 -7.415 15.095 1.00 98.69 343 ILE A N 1
ATOM 2277 C CA . ILE A 1 343 ? -13.137 -6.122 15.314 1.00 98.69 343 ILE A CA 1
ATOM 2278 C C . ILE A 1 343 ? -12.378 -6.158 16.649 1.00 98.69 343 ILE A C 1
ATOM 2280 O O . ILE A 1 343 ? -12.973 -6.104 17.732 1.00 98.69 343 ILE A O 1
ATOM 2284 N N . ASP A 1 344 ? -11.050 -6.247 16.584 1.00 97.75 344 ASP A N 1
ATOM 2285 C CA . ASP A 1 344 ? -10.161 -6.256 17.745 1.00 97.75 344 ASP A CA 1
ATOM 2286 C C . ASP A 1 344 ? -9.522 -4.883 17.989 1.00 97.75 344 ASP A C 1
ATOM 2288 O O . ASP A 1 344 ? -8.730 -4.374 17.202 1.00 97.75 344 ASP A O 1
ATOM 2292 N N . LEU A 1 345 ? -9.877 -4.297 19.129 1.00 94.75 345 LEU A N 1
ATOM 2293 C CA . LEU A 1 345 ? -9.429 -3.004 19.646 1.00 94.75 345 LEU A CA 1
ATOM 2294 C C . LEU A 1 345 ? -8.679 -3.193 20.976 1.00 94.75 345 LEU A C 1
ATOM 2296 O O . LEU A 1 345 ? -8.624 -2.285 21.813 1.00 94.75 345 LEU A O 1
ATOM 2300 N N . SER A 1 346 ? -8.195 -4.412 21.246 1.00 90.88 346 SER A N 1
ATOM 2301 C CA . SER A 1 346 ? -7.653 -4.776 22.555 1.00 90.88 346 SER A CA 1
ATOM 2302 C C . SER A 1 346 ? -6.286 -4.184 22.877 1.00 90.88 346 SER A C 1
ATOM 2304 O O . SER A 1 346 ? -5.949 -4.087 24.060 1.00 90.88 346 SER A O 1
ATOM 2306 N N . ASP A 1 347 ? -5.543 -3.755 21.857 1.00 89.25 347 ASP A N 1
ATOM 2307 C CA . ASP A 1 347 ? -4.173 -3.241 21.974 1.00 89.25 347 ASP A CA 1
ATOM 2308 C C . ASP A 1 347 ? -4.057 -1.754 21.586 1.00 89.25 347 ASP A C 1
ATOM 2310 O O . ASP A 1 347 ? -2.995 -1.271 21.210 1.00 89.25 347 ASP A O 1
ATOM 2314 N N . ILE A 1 348 ? -5.156 -0.997 21.671 1.00 88.00 348 ILE A N 1
ATOM 2315 C CA . ILE A 1 348 ? -5.121 0.469 21.558 1.00 88.00 348 ILE A CA 1
ATOM 2316 C C . ILE A 1 348 ? -4.338 1.038 22.761 1.00 88.00 348 ILE A C 1
ATOM 2318 O O . ILE A 1 348 ? -4.803 0.961 23.901 1.00 88.00 348 ILE A O 1
ATOM 2322 N N . ASP A 1 349 ? -3.139 1.583 22.511 1.00 73.75 349 ASP A N 1
ATOM 2323 C CA . ASP A 1 349 ? -2.262 2.220 23.507 1.00 73.75 349 ASP A CA 1
ATOM 2324 C C . ASP A 1 349 ? -2.737 3.654 23.771 1.00 73.75 349 ASP A C 1
ATOM 2326 O O . ASP A 1 349 ? -2.731 4.537 22.911 1.00 73.75 349 ASP A O 1
ATOM 2330 N N . VAL A 1 350 ? -3.141 3.895 25.013 1.00 63.47 350 VAL A N 1
ATOM 2331 C CA . VAL A 1 350 ? -3.805 5.121 25.456 1.00 63.47 350 VAL A CA 1
ATOM 2332 C C . VAL A 1 350 ? -2.882 6.074 26.215 1.00 63.47 350 VAL A C 1
ATOM 2334 O O . VAL A 1 350 ? -3.334 6.888 27.028 1.00 63.47 350 VAL A O 1
ATOM 2337 N N . THR A 1 351 ? -1.572 6.022 25.957 1.00 62.59 351 THR A N 1
ATOM 2338 C CA . THR A 1 351 ? -0.646 7.030 26.503 1.00 62.59 351 THR A CA 1
ATOM 2339 C C . THR A 1 351 ? -0.985 8.469 26.087 1.00 62.59 351 THR A C 1
ATOM 2341 O O . THR A 1 351 ? -0.556 9.399 26.783 1.00 62.59 351 THR A O 1
ATOM 2344 N N . ASP A 1 352 ? -1.786 8.672 25.032 1.00 61.00 352 ASP A N 1
ATOM 2345 C CA . ASP A 1 352 ? -2.324 9.978 24.642 1.00 61.00 352 ASP A CA 1
ATOM 2346 C C . ASP A 1 352 ? -3.812 10.119 25.017 1.00 61.00 352 ASP A C 1
ATOM 2348 O O . ASP A 1 352 ? -4.707 9.492 24.447 1.00 61.00 352 ASP A O 1
ATOM 2352 N N . SER A 1 353 ? -4.096 10.962 26.015 1.00 60.34 353 SER A N 1
ATOM 2353 C CA . SER A 1 353 ? -5.464 11.269 26.440 1.00 60.34 353 SER A CA 1
ATOM 2354 C C . SER A 1 353 ? -6.173 12.054 25.330 1.00 60.34 353 SER A C 1
ATOM 2356 O O . SER A 1 353 ? -6.007 13.274 25.231 1.00 60.34 353 SER A O 1
ATOM 2358 N N . GLY A 1 354 ? -6.939 11.376 24.482 1.00 76.88 354 GLY A N 1
ATOM 2359 C CA . GLY A 1 354 ? -7.616 12.027 23.359 1.00 76.88 354 GLY A CA 1
ATOM 2360 C C . GLY A 1 354 ? -8.127 11.093 22.272 1.00 76.88 354 GLY A C 1
ATOM 2361 O O . GLY A 1 354 ? -9.037 11.506 21.562 1.00 76.88 354 GLY A O 1
ATOM 2362 N N . THR A 1 355 ? -7.607 9.865 22.184 1.00 86.81 355 THR A N 1
ATOM 2363 C CA . THR A 1 355 ? -8.049 8.878 21.191 1.00 86.81 355 THR A CA 1
ATOM 2364 C C . THR A 1 355 ? -9.551 8.618 21.265 1.00 86.81 355 THR A C 1
ATOM 2366 O O . THR A 1 355 ? -10.103 8.257 22.316 1.00 86.81 355 THR A O 1
ATOM 2369 N N . VAL A 1 356 ? -10.206 8.781 20.116 1.00 90.31 356 VAL A N 1
ATOM 2370 C CA . VAL A 1 356 ? -11.599 8.403 19.894 1.00 90.31 356 VAL A CA 1
ATOM 2371 C C . VAL A 1 356 ? -11.650 7.240 18.915 1.00 90.31 356 VAL A C 1
ATOM 2373 O O . VAL A 1 356 ? -11.203 7.351 17.778 1.00 90.31 356 VAL A O 1
ATOM 2376 N N . VAL A 1 357 ? -12.261 6.141 19.344 1.00 94.00 357 VAL A N 1
ATOM 2377 C CA . VAL A 1 357 ? -12.522 4.975 18.502 1.00 94.00 357 VAL A CA 1
ATOM 2378 C C . VAL A 1 357 ? -14.021 4.858 18.288 1.00 94.00 357 VAL A C 1
ATOM 2380 O O . VAL A 1 357 ? -14.796 4.784 19.244 1.00 94.00 357 VAL A O 1
ATOM 2383 N N . THR A 1 358 ? -14.437 4.839 17.029 1.00 97.19 358 THR A N 1
ATOM 2384 C CA . THR A 1 358 ? -15.807 4.530 16.625 1.00 97.19 358 THR A CA 1
ATOM 2385 C C . THR A 1 358 ? -15.780 3.287 15.751 1.00 97.19 358 THR A C 1
ATOM 2387 O O . THR A 1 358 ? -15.071 3.274 14.753 1.00 97.19 358 THR A O 1
ATOM 2390 N N . ALA A 1 359 ? -16.536 2.256 16.114 1.00 98.38 359 ALA A N 1
ATOM 2391 C CA . ALA A 1 359 ? -16.603 1.017 15.350 1.00 98.38 359 ALA A CA 1
ATOM 2392 C C . ALA A 1 359 ? -18.058 0.600 15.118 1.00 98.38 359 ALA A C 1
ATOM 2394 O O . ALA A 1 359 ? -18.881 0.620 16.040 1.00 98.38 359 ALA A O 1
ATOM 2395 N N . TYR A 1 360 ? -18.348 0.228 13.880 1.00 98.56 360 TYR A N 1
ATOM 2396 C CA . TYR A 1 360 ? -19.626 -0.281 13.411 1.00 98.56 360 TYR A CA 1
ATOM 2397 C C . TYR A 1 360 ? -19.396 -1.705 12.910 1.00 98.56 360 TYR A C 1
ATOM 2399 O O . TYR A 1 360 ? -18.505 -1.880 12.091 1.00 98.56 360 TYR A O 1
ATOM 2407 N N . GLY A 1 361 ? -20.144 -2.685 13.411 1.00 98.19 361 GLY A N 1
ATOM 2408 C CA . GLY A 1 361 ? -20.114 -4.070 12.931 1.00 98.19 361 GLY A CA 1
ATOM 2409 C C . GLY A 1 361 ? -20.821 -4.099 11.588 1.00 98.19 361 GLY A C 1
ATOM 2410 O O . GLY A 1 361 ? -20.192 -3.898 10.563 1.00 98.19 361 GLY A O 1
ATOM 2411 N N . GLY A 1 362 ? -22.146 -4.027 11.617 1.00 97.75 362 GLY A N 1
ATOM 2412 C CA . GLY A 1 362 ? -22.956 -3.726 10.449 1.00 97.75 362 GLY A CA 1
ATOM 2413 C C . GLY A 1 362 ? -24.082 -4.730 10.304 1.00 97.75 362 GLY A C 1
ATOM 2414 O O . GLY A 1 362 ? -25.105 -4.591 10.977 1.00 97.75 362 GLY A O 1
ATOM 2415 N N . ALA A 1 363 ? -23.986 -5.651 9.352 1.00 97.06 363 ALA A N 1
ATOM 2416 C CA . ALA A 1 363 ? -24.975 -6.701 9.150 1.00 97.06 363 ALA A CA 1
ATOM 2417 C C . ALA A 1 363 ? -24.350 -8.088 9.314 1.00 97.06 363 ALA A C 1
ATOM 2419 O O . ALA A 1 363 ? -23.675 -8.550 8.406 1.00 97.06 363 ALA A O 1
ATOM 2420 N N . GLY A 1 364 ? -24.750 -8.811 10.353 1.00 96.94 364 GLY A N 1
ATOM 2421 C CA . GLY A 1 364 ? -24.245 -10.137 10.695 1.00 96.94 364 GLY A CA 1
ATOM 2422 C C . GLY A 1 364 ? -24.023 -10.238 12.197 1.00 96.94 364 GLY A C 1
ATOM 2423 O O . GLY A 1 364 ? -24.423 -9.345 12.937 1.00 96.94 364 GLY A O 1
ATOM 2424 N N . ASP A 1 365 ? -23.495 -11.367 12.657 1.00 97.81 365 ASP A N 1
ATOM 2425 C CA . ASP A 1 365 ? -23.242 -11.594 14.081 1.00 97.81 365 ASP A CA 1
ATOM 2426 C C . ASP A 1 365 ? -21.822 -11.109 14.433 1.00 97.81 365 ASP A C 1
ATOM 2428 O O . ASP A 1 365 ? -20.868 -11.894 14.427 1.00 97.81 365 ASP A O 1
ATOM 2432 N N . ASP A 1 366 ? -21.682 -9.819 14.749 1.00 98.50 366 ASP A N 1
ATOM 2433 C CA . ASP A 1 366 ? -20.374 -9.167 14.866 1.00 98.50 366 ASP A CA 1
ATOM 2434 C C . ASP A 1 366 ? -19.727 -9.351 16.244 1.00 98.50 366 ASP A C 1
ATOM 2436 O O . ASP A 1 366 ? -20.392 -9.467 17.278 1.00 98.50 366 ASP A O 1
ATOM 2440 N N . ALA A 1 367 ? -18.397 -9.346 16.295 1.00 98.50 367 ALA A N 1
ATOM 2441 C CA . ALA A 1 367 ? -17.618 -9.502 17.516 1.00 98.50 367 ALA A CA 1
ATOM 2442 C C . ALA A 1 367 ? -16.658 -8.328 17.738 1.00 98.50 367 ALA A C 1
ATOM 2444 O O . ALA A 1 367 ? -15.737 -8.105 16.962 1.00 98.50 367 ALA A O 1
ATOM 2445 N N . PHE A 1 368 ? -16.801 -7.639 18.871 1.00 98.12 368 PHE A N 1
ATOM 2446 C CA . PHE A 1 368 ? -15.902 -6.570 19.310 1.00 98.12 368 PHE A CA 1
ATOM 2447 C C . PHE A 1 368 ? -15.040 -7.036 20.478 1.00 98.12 368 PHE A C 1
ATOM 2449 O O . PHE A 1 368 ? -15.555 -7.609 21.440 1.00 98.12 368 PHE A O 1
ATOM 2456 N N . SER A 1 369 ? -13.750 -6.716 20.456 1.00 96.00 369 SER A N 1
ATOM 2457 C CA . SER A 1 369 ? -12.832 -6.903 21.582 1.00 96.00 369 SER A CA 1
ATOM 2458 C C . SER A 1 369 ? -12.241 -5.557 21.990 1.00 96.00 369 SER A C 1
ATOM 2460 O O . SER A 1 369 ? -11.640 -4.874 21.175 1.00 96.00 369 SER A O 1
ATOM 2462 N N . VAL A 1 370 ? -12.426 -5.148 23.246 1.00 92.25 370 VAL A N 1
ATOM 2463 C CA . VAL A 1 370 ? -11.900 -3.890 23.796 1.00 92.25 370 VAL A CA 1
ATOM 2464 C C . VAL A 1 370 ? -10.937 -4.180 24.936 1.00 92.25 370 VAL A C 1
ATOM 2466 O O . VAL A 1 370 ? -11.200 -5.007 25.819 1.00 92.25 370 VAL A O 1
ATOM 2469 N N . GLY A 1 371 ? -9.813 -3.470 24.895 1.00 87.31 371 GLY A N 1
ATOM 2470 C CA . GLY A 1 371 ? -8.674 -3.658 25.774 1.00 87.31 371 GLY A CA 1
ATOM 2471 C C . GLY A 1 371 ? -8.877 -3.152 27.192 1.00 87.31 371 GLY A C 1
ATOM 2472 O O . GLY A 1 371 ? -9.857 -2.497 27.542 1.00 87.31 371 GLY A O 1
ATOM 2473 N N . ALA A 1 372 ? -7.879 -3.475 28.005 1.00 72.12 372 ALA A N 1
ATOM 2474 C CA . ALA A 1 372 ? -7.823 -3.204 29.432 1.00 72.12 372 ALA A CA 1
ATOM 2475 C C . ALA A 1 372 ? -7.605 -1.710 29.762 1.00 72.12 372 ALA A C 1
ATOM 2477 O O . ALA A 1 372 ? -8.015 -1.236 30.824 1.00 72.12 372 ALA A O 1
ATOM 2478 N N . ASP A 1 373 ? -6.946 -0.972 28.872 1.00 67.31 373 ASP A N 1
ATOM 2479 C CA . ASP A 1 373 ? -6.503 0.398 29.115 1.00 67.31 373 ASP A CA 1
ATOM 2480 C C . ASP A 1 373 ? -7.430 1.389 28.397 1.00 67.31 373 ASP A C 1
ATOM 2482 O O . ASP A 1 373 ? -7.297 1.650 27.206 1.00 67.31 373 ASP A O 1
ATOM 2486 N N . THR A 1 374 ? -8.453 1.891 29.093 1.00 60.47 374 THR A N 1
ATOM 2487 C CA . THR A 1 374 ? -9.536 2.666 28.465 1.00 60.47 374 THR A CA 1
ATOM 2488 C C . THR A 1 374 ? -9.449 4.163 28.739 1.00 60.47 374 THR A C 1
ATOM 2490 O O . THR A 1 374 ? -10.471 4.766 29.031 1.00 60.47 374 THR A O 1
ATOM 2493 N N . ALA A 1 375 ? -8.283 4.814 28.661 1.00 71.31 375 ALA A N 1
ATOM 2494 C CA . ALA A 1 375 ? -8.287 6.288 28.609 1.00 71.31 375 ALA A CA 1
ATOM 2495 C C . ALA A 1 375 ? -8.847 6.820 27.264 1.00 71.31 375 ALA A C 1
ATOM 2497 O O . ALA A 1 375 ? -9.292 7.967 27.180 1.00 71.31 375 ALA A O 1
ATOM 2498 N N . ALA A 1 376 ? -8.906 5.964 26.236 1.00 81.31 376 ALA A N 1
ATOM 2499 C CA . ALA A 1 376 ? -9.633 6.190 24.992 1.00 81.31 376 ALA A CA 1
ATOM 2500 C C . ALA A 1 376 ? -11.160 6.184 25.183 1.00 81.31 376 ALA A C 1
ATOM 2502 O O . ALA A 1 376 ? -11.711 5.516 26.062 1.00 81.31 376 ALA A O 1
ATOM 2503 N N . THR A 1 377 ? -11.865 6.911 24.315 1.00 87.44 377 THR A N 1
ATOM 2504 C CA . THR A 1 377 ? -13.331 6.843 24.230 1.00 87.44 377 THR A CA 1
ATOM 2505 C C . THR A 1 377 ? -13.731 5.877 23.125 1.00 87.44 377 THR A C 1
ATOM 2507 O O . THR A 1 377 ? -13.411 6.124 21.966 1.00 87.44 377 THR A O 1
ATOM 2510 N N . PHE A 1 378 ? -14.479 4.827 23.470 1.00 92.81 378 PHE A N 1
ATOM 2511 C CA . PHE A 1 378 ? -14.985 3.849 22.505 1.00 92.81 378 PHE A CA 1
ATOM 2512 C C . PHE A 1 378 ? -16.481 4.057 22.265 1.00 92.81 378 PHE A C 1
ATOM 2514 O O . PHE A 1 378 ? -17.271 4.150 23.212 1.00 92.81 378 PHE A O 1
ATOM 2521 N N . VAL A 1 379 ? -16.885 4.100 21.000 1.00 95.81 379 VAL A N 1
ATOM 2522 C CA . VAL A 1 379 ? -18.282 4.150 20.563 1.00 95.81 379 VAL A CA 1
ATOM 2523 C C . VAL A 1 379 ? -18.523 2.987 19.610 1.00 95.81 379 VAL A C 1
ATOM 2525 O O . VAL A 1 379 ? -18.040 2.997 18.486 1.00 95.81 379 VAL A O 1
ATOM 2528 N N . LEU A 1 380 ? -19.264 1.988 20.073 1.00 98.12 380 LEU A N 1
ATOM 2529 C CA . LEU A 1 380 ? -19.517 0.744 19.356 1.00 98.12 380 LEU A CA 1
ATOM 2530 C C . LEU A 1 380 ? -20.987 0.656 18.932 1.00 98.12 380 LEU A C 1
ATOM 2532 O O . LEU A 1 380 ? -21.893 1.103 19.655 1.00 98.12 380 LEU A O 1
ATOM 2536 N N . SER A 1 381 ? -21.220 0.066 17.769 1.00 98.00 381 SER A N 1
ATOM 2537 C CA . SER A 1 381 ? -22.543 -0.264 17.241 1.00 98.00 381 SER A CA 1
ATOM 2538 C C . SER A 1 381 ? -22.430 -1.595 16.514 1.00 98.00 381 SER A C 1
ATOM 2540 O O . SER A 1 381 ? -21.702 -1.665 15.531 1.00 98.00 381 SER A O 1
ATOM 2542 N N . GLY A 1 382 ? -23.101 -2.637 16.987 1.00 97.38 382 GLY A N 1
ATOM 2543 C CA . GLY A 1 382 ? -23.086 -3.932 16.302 1.00 97.38 382 GLY A CA 1
ATOM 2544 C C . GLY A 1 382 ? -23.977 -3.939 15.063 1.00 97.38 382 GLY A C 1
ATOM 2545 O O . GLY A 1 382 ? -23.616 -4.477 14.033 1.00 97.38 382 GLY A O 1
ATOM 2546 N N . GLY A 1 383 ? -25.059 -3.161 15.072 1.00 96.62 383 GLY A N 1
ATOM 2547 C CA . GLY A 1 383 ? -25.951 -3.037 13.933 1.00 96.62 383 GLY A CA 1
ATOM 2548 C C . GLY A 1 383 ? -27.033 -4.110 13.953 1.00 96.62 383 GLY A C 1
ATOM 2549 O O . GLY A 1 383 ? -27.938 -4.066 14.786 1.00 96.62 383 GLY A O 1
ATOM 2550 N N . GLY A 1 384 ? -27.063 -4.967 12.938 1.00 95.12 384 GLY A N 1
ATOM 2551 C CA . GLY A 1 384 ? -28.095 -5.981 12.780 1.00 95.12 384 GLY A CA 1
ATOM 2552 C C . GLY A 1 384 ? -27.537 -7.389 12.874 1.00 95.12 384 GLY A C 1
ATOM 2553 O O . GLY A 1 384 ? -26.979 -7.857 11.897 1.00 95.12 384 GLY A O 1
ATOM 2554 N N . GLY A 1 385 ? -27.878 -8.106 13.938 1.00 95.94 385 GLY A N 1
ATOM 2555 C CA . GLY A 1 385 ? -27.507 -9.503 14.158 1.00 95.94 385 GLY A CA 1
ATOM 2556 C C . GLY A 1 385 ? -27.474 -9.803 15.651 1.00 95.94 385 GLY A C 1
ATOM 2557 O O . GLY A 1 385 ? -28.067 -9.056 16.432 1.00 95.94 385 GLY A O 1
ATOM 2558 N N . ASP A 1 386 ? -26.847 -10.914 16.033 1.00 96.81 386 ASP A N 1
ATOM 2559 C CA . ASP A 1 386 ? -26.632 -11.298 17.429 1.00 96.81 386 ASP A CA 1
ATOM 2560 C C . ASP A 1 386 ? -25.184 -10.962 17.855 1.00 96.81 386 ASP A C 1
ATOM 2562 O O . ASP A 1 386 ? -24.316 -11.835 17.927 1.00 96.81 386 ASP A O 1
ATOM 2566 N N . ASP A 1 387 ? -24.931 -9.692 18.179 1.00 97.75 387 ASP A N 1
ATOM 2567 C CA . ASP A 1 387 ? -23.567 -9.173 18.367 1.00 97.75 387 ASP A CA 1
ATOM 2568 C C . ASP A 1 387 ? -22.922 -9.560 19.707 1.00 97.75 387 ASP A C 1
ATOM 2570 O O . ASP A 1 387 ? -23.571 -9.685 20.751 1.00 97.75 387 ASP A O 1
ATOM 2574 N N . THR A 1 388 ? -21.598 -9.686 19.733 1.00 97.31 388 THR A N 1
ATOM 2575 C CA . THR A 1 388 ? -20.817 -9.970 20.939 1.00 97.31 388 THR A CA 1
ATOM 2576 C C . THR A 1 388 ? -19.829 -8.852 21.243 1.00 97.31 388 THR A C 1
ATOM 2578 O O . THR A 1 388 ? -18.931 -8.558 20.467 1.00 97.31 388 THR A O 1
ATOM 2581 N N . TYR A 1 389 ? 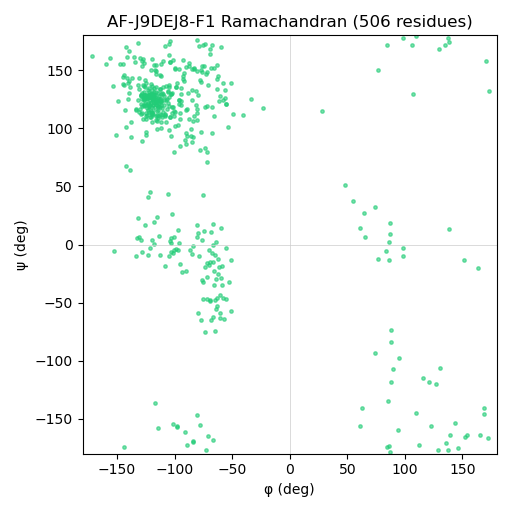-19.911 -8.296 22.449 1.00 96.56 389 TYR A N 1
ATOM 2582 C CA . TYR A 1 389 ? -18.989 -7.282 22.953 1.00 96.56 389 TYR A CA 1
ATOM 2583 C C . TYR A 1 389 ? -18.140 -7.880 24.072 1.00 96.56 389 TYR A C 1
ATOM 2585 O O . TYR A 1 389 ? -18.647 -8.142 25.162 1.00 96.56 389 TYR A O 1
ATOM 2593 N N . LEU A 1 390 ? -16.852 -8.100 23.826 1.00 95.06 390 LEU A N 1
ATOM 2594 C CA . LEU A 1 390 ? -15.872 -8.482 24.835 1.00 95.06 390 LEU A CA 1
ATOM 2595 C C . LEU A 1 390 ? -15.147 -7.233 25.340 1.00 95.06 390 LEU A C 1
ATOM 2597 O O . LEU A 1 390 ? -14.371 -6.624 24.615 1.00 95.06 390 LEU A O 1
ATOM 2601 N N . VAL A 1 391 ? -15.359 -6.870 26.601 1.00 91.94 391 VAL A N 1
ATOM 2602 C CA . VAL A 1 391 ? -14.638 -5.769 27.253 1.00 91.94 391 VAL A CA 1
ATOM 2603 C C . VAL A 1 391 ? -13.732 -6.347 28.327 1.00 91.94 391 VAL A C 1
ATOM 2605 O O . VAL A 1 391 ? -14.207 -7.007 29.252 1.00 91.94 391 VAL A O 1
ATOM 2608 N N . THR A 1 392 ? -12.427 -6.120 28.212 1.00 89.44 392 THR A N 1
ATOM 2609 C CA . THR A 1 392 ? -11.456 -6.558 29.219 1.00 89.44 392 THR A CA 1
ATOM 2610 C C . THR A 1 392 ? -11.187 -5.429 30.210 1.00 89.44 392 THR A C 1
ATOM 2612 O O . THR A 1 392 ? -10.977 -4.286 29.819 1.00 89.44 392 THR A O 1
ATOM 2615 N N . GLN A 1 393 ? -11.179 -5.738 31.506 1.00 80.25 393 GLN A N 1
ATOM 2616 C CA . GLN A 1 393 ? -10.780 -4.794 32.547 1.00 80.25 393 GLN A CA 1
ATOM 2617 C C . GLN A 1 393 ? -9.250 -4.746 32.652 1.00 80.25 393 GLN A C 1
ATOM 2619 O O . GLN A 1 393 ? -8.593 -5.784 32.764 1.00 80.25 393 GLN A O 1
ATOM 2624 N N . GLY A 1 394 ? -8.672 -3.543 32.675 1.00 67.06 394 GLY A N 1
ATOM 2625 C CA . GLY A 1 394 ? -7.249 -3.338 32.943 1.00 67.06 394 GLY A CA 1
ATOM 2626 C C . GLY A 1 394 ? -6.945 -2.679 34.269 1.00 67.06 394 GLY A C 1
ATOM 2627 O O . GLY A 1 394 ? -7.750 -1.958 34.855 1.00 67.06 394 GLY A O 1
ATOM 2628 N N . ALA A 1 395 ? -5.711 -2.892 34.723 1.00 48.25 395 ALA A N 1
ATOM 2629 C CA . ALA A 1 395 ? -5.144 -2.200 35.868 1.00 48.25 395 ALA A CA 1
ATOM 2630 C C . ALA A 1 395 ? -4.816 -0.744 35.492 1.00 48.25 395 ALA A C 1
ATOM 2632 O O . ALA A 1 395 ? -3.671 -0.436 35.169 1.00 48.25 395 ALA A O 1
ATOM 2633 N N . GLY A 1 396 ? -5.813 0.140 35.542 1.00 50.88 396 GLY A N 1
ATOM 2634 C CA . GLY A 1 396 ? -5.645 1.557 35.204 1.00 50.88 396 GLY A CA 1
ATOM 2635 C C . GLY A 1 396 ? -6.763 2.177 34.373 1.00 50.88 396 GLY A C 1
ATOM 2636 O O . GLY A 1 396 ? -6.545 3.272 33.868 1.00 50.88 396 GLY A O 1
ATOM 2637 N N . ALA A 1 397 ? -7.921 1.516 34.234 1.00 54.38 397 ALA A N 1
ATOM 2638 C CA . ALA A 1 397 ? -9.095 2.104 33.596 1.00 54.38 397 ALA A CA 1
ATOM 2639 C C . ALA A 1 397 ? -9.431 3.454 34.261 1.00 54.38 397 ALA A C 1
ATOM 2641 O O . ALA A 1 397 ? -9.965 3.507 35.368 1.00 54.38 397 ALA A O 1
ATOM 2642 N N . ASP A 1 398 ? -9.051 4.561 33.617 1.00 54.69 398 ASP A N 1
ATOM 2643 C CA . ASP A 1 398 ? -9.200 5.890 34.199 1.00 54.69 398 ASP A CA 1
ATOM 2644 C C . ASP A 1 398 ? -10.650 6.364 34.077 1.00 54.69 398 ASP A C 1
ATOM 2646 O O . ASP A 1 398 ? -11.013 7.144 33.198 1.00 54.69 398 ASP A O 1
ATOM 2650 N N . SER A 1 399 ? -11.508 5.910 34.989 1.00 55.94 399 SER A N 1
ATOM 2651 C CA . SER A 1 399 ? -12.870 6.434 35.086 1.00 55.94 399 SER A CA 1
ATOM 2652 C C . SER A 1 399 ? -12.964 7.763 35.849 1.00 55.94 399 SER A C 1
ATOM 2654 O O . SER A 1 399 ? -14.069 8.288 36.033 1.00 55.94 399 SER A O 1
ATOM 2656 N N . ALA A 1 400 ? -11.838 8.396 36.229 1.00 51.78 400 ALA A N 1
ATOM 2657 C CA . ALA A 1 400 ? -11.861 9.703 36.894 1.00 51.78 400 ALA A CA 1
ATOM 2658 C C . ALA A 1 400 ? -12.495 10.805 36.014 1.00 51.78 400 ALA A C 1
ATOM 2660 O O . ALA A 1 400 ? -12.949 11.827 36.544 1.00 51.78 400 ALA A O 1
ATOM 2661 N N . GLY A 1 401 ? -12.576 10.579 34.695 1.00 56.56 401 GLY A N 1
ATOM 2662 C CA . GLY A 1 401 ? -13.271 11.408 33.705 1.00 56.56 401 GLY A CA 1
ATOM 2663 C C . GLY A 1 401 ? -14.631 10.870 33.220 1.00 56.56 401 GLY A C 1
ATOM 2664 O O . GLY A 1 401 ? -15.261 11.488 32.357 1.00 56.56 401 GLY A O 1
ATOM 2665 N N . ALA A 1 402 ? -15.164 9.777 33.780 1.00 59.38 402 ALA A N 1
ATOM 2666 C CA . ALA A 1 402 ? -16.398 9.153 33.279 1.00 59.38 402 ALA A CA 1
ATOM 2667 C C . ALA A 1 402 ? -17.639 10.060 33.409 1.00 59.38 402 ALA A C 1
ATOM 2669 O O . ALA A 1 402 ? -18.551 10.022 32.582 1.00 59.38 402 ALA A O 1
ATOM 2670 N N . SER A 1 403 ? -17.690 10.958 34.401 1.00 56.59 403 SER A N 1
ATOM 2671 C CA . SER A 1 403 ? -18.774 11.955 34.477 1.00 56.59 403 SER A CA 1
ATOM 2672 C C . SER A 1 403 ? -18.681 13.055 33.414 1.00 56.59 403 SER A C 1
ATOM 2674 O O . SER A 1 403 ? -19.677 13.745 33.166 1.00 56.59 403 SER A O 1
ATOM 2676 N N . THR A 1 404 ? -17.521 13.201 32.768 1.00 54.09 404 THR A N 1
ATOM 2677 C CA . THR A 1 404 ? -17.286 14.069 31.607 1.00 54.09 404 THR A CA 1
ATOM 2678 C C . THR A 1 404 ? -17.287 13.322 30.272 1.00 54.09 404 THR A C 1
ATOM 2680 O O . THR A 1 404 ? -17.289 13.987 29.238 1.00 54.09 404 THR A O 1
ATOM 2683 N N . GLY A 1 405 ? -17.401 11.989 30.279 1.00 57.78 405 GLY A N 1
ATOM 2684 C CA . GLY A 1 405 ? -17.470 11.151 29.077 1.00 57.78 405 GLY A CA 1
ATOM 2685 C C . GLY A 1 405 ? -16.146 10.505 28.665 1.00 57.78 405 GLY A C 1
ATOM 2686 O O . GLY A 1 405 ? -16.147 9.742 27.708 1.00 57.78 405 GLY A O 1
ATOM 2687 N N . GLU A 1 406 ? -15.051 10.799 29.365 1.00 65.81 406 GLU A N 1
ATOM 2688 C CA . GLU A 1 406 ? -13.731 10.222 29.091 1.00 65.81 406 GLU A CA 1
ATOM 2689 C C . GLU A 1 406 ? -13.663 8.794 29.650 1.00 65.81 406 GLU A C 1
ATOM 2691 O O . GLU A 1 406 ? -14.222 8.515 30.715 1.00 65.81 406 GLU A O 1
ATOM 2696 N N . GLY A 1 407 ? -13.014 7.902 28.904 1.00 74.75 407 GLY A N 1
ATOM 2697 C CA . GLY A 1 407 ? -12.760 6.519 29.299 1.00 74.75 407 GLY A CA 1
ATOM 2698 C C . GLY A 1 407 ? -13.983 5.617 29.470 1.00 74.75 407 GLY A C 1
ATOM 2699 O O . GLY A 1 407 ? -13.960 4.664 30.249 1.00 74.75 407 GLY A O 1
ATOM 2700 N N . ILE A 1 408 ? -15.074 5.925 28.761 1.00 85.06 408 ILE A N 1
ATOM 2701 C CA . ILE A 1 408 ? -16.289 5.102 28.734 1.00 85.06 408 ILE A CA 1
ATOM 2702 C C . ILE A 1 408 ? -16.344 4.302 27.435 1.00 85.06 408 ILE A C 1
ATOM 2704 O O . ILE A 1 408 ? -16.290 4.877 26.346 1.00 85.06 408 ILE A O 1
ATOM 2708 N N . VAL A 1 409 ? -16.592 2.996 27.553 1.00 91.94 409 VAL A N 1
ATOM 2709 C CA . VAL A 1 409 ? -17.033 2.168 26.423 1.00 91.94 409 VAL A CA 1
ATOM 2710 C C . VAL A 1 409 ? -18.533 2.367 26.240 1.00 91.94 409 VAL A C 1
ATOM 2712 O O . VAL A 1 409 ? -19.328 2.017 27.113 1.00 91.94 409 VAL A O 1
ATOM 2715 N N . THR A 1 410 ? -18.948 2.973 25.131 1.00 95.00 410 THR A N 1
ATOM 2716 C CA . THR A 1 410 ? -20.361 3.208 24.818 1.00 95.00 410 THR A CA 1
ATOM 2717 C C . THR A 1 410 ? -20.823 2.264 23.723 1.00 95.00 410 THR A C 1
ATOM 2719 O O . THR A 1 410 ? -20.398 2.404 22.587 1.00 95.00 410 THR A O 1
ATOM 2722 N N . ILE A 1 411 ? -21.773 1.389 24.037 1.00 97.06 411 ILE A N 1
ATOM 2723 C CA . ILE A 1 411 ? -22.501 0.587 23.050 1.00 97.06 411 ILE A CA 1
ATOM 2724 C C . ILE A 1 411 ? -23.819 1.309 22.749 1.00 97.06 411 ILE A C 1
ATOM 2726 O O . ILE A 1 411 ? -24.568 1.701 23.662 1.00 97.06 411 ILE A O 1
ATOM 2730 N N . THR A 1 412 ? -24.063 1.602 21.475 1.00 97.75 412 THR A N 1
ATOM 2731 C CA . THR A 1 412 ? -25.094 2.569 21.062 1.00 97.75 412 THR A CA 1
ATOM 2732 C C . THR A 1 412 ? -26.451 1.951 20.743 1.00 97.75 412 THR A C 1
ATOM 2734 O O . THR A 1 412 ? -27.466 2.640 20.885 1.00 97.75 412 THR A O 1
ATOM 2737 N N . ASP A 1 413 ? -26.476 0.671 20.396 1.00 96.50 413 ASP A N 1
ATOM 2738 C CA . ASP A 1 413 ? -27.627 -0.042 19.844 1.00 96.50 413 ASP A CA 1
ATOM 2739 C C . ASP A 1 413 ? -27.939 -1.377 20.533 1.00 96.50 413 ASP A C 1
ATOM 2741 O O . ASP A 1 413 ? -28.891 -2.019 20.117 1.00 96.50 413 ASP A O 1
ATOM 2745 N N . PHE A 1 414 ? -27.245 -1.719 21.629 1.00 95.38 414 PHE A N 1
ATOM 2746 C CA . PHE A 1 414 ? -27.437 -2.968 22.383 1.00 95.38 414 PHE A CA 1
ATOM 2747 C C . PHE A 1 414 ? -28.919 -3.361 22.534 1.00 95.38 414 PHE A C 1
ATOM 2749 O O . PHE A 1 414 ? -29.694 -2.717 23.265 1.00 95.38 414 PHE A O 1
ATOM 2756 N N . GLU A 1 415 ? -29.311 -4.441 21.868 1.00 91.94 415 GLU A N 1
ATOM 2757 C CA . GLU A 1 415 ? -30.677 -4.925 21.821 1.00 91.94 415 GLU A CA 1
ATOM 2758 C C . GLU A 1 415 ? -30.918 -6.023 22.866 1.00 91.94 415 GLU A C 1
ATOM 2760 O O . GLU A 1 415 ? -30.284 -7.071 22.952 1.00 91.94 415 GLU A O 1
ATOM 2765 N N . VAL A 1 416 ? -31.922 -5.794 23.709 1.00 83.69 416 VAL A N 1
ATOM 2766 C CA . VAL A 1 416 ? -32.254 -6.746 24.767 1.00 83.69 416 VAL A CA 1
ATOM 2767 C C . VAL A 1 416 ? -33.133 -7.853 24.208 1.00 83.69 416 VAL A C 1
ATOM 2769 O O . VAL A 1 416 ? -34.333 -7.667 23.984 1.00 83.69 416 VAL A O 1
ATOM 2772 N N . GLY A 1 417 ? -32.567 -9.052 24.126 1.00 80.69 417 GLY A N 1
ATOM 2773 C CA . GLY A 1 417 ? -33.308 -10.273 23.794 1.00 80.69 417 GLY A CA 1
ATOM 2774 C C . GLY A 1 417 ? -33.430 -10.545 22.298 1.00 80.69 417 GLY A C 1
ATOM 2775 O O . GLY A 1 417 ? -34.180 -11.457 21.939 1.00 80.69 417 GLY A O 1
ATOM 2776 N N . SER A 1 418 ? -32.717 -9.770 21.480 1.00 77.12 418 SER A N 1
ATOM 2777 C CA . SER A 1 418 ? -32.345 -10.075 20.093 1.00 77.12 418 SER A CA 1
ATOM 2778 C C . SER A 1 418 ? -31.322 -11.207 20.055 1.00 77.12 418 SER A C 1
ATOM 2780 O O . SER A 1 418 ? -31.614 -12.206 19.420 1.00 77.12 418 SER A O 1
ATOM 2782 N N . GLY A 1 419 ? -30.265 -11.134 20.865 1.00 87.81 419 GLY A N 1
ATOM 2783 C CA . GLY A 1 419 ? -29.173 -12.110 20.876 1.00 87.81 419 GLY A CA 1
ATOM 2784 C C . GLY A 1 419 ? -27.838 -11.514 21.320 1.00 87.81 419 GLY A C 1
ATOM 2785 O O . GLY A 1 419 ? -26.960 -12.283 21.717 1.00 87.81 419 GLY A O 1
ATOM 2786 N N . ASP A 1 420 ? -27.750 -10.178 21.366 1.00 95.50 420 ASP A N 1
ATOM 2787 C CA . ASP A 1 420 ? -26.582 -9.424 21.806 1.00 95.50 420 ASP A CA 1
ATOM 2788 C C . ASP A 1 420 ? -26.058 -9.896 23.169 1.00 95.50 420 ASP A C 1
ATOM 2790 O O . ASP A 1 420 ? -26.812 -10.163 24.119 1.00 95.50 420 ASP A O 1
ATOM 2794 N N . GLN A 1 421 ? -24.735 -9.964 23.281 1.00 94.56 421 GLN A N 1
ATOM 2795 C CA . GLN A 1 421 ? -24.026 -10.409 24.472 1.00 94.56 421 GLN A CA 1
ATOM 2796 C C . GLN A 1 421 ? -22.954 -9.404 24.870 1.00 94.56 421 GLN A C 1
ATOM 2798 O O . GLN A 1 421 ? -22.086 -9.052 24.079 1.00 94.56 421 GLN A O 1
ATOM 2803 N N . LEU A 1 422 ? -22.966 -8.996 26.140 1.00 93.38 422 LEU A N 1
ATOM 2804 C CA . LEU A 1 422 ? -21.866 -8.250 26.742 1.00 93.38 422 LEU A CA 1
ATOM 2805 C C . LEU A 1 422 ? -21.068 -9.191 27.644 1.00 93.38 422 LEU A C 1
ATOM 2807 O O . LEU A 1 422 ? -21.528 -9.584 28.717 1.00 93.38 422 LEU A O 1
ATOM 2811 N N . ASN A 1 423 ? -19.858 -9.522 27.218 1.00 92.62 423 ASN A N 1
ATOM 2812 C CA . ASN A 1 423 ? -18.906 -10.329 27.961 1.00 92.62 423 ASN A CA 1
ATOM 2813 C C . ASN A 1 423 ? -17.852 -9.415 28.586 1.00 92.62 423 ASN A C 1
ATOM 2815 O O . ASN A 1 423 ? -17.111 -8.736 27.886 1.00 92.62 423 ASN A O 1
ATOM 2819 N N . ILE A 1 424 ? -17.769 -9.397 29.913 1.00 90.50 424 ILE A N 1
ATOM 2820 C CA . ILE A 1 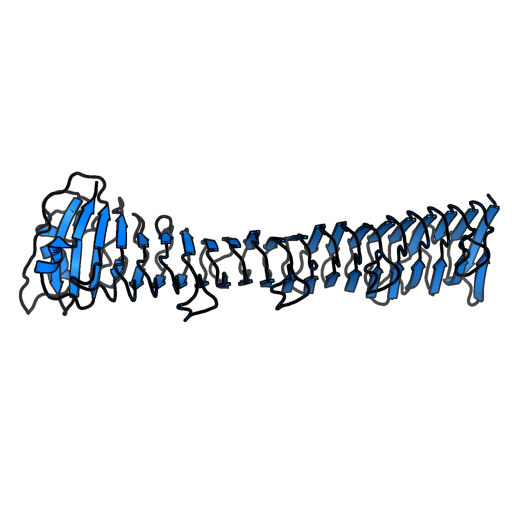424 ? -16.799 -8.573 30.638 1.00 90.50 424 ILE A CA 1
ATOM 2821 C C . ILE A 1 424 ? -15.737 -9.496 31.218 1.00 90.50 424 ILE A C 1
ATOM 2823 O O . ILE A 1 424 ? -16.033 -10.295 32.109 1.00 90.50 424 ILE A O 1
ATOM 2827 N N . ASN A 1 425 ? -14.513 -9.402 30.706 1.00 88.94 425 ASN A N 1
ATOM 2828 C CA . ASN A 1 425 ? -13.376 -10.149 31.221 1.00 88.94 425 ASN A CA 1
ATOM 2829 C C . ASN A 1 425 ? -12.700 -9.369 32.347 1.00 88.94 425 ASN A C 1
ATOM 2831 O O . ASN A 1 425 ? -12.033 -8.367 32.107 1.00 88.94 425 ASN A O 1
ATOM 2835 N N . THR A 1 426 ? -12.860 -9.843 33.576 1.00 83.00 426 THR A N 1
ATOM 2836 C CA . THR A 1 426 ? -12.319 -9.181 34.772 1.00 83.00 426 THR A CA 1
ATOM 2837 C C . THR A 1 426 ? -11.034 -9.834 35.282 1.00 83.00 426 THR A C 1
ATOM 2839 O O . THR A 1 426 ? -10.412 -9.332 36.215 1.00 83.00 426 THR A O 1
ATOM 2842 N N . GLY A 1 427 ? -10.636 -10.978 34.711 1.00 78.19 427 GLY A N 1
ATOM 2843 C CA . GLY A 1 427 ? -9.485 -11.763 35.162 1.00 78.19 427 GLY A CA 1
ATOM 2844 C C . GLY A 1 427 ? -9.609 -12.376 36.570 1.00 78.19 427 GLY A C 1
ATOM 2845 O O . GLY A 1 427 ? -8.632 -12.952 37.062 1.00 78.19 427 GLY A O 1
ATOM 2846 N N . ASP A 1 428 ? -10.773 -12.278 37.227 1.00 73.69 428 ASP A N 1
ATOM 2847 C CA . ASP A 1 428 ? -11.074 -12.896 38.529 1.00 73.69 428 ASP A CA 1
ATOM 2848 C C . ASP A 1 428 ? -12.406 -13.675 38.477 1.00 73.69 428 ASP A C 1
ATOM 2850 O O . ASP A 1 428 ? -13.243 -13.485 37.596 1.00 73.69 428 ASP A O 1
ATOM 2854 N N . SER A 1 429 ? -12.624 -14.592 39.422 1.00 60.19 429 SER A N 1
ATOM 2855 C CA . SER A 1 429 ? -13.907 -15.278 39.582 1.00 60.19 429 SER A CA 1
ATOM 2856 C C . SER A 1 429 ? -14.908 -14.346 40.267 1.00 60.19 429 SER A C 1
ATOM 2858 O O . SER A 1 429 ? -14.912 -14.239 41.492 1.00 60.19 429 SER A O 1
ATOM 2860 N N . THR A 1 430 ? -15.741 -13.678 39.482 1.00 62.00 430 THR A N 1
ATOM 2861 C CA . THR A 1 430 ? -16.671 -12.640 39.950 1.00 62.00 430 THR A CA 1
ATOM 2862 C C . THR A 1 430 ? -18.015 -13.205 40.402 1.00 62.00 430 THR A C 1
ATOM 2864 O O . THR A 1 430 ? -18.426 -14.294 39.978 1.00 62.00 430 THR A O 1
ATOM 2867 N N . ASP A 1 431 ? -18.713 -12.467 41.274 1.00 69.00 431 ASP A N 1
ATOM 2868 C CA . ASP A 1 431 ? -20.090 -12.757 41.677 1.00 69.00 431 ASP A CA 1
ATOM 2869 C C . ASP A 1 431 ? -21.022 -11.581 41.310 1.00 69.00 431 ASP A C 1
ATOM 2871 O O . ASP A 1 431 ? -20.717 -10.410 41.489 1.00 69.00 431 ASP A O 1
ATOM 2875 N N . LEU A 1 432 ? -22.177 -11.962 40.766 1.00 66.44 432 LEU A N 1
ATOM 2876 C CA . LEU A 1 432 ? -23.428 -11.238 40.519 1.00 66.44 432 LEU A CA 1
ATOM 2877 C C . LEU A 1 432 ? -23.423 -9.710 40.285 1.00 66.44 432 LEU A C 1
ATOM 2879 O O . LEU A 1 432 ? -23.369 -8.900 41.205 1.00 66.44 432 LEU A O 1
ATOM 2883 N N . VAL A 1 433 ? -23.812 -9.370 39.056 1.00 65.31 433 VAL A N 1
ATOM 2884 C CA . VAL A 1 433 ? -24.348 -8.077 38.629 1.00 65.31 433 VAL A CA 1
ATOM 2885 C C . VAL A 1 433 ? -25.477 -7.576 39.551 1.00 65.31 433 VAL A C 1
ATOM 2887 O O . VAL A 1 433 ? -26.581 -8.137 39.575 1.00 65.31 433 VAL A O 1
ATOM 2890 N N . VAL A 1 434 ? -25.243 -6.492 40.300 1.00 70.31 434 VAL A N 1
ATOM 2891 C CA . VAL A 1 434 ? -26.263 -5.903 41.187 1.00 70.31 434 VAL A CA 1
ATOM 2892 C C . VAL A 1 434 ? -26.915 -4.693 40.529 1.00 70.31 434 VAL A C 1
ATOM 2894 O O . VAL A 1 434 ? -26.301 -3.645 40.352 1.00 70.31 434 VAL A O 1
ATOM 2897 N N . GLY A 1 435 ? -28.210 -4.810 40.231 1.00 78.75 435 GLY A N 1
ATOM 2898 C CA . GLY A 1 435 ? -29.027 -3.675 39.810 1.00 78.75 435 GLY A CA 1
ATOM 2899 C C . GLY A 1 435 ? -29.235 -2.665 40.946 1.00 78.75 435 GLY A C 1
ATOM 2900 O O . GLY A 1 435 ? -29.868 -2.972 41.962 1.00 78.75 435 GLY A O 1
ATOM 2901 N N . VAL A 1 436 ? -28.764 -1.435 40.758 1.00 87.12 436 VAL A N 1
ATOM 2902 C CA . VAL A 1 436 ? -28.871 -0.321 41.703 1.00 87.12 436 VAL A CA 1
ATOM 2903 C C . VAL A 1 436 ? -29.931 0.664 41.230 1.00 87.12 436 VAL A C 1
ATOM 2905 O O . VAL A 1 436 ? -30.041 1.011 40.056 1.00 87.12 436 VAL A O 1
ATOM 2908 N N . THR A 1 437 ? -30.752 1.140 42.165 1.00 86.06 437 THR A N 1
ATOM 2909 C CA . THR A 1 437 ? -31.711 2.218 41.902 1.00 86.06 437 THR A CA 1
ATOM 2910 C C . THR A 1 437 ? -31.259 3.483 42.610 1.00 86.06 437 THR A C 1
ATOM 2912 O O . THR A 1 437 ? -31.130 3.498 43.834 1.00 86.06 437 THR A O 1
ATOM 2915 N N . VAL A 1 438 ? -31.105 4.569 41.856 1.00 90.44 438 VAL A N 1
ATOM 2916 C CA . VAL A 1 438 ? -30.787 5.891 42.405 1.00 90.44 438 VAL A CA 1
ATOM 2917 C C . VAL A 1 438 ? -31.992 6.827 42.413 1.00 90.44 438 VAL A C 1
ATOM 2919 O O . VAL A 1 438 ? -33.023 6.587 41.782 1.00 90.44 438 VAL A O 1
ATOM 2922 N N . SER A 1 439 ? -31.897 7.899 43.201 1.00 90.12 439 SER A N 1
ATOM 2923 C CA . SER A 1 439 ? -32.972 8.889 43.299 1.00 90.12 439 SER A CA 1
ATOM 2924 C C . SER A 1 439 ? -33.165 9.638 41.977 1.00 90.12 439 SER A C 1
ATOM 2926 O O . SER A 1 439 ? -32.209 9.887 41.253 1.00 90.12 439 SER A O 1
ATOM 2928 N N . SER A 1 440 ? -34.378 10.121 41.700 1.00 86.38 440 SER A N 1
ATOM 2929 C CA . SER A 1 440 ? -34.654 10.922 40.495 1.00 86.38 440 SER A CA 1
ATOM 2930 C C . SER A 1 440 ? -33.933 12.280 40.450 1.00 86.38 440 SER A C 1
ATOM 2932 O O . SER A 1 440 ? -34.045 12.994 39.460 1.00 86.38 440 SER A O 1
ATOM 2934 N N . SER A 1 441 ? -33.286 12.689 41.545 1.00 91.88 441 SER A N 1
ATOM 2935 C CA . SER A 1 441 ? -32.464 13.902 41.634 1.00 91.88 441 SER A CA 1
ATOM 2936 C C . SER A 1 441 ? -30.963 13.614 41.612 1.00 91.88 441 SER A C 1
ATOM 2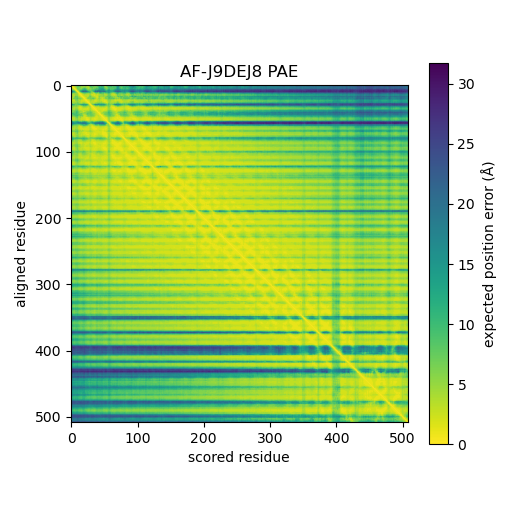938 O O . SER A 1 441 ? -30.189 14.548 41.797 1.00 91.88 441 SER A O 1
ATOM 2940 N N . ALA A 1 442 ? -30.567 12.347 41.455 1.00 94.62 442 ALA A N 1
ATOM 2941 C CA . ALA A 1 442 ? -29.171 11.956 41.342 1.00 94.62 442 ALA A CA 1
ATOM 2942 C C . ALA A 1 442 ? -28.538 12.590 40.093 1.00 94.62 442 ALA A C 1
ATOM 2944 O O . ALA A 1 442 ? -29.189 12.771 39.057 1.00 94.62 442 ALA A O 1
ATOM 2945 N N . THR A 1 443 ? -27.268 12.949 40.205 1.00 94.94 443 THR A N 1
ATOM 2946 C CA . THR A 1 443 ? -26.400 13.232 39.059 1.00 94.94 443 THR A CA 1
ATOM 2947 C C . THR A 1 443 ? -25.914 11.922 38.429 1.00 94.94 443 THR A C 1
ATOM 2949 O O . THR A 1 443 ? -26.139 10.853 38.995 1.00 94.94 443 THR A O 1
ATOM 2952 N N . LEU A 1 444 ? -25.265 11.989 37.260 1.00 92.38 444 LEU A N 1
ATOM 2953 C CA . LEU A 1 444 ? -24.620 10.810 36.672 1.00 92.38 444 LEU A CA 1
ATOM 2954 C C . LEU A 1 444 ? -23.537 10.269 37.613 1.00 92.38 444 LEU A C 1
ATOM 2956 O O . LEU A 1 444 ? -23.518 9.075 37.868 1.00 92.38 444 LEU A O 1
ATOM 2960 N N . GLN A 1 445 ? -22.718 11.147 38.204 1.00 92.31 445 GLN A N 1
ATOM 2961 C CA . GLN A 1 445 ? -21.701 10.738 39.177 1.00 92.31 445 GLN A CA 1
ATOM 2962 C C . GLN A 1 445 ? -22.323 10.011 40.378 1.00 92.31 445 GLN A C 1
ATOM 2964 O O . GLN A 1 445 ? -21.878 8.925 40.711 1.00 92.31 445 GLN A O 1
ATOM 2969 N N . ASP A 1 446 ? -23.415 10.535 40.958 1.00 93.12 446 ASP A N 1
ATOM 2970 C CA . ASP A 1 446 ? -24.109 9.849 42.065 1.00 93.12 446 ASP A CA 1
ATOM 2971 C C . ASP A 1 446 ? -24.626 8.453 41.660 1.00 93.12 446 ASP A C 1
ATOM 2973 O O . ASP A 1 446 ? -24.808 7.587 42.513 1.00 93.12 446 ASP A O 1
ATOM 2977 N N . ALA A 1 447 ? -24.949 8.253 40.376 1.00 93.62 447 ALA A N 1
ATOM 2978 C CA . ALA A 1 447 ? -25.382 6.967 39.844 1.00 93.62 447 ALA A CA 1
ATOM 2979 C C . ALA A 1 447 ? -24.211 5.993 39.693 1.00 93.62 447 ALA A C 1
ATOM 2981 O O . ALA A 1 447 ? -24.332 4.854 40.138 1.00 93.62 447 ALA A O 1
ATOM 2982 N N . LEU A 1 448 ? -23.099 6.456 39.116 1.00 92.25 448 LEU A N 1
ATOM 2983 C CA . LEU A 1 448 ? -21.881 5.666 38.945 1.00 92.25 448 LEU A CA 1
ATOM 2984 C C . LEU A 1 448 ? -21.280 5.277 40.301 1.00 92.25 448 LEU A C 1
ATOM 2986 O O . LEU A 1 448 ? -21.056 4.096 40.520 1.00 92.25 448 LEU A O 1
ATOM 2990 N N . ASP A 1 449 ? -21.167 6.210 41.254 1.00 91.38 449 ASP A N 1
ATOM 2991 C CA . ASP A 1 449 ? -20.690 5.924 42.619 1.00 91.38 449 ASP A CA 1
ATOM 2992 C C . ASP A 1 449 ? -21.566 4.880 43.330 1.00 91.38 449 ASP A C 1
ATOM 2994 O O . ASP A 1 449 ? -21.089 4.071 44.121 1.00 91.38 449 ASP A O 1
ATOM 2998 N N . ALA A 1 450 ? -22.878 4.897 43.070 1.00 92.25 450 ALA A N 1
ATOM 2999 C CA . ALA A 1 450 ? -23.798 3.931 43.656 1.00 92.25 450 ALA A CA 1
ATOM 3000 C C . ALA A 1 450 ? -23.697 2.544 43.005 1.00 92.25 450 ALA A C 1
ATOM 3002 O O . ALA A 1 450 ? -23.949 1.555 43.693 1.00 92.25 450 ALA A O 1
ATOM 3003 N N . ALA A 1 451 ? -23.383 2.476 41.707 1.00 91.56 451 ALA A N 1
ATOM 3004 C CA . ALA A 1 451 ? -23.088 1.228 41.009 1.00 91.56 451 ALA A CA 1
ATOM 3005 C C . ALA A 1 451 ? -21.755 0.647 41.490 1.00 91.56 451 ALA A C 1
ATOM 3007 O O . ALA A 1 451 ? -21.742 -0.509 41.898 1.00 91.56 451 ALA A O 1
ATOM 3008 N N . ALA A 1 452 ? -20.715 1.481 41.551 1.00 89.69 452 ALA A N 1
ATOM 3009 C CA . ALA A 1 452 ? -19.405 1.150 42.099 1.00 89.69 452 ALA A CA 1
ATOM 3010 C C . ALA A 1 452 ? -19.531 0.541 43.507 1.00 89.69 452 ALA A C 1
ATOM 3012 O O . ALA A 1 452 ? -19.304 -0.639 43.727 1.00 89.69 452 ALA A O 1
ATOM 3013 N N . ALA A 1 453 ? -20.151 1.270 44.443 1.00 89.56 453 ALA A N 1
ATOM 3014 C CA . ALA A 1 453 ? -20.363 0.791 45.813 1.00 89.56 453 ALA A CA 1
ATOM 3015 C C . ALA A 1 453 ? -21.242 -0.476 45.955 1.00 89.56 453 ALA A C 1
ATOM 3017 O O . ALA A 1 453 ? -21.360 -1.024 47.059 1.00 89.56 453 ALA A O 1
ATOM 3018 N N . ALA A 1 454 ? -21.947 -0.893 44.898 1.00 89.31 454 ALA A N 1
ATOM 3019 C CA . ALA A 1 454 ? -22.718 -2.134 44.883 1.00 89.31 454 ALA A CA 1
ATOM 3020 C C . ALA A 1 454 ? -21.904 -3.343 44.402 1.00 89.31 454 ALA A C 1
ATOM 3022 O O . ALA A 1 454 ? -22.274 -4.466 44.754 1.00 89.31 454 ALA A O 1
ATOM 3023 N N . ALA A 1 455 ? -20.830 -3.111 43.652 1.00 86.31 455 ALA A N 1
ATOM 3024 C CA . ALA A 1 455 ? -19.793 -4.080 43.352 1.00 86.31 455 ALA A CA 1
ATOM 3025 C C . ALA A 1 455 ? -18.799 -4.071 44.528 1.00 86.31 455 ALA A C 1
ATOM 3027 O O . ALA A 1 455 ? -18.135 -3.086 44.822 1.00 86.31 455 ALA A O 1
ATOM 3028 N N . VAL A 1 456 ? -18.838 -5.116 45.353 1.00 83.62 456 VAL A N 1
ATOM 3029 C CA . VAL A 1 456 ? -18.259 -5.058 46.710 1.00 83.62 456 VAL A CA 1
ATOM 3030 C C . VAL A 1 456 ? -16.843 -5.609 46.782 1.00 83.62 456 VAL A C 1
ATOM 3032 O O . VAL A 1 456 ? -16.150 -5.344 47.767 1.00 83.62 456 VAL A O 1
ATOM 3035 N N . ASP A 1 457 ? -16.435 -6.366 45.771 1.00 86.44 457 ASP A N 1
ATOM 3036 C CA . ASP A 1 457 ? -15.110 -6.939 45.611 1.00 86.44 457 ASP A CA 1
ATOM 3037 C C . ASP A 1 457 ? -14.549 -6.599 44.213 1.00 86.44 457 ASP A C 1
ATOM 3039 O O . ASP A 1 457 ? -15.284 -6.297 43.276 1.00 86.44 457 ASP A O 1
ATOM 3043 N N . THR A 1 458 ? -13.221 -6.634 44.063 1.00 84.25 458 THR A N 1
ATOM 3044 C CA . THR A 1 458 ? -12.563 -6.416 42.763 1.00 84.25 458 THR A CA 1
ATOM 3045 C C . THR A 1 458 ? -13.079 -7.406 41.719 1.00 84.25 458 THR A C 1
ATOM 3047 O O . THR A 1 458 ? -13.153 -8.605 41.978 1.00 84.25 458 THR A O 1
ATOM 3050 N N . GLY A 1 459 ? -13.408 -6.889 40.539 1.00 82.44 459 GLY A N 1
ATOM 3051 C CA . GLY A 1 459 ? -14.020 -7.623 39.439 1.00 82.44 459 GLY A CA 1
ATOM 3052 C C . GLY A 1 459 ? -15.548 -7.701 39.519 1.00 82.44 459 GLY A C 1
ATOM 3053 O O . GLY A 1 459 ? -16.173 -8.044 38.518 1.00 82.44 459 GLY A O 1
ATOM 3054 N N . ASP A 1 460 ? -16.184 -7.374 40.648 1.00 88.44 460 ASP A N 1
ATOM 3055 C CA . ASP A 1 460 ? -17.647 -7.326 40.702 1.00 88.44 460 ASP A CA 1
ATOM 3056 C C . ASP A 1 460 ? -18.198 -6.248 39.753 1.00 88.44 460 ASP A C 1
ATOM 3058 O O . ASP A 1 460 ? -17.535 -5.257 39.430 1.00 88.44 460 ASP A O 1
ATOM 3062 N N . ILE A 1 461 ? -19.446 -6.441 39.315 1.00 89.50 461 ILE A N 1
ATOM 3063 C CA . ILE A 1 461 ? -20.114 -5.550 38.362 1.00 89.50 461 ILE A CA 1
ATOM 3064 C C . ILE A 1 461 ? -21.363 -4.936 39.005 1.00 89.50 461 ILE A C 1
ATOM 3066 O O . ILE A 1 461 ? -22.316 -5.628 39.371 1.00 89.50 461 ILE A O 1
ATOM 3070 N N . GLY A 1 462 ? -21.403 -3.612 39.103 1.00 91.31 462 GLY A N 1
ATOM 3071 C CA . GLY A 1 462 ? -22.581 -2.852 39.510 1.00 91.31 462 GLY A CA 1
ATOM 3072 C C . GLY A 1 462 ? -23.314 -2.307 38.292 1.00 91.31 462 GLY A C 1
ATOM 3073 O O . GLY A 1 462 ? -22.684 -1.764 37.393 1.00 91.31 462 GLY A O 1
ATOM 3074 N N . VAL A 1 463 ? -24.647 -2.405 38.236 1.00 92.00 463 VAL A N 1
ATOM 3075 C CA . VAL A 1 463 ? -25.425 -1.856 37.108 1.00 92.00 463 VAL A CA 1
ATOM 3076 C C . VAL A 1 463 ? -26.455 -0.845 37.587 1.00 92.00 463 VAL A C 1
ATOM 3078 O O . VAL A 1 463 ? -27.249 -1.126 38.480 1.00 92.00 463 VAL A O 1
ATOM 3081 N N . VAL A 1 464 ? -26.509 0.327 36.956 1.00 93.06 464 VAL A N 1
ATOM 3082 C CA . VAL A 1 464 ? -27.479 1.388 37.266 1.00 93.06 464 VAL A CA 1
ATOM 3083 C C . VAL A 1 464 ? -28.151 1.909 35.999 1.00 93.06 464 VAL A C 1
ATOM 3085 O O . VAL A 1 464 ? -27.523 2.047 34.955 1.00 93.06 464 VAL A O 1
ATOM 3088 N N . ILE A 1 465 ? -29.442 2.243 36.087 1.00 93.12 465 ILE A N 1
ATOM 3089 C CA . ILE A 1 465 ? -30.140 2.971 35.017 1.00 93.12 465 ILE A CA 1
ATOM 3090 C C . ILE A 1 465 ? -30.101 4.468 35.319 1.00 93.12 465 ILE A C 1
ATOM 3092 O O . ILE A 1 465 ? -30.609 4.919 36.351 1.00 93.12 465 ILE A O 1
ATOM 3096 N N . TYR A 1 466 ? -29.570 5.254 34.386 1.00 94.38 466 TYR A N 1
ATOM 3097 C CA . TYR A 1 466 ? -29.536 6.710 34.469 1.00 94.38 466 TYR A CA 1
ATOM 3098 C C . TYR A 1 466 ? -29.808 7.337 33.103 1.00 94.38 466 TYR A C 1
ATOM 3100 O O . TYR A 1 466 ? -29.351 6.849 32.078 1.00 94.38 466 TYR A O 1
ATOM 3108 N N . GLY A 1 467 ? -30.592 8.417 33.056 1.00 92.62 467 GLY A N 1
ATOM 3109 C CA . GLY A 1 467 ? -30.792 9.175 31.812 1.00 92.62 467 GLY A CA 1
ATOM 3110 C C . GLY A 1 467 ? -31.422 8.404 30.638 1.00 92.62 467 GLY A C 1
ATOM 3111 O O . GLY A 1 467 ? -31.393 8.907 29.522 1.00 92.62 467 GLY A O 1
ATOM 3112 N N . GLY A 1 468 ? -32.013 7.226 30.871 1.00 92.50 468 GLY A N 1
ATOM 3113 C CA . GLY A 1 468 ? -32.540 6.357 29.810 1.00 92.50 468 GLY A CA 1
ATOM 3114 C C . GLY A 1 468 ? -31.509 5.392 29.212 1.00 92.50 468 GLY A C 1
ATOM 3115 O O . GLY A 1 468 ? -31.704 4.924 28.098 1.00 92.50 468 GLY A O 1
ATOM 3116 N N . SER A 1 469 ? -30.402 5.137 29.908 1.00 94.31 469 SER A N 1
ATOM 3117 C CA . SER A 1 469 ? -29.366 4.166 29.534 1.00 94.31 469 SER A CA 1
ATOM 3118 C C . SER A 1 469 ? -28.971 3.333 30.752 1.00 94.31 469 SER A C 1
ATOM 3120 O O . SER A 1 469 ? -29.157 3.780 31.892 1.00 94.31 469 SER A O 1
ATOM 3122 N N . ALA A 1 470 ? -28.426 2.144 30.509 1.00 93.31 470 ALA A N 1
ATOM 3123 C CA . ALA A 1 470 ? -27.801 1.333 31.540 1.00 93.31 470 ALA A CA 1
ATOM 3124 C C . ALA A 1 470 ? -26.303 1.638 31.587 1.00 93.31 470 ALA A C 1
ATOM 3126 O O . ALA A 1 470 ? -25.684 1.912 30.562 1.00 93.31 470 ALA A O 1
ATOM 3127 N N . TYR A 1 471 ? -25.740 1.604 32.785 1.00 93.12 471 TYR A N 1
ATOM 3128 C CA . TYR A 1 471 ? -24.315 1.759 33.029 1.00 93.12 471 TYR A CA 1
ATOM 3129 C C . TYR A 1 471 ? -23.866 0.567 33.858 1.00 93.12 471 TYR A C 1
ATOM 3131 O O . TYR A 1 471 ? -24.397 0.375 34.953 1.00 93.12 471 TYR A O 1
ATOM 3139 N N . ALA A 1 472 ? -22.941 -0.225 33.325 1.00 91.94 472 ALA A N 1
ATOM 3140 C CA . ALA A 1 472 ? -22.218 -1.247 34.062 1.00 91.94 472 ALA A CA 1
ATOM 3141 C C . ALA A 1 472 ? -20.893 -0.648 34.541 1.00 91.94 472 ALA A C 1
ATOM 3143 O O . ALA A 1 472 ? -20.175 -0.025 33.763 1.00 91.94 472 ALA A O 1
ATOM 3144 N N . VAL A 1 473 ? -20.606 -0.800 35.826 1.00 90.94 473 VAL A N 1
ATOM 3145 C CA . VAL A 1 473 ? -19.364 -0.371 36.464 1.00 90.94 473 VAL A CA 1
ATOM 3146 C C . VAL A 1 473 ? -18.660 -1.622 36.956 1.00 90.94 473 VAL A C 1
ATOM 3148 O O . VAL A 1 473 ? -19.265 -2.404 37.687 1.00 90.94 473 VAL A O 1
ATOM 3151 N N . VAL A 1 474 ? -17.427 -1.826 36.509 1.00 89.56 474 VAL A N 1
ATOM 3152 C CA . VAL A 1 474 ? -16.585 -2.966 36.877 1.00 89.56 474 VAL A CA 1
ATOM 3153 C C . VAL A 1 474 ? -15.536 -2.476 37.865 1.00 89.56 474 VAL A C 1
ATOM 3155 O O . VAL A 1 474 ? -14.729 -1.619 37.508 1.00 89.56 474 VAL A O 1
ATOM 3158 N N . GLU A 1 475 ? -15.526 -3.025 39.076 1.00 86.88 475 GLU A N 1
ATOM 3159 C CA . GLU A 1 475 ? -14.614 -2.578 40.138 1.00 86.88 475 GLU A CA 1
ATOM 3160 C C . GLU A 1 475 ? -13.177 -3.029 39.882 1.00 86.88 475 GLU A C 1
ATOM 3162 O O . GLU A 1 475 ? -12.892 -4.232 39.854 1.00 86.88 475 GLU A O 1
ATOM 3167 N N . GLY A 1 476 ? -12.247 -2.089 39.720 1.00 82.75 476 GLY A N 1
ATOM 3168 C CA . GLY A 1 476 ? -10.831 -2.389 39.442 1.00 82.75 476 GLY A CA 1
ATOM 3169 C C . GLY A 1 476 ? -9.968 -2.631 40.675 1.00 82.75 476 GLY A C 1
ATOM 3170 O O . GLY A 1 476 ? -8.786 -2.975 40.564 1.00 82.75 476 GLY A O 1
ATOM 3171 N N . GLY A 1 477 ? -10.544 -2.460 41.865 1.00 77.25 477 GLY A N 1
ATOM 3172 C CA . GLY A 1 477 ? -9.817 -2.328 43.125 1.00 77.25 477 GLY A CA 1
ATOM 3173 C C . GLY A 1 477 ? -9.979 -0.918 43.690 1.00 77.25 477 GLY A C 1
ATOM 3174 O O . GLY A 1 477 ? -10.777 -0.144 43.210 1.00 77.25 477 GLY A O 1
ATOM 3175 N N . GLY A 1 478 ? -9.262 -0.572 44.761 1.00 74.88 478 GLY A N 1
ATOM 3176 C CA . GLY A 1 478 ? -9.326 0.800 45.287 1.00 74.88 478 GLY A CA 1
ATOM 3177 C C . GLY A 1 478 ? -10.484 1.083 46.259 1.00 74.88 478 GLY A C 1
ATOM 3178 O O . GLY A 1 478 ? -10.637 0.369 47.262 1.00 74.88 478 GLY A O 1
ATOM 3179 N N . ASP A 1 479 ? -11.175 2.213 46.079 1.00 75.25 479 ASP A N 1
ATOM 3180 C CA . ASP A 1 479 ? -12.243 2.696 46.968 1.00 75.25 479 ASP A CA 1
ATOM 3181 C C . ASP A 1 479 ? -13.605 2.091 46.609 1.00 75.25 479 ASP A C 1
ATOM 3183 O O . ASP A 1 479 ? -14.386 2.688 45.887 1.00 75.25 479 ASP A O 1
ATOM 3187 N N . LEU A 1 480 ? -13.952 0.986 47.272 1.00 74.94 480 LEU A N 1
ATOM 3188 C CA . LEU A 1 480 ? -15.240 0.272 47.164 1.00 74.94 480 LEU A CA 1
ATOM 3189 C C . LEU A 1 480 ? -16.498 1.098 47.541 1.00 74.94 480 LEU A C 1
ATOM 3191 O O . LEU A 1 480 ? -17.544 0.545 47.890 1.00 74.94 480 LEU A O 1
ATOM 3195 N N . THR A 1 481 ? -16.395 2.423 47.651 1.00 77.56 481 THR A N 1
ATOM 3196 C CA . THR A 1 481 ? -17.498 3.316 48.014 1.00 77.56 481 THR A CA 1
ATOM 3197 C C . THR A 1 481 ? -17.782 4.414 46.995 1.00 77.56 481 THR A C 1
ATOM 3199 O O . THR A 1 481 ? -18.801 5.097 47.154 1.00 77.56 481 THR A O 1
ATOM 3202 N N . ALA A 1 482 ? -16.929 4.595 45.984 1.00 83.88 482 ALA A N 1
ATOM 3203 C CA . ALA A 1 482 ? -17.092 5.601 44.941 1.00 83.88 482 ALA A CA 1
ATOM 3204 C C . ALA A 1 482 ? -16.274 5.230 43.703 1.00 83.88 482 ALA A C 1
ATOM 3206 O O . ALA A 1 482 ? -15.248 4.580 43.834 1.00 83.88 482 ALA A O 1
ATOM 3207 N N . LEU A 1 483 ? -16.695 5.733 42.542 1.00 85.44 483 LEU A N 1
ATOM 3208 C CA . LEU A 1 483 ? -15.970 5.522 41.296 1.00 85.44 483 LEU A CA 1
ATOM 3209 C C . LEU A 1 483 ? -14.544 6.101 41.394 1.00 85.44 483 LEU A C 1
ATOM 3211 O O . LEU A 1 483 ? -14.379 7.283 41.733 1.00 85.44 483 LEU A O 1
ATOM 3215 N N . ASP A 1 484 ? -13.530 5.304 41.069 1.00 83.38 484 ASP A N 1
ATOM 3216 C CA . ASP A 1 484 ? -12.129 5.721 41.048 1.00 83.38 484 ASP A CA 1
ATOM 3217 C C . ASP A 1 484 ? -11.377 5.315 39.769 1.00 83.38 484 ASP A C 1
ATOM 3219 O O . ASP A 1 484 ? -11.888 4.613 38.908 1.00 83.38 484 ASP A O 1
ATOM 3223 N N . SER A 1 485 ? -10.134 5.778 39.614 1.00 79.62 485 SER A N 1
ATOM 3224 C CA . SER A 1 485 ? -9.328 5.578 38.395 1.00 79.62 485 SER A CA 1
ATOM 3225 C C . SER A 1 485 ? -8.889 4.127 38.135 1.00 79.62 485 SER A C 1
ATOM 3227 O O . SER A 1 485 ? -7.942 3.905 37.381 1.00 79.62 485 SER A O 1
ATOM 3229 N N . THR A 1 486 ? -9.429 3.155 38.860 1.00 82.06 486 THR A N 1
ATOM 3230 C CA . THR A 1 486 ? -9.258 1.736 38.556 1.00 82.06 486 THR A CA 1
ATOM 3231 C C . THR A 1 486 ? -10.540 1.104 38.027 1.00 82.06 486 THR A C 1
ATOM 3233 O O . THR A 1 486 ? -10.460 0.074 37.360 1.00 82.06 486 THR A O 1
ATOM 3236 N N . ASP A 1 487 ? -11.696 1.729 38.247 1.00 86.62 487 ASP A N 1
ATOM 3237 C CA . ASP A 1 487 ? -12.981 1.220 37.781 1.00 86.62 487 ASP A CA 1
ATOM 3238 C C . ASP A 1 487 ? -13.178 1.452 36.287 1.00 86.62 487 ASP A C 1
ATOM 3240 O O . ASP A 1 487 ? -12.758 2.466 35.732 1.00 86.62 487 ASP A O 1
ATOM 3244 N N . GLN A 1 488 ? -13.898 0.541 35.638 1.00 88.31 488 GLN A N 1
ATOM 3245 C CA . GLN A 1 488 ? -14.260 0.653 34.227 1.00 88.31 488 GLN A CA 1
ATOM 3246 C C . GLN A 1 488 ? -15.760 0.907 34.086 1.00 88.31 488 GLN A C 1
ATOM 3248 O O . GLN A 1 488 ? -16.574 0.249 34.736 1.00 88.31 488 GLN A O 1
ATOM 3253 N N . VAL A 1 489 ? -16.145 1.844 33.215 1.00 90.69 489 VAL A N 1
ATOM 3254 C CA . VAL A 1 489 ? -17.553 2.180 32.965 1.00 90.69 489 VAL A CA 1
ATOM 3255 C C . VAL A 1 489 ? -17.938 1.813 31.537 1.00 90.69 489 VAL A C 1
ATOM 3257 O O . VAL A 1 489 ? -17.356 2.303 30.571 1.00 90.69 489 VAL A O 1
ATOM 3260 N N . ILE A 1 490 ? -18.986 1.001 31.410 1.00 92.88 490 ILE A N 1
ATOM 3261 C CA . ILE A 1 490 ? -19.586 0.600 30.138 1.00 92.88 490 ILE A CA 1
ATOM 3262 C C . ILE A 1 490 ? -21.012 1.149 30.090 1.00 92.88 490 ILE A C 1
ATOM 3264 O O . ILE A 1 490 ? -21.826 0.900 30.983 1.00 92.88 490 ILE A O 1
ATOM 3268 N N . LYS A 1 491 ? -21.339 1.908 29.047 1.00 94.19 491 LYS A N 1
ATOM 3269 C CA . LYS A 1 491 ? -22.664 2.489 28.828 1.00 94.19 491 LYS A CA 1
ATOM 3270 C C . LYS A 1 491 ? -23.398 1.729 27.728 1.00 94.19 491 LYS A C 1
ATOM 3272 O O . LYS A 1 491 ? -22.927 1.673 26.600 1.00 94.19 491 LYS A O 1
ATOM 3277 N N . LEU A 1 492 ? -24.613 1.279 28.029 1.00 95.00 492 LEU A N 1
ATOM 3278 C CA . LEU A 1 492 ? -25.543 0.678 27.071 1.00 95.00 492 LEU A CA 1
ATOM 3279 C C . LEU A 1 492 ? -26.678 1.664 26.786 1.00 95.00 492 LEU A C 1
ATOM 3281 O O . LEU A 1 492 ? -27.546 1.928 27.632 1.00 95.00 492 LEU A O 1
ATOM 3285 N N . THR A 1 493 ? -26.645 2.276 25.607 1.00 95.81 493 THR A N 1
ATOM 3286 C CA . THR A 1 493 ? -27.574 3.349 25.242 1.00 95.81 493 THR A CA 1
ATOM 3287 C C . THR A 1 493 ? -28.986 2.805 25.021 1.00 95.81 493 THR A C 1
ATOM 3289 O O . THR A 1 493 ? -29.184 1.754 24.437 1.00 95.81 493 THR A O 1
ATOM 3292 N N . GLY A 1 494 ? -30.006 3.510 25.524 1.00 93.25 494 GLY A N 1
ATOM 3293 C CA . GLY A 1 494 ? -31.417 3.131 25.336 1.00 93.25 494 GLY A CA 1
ATOM 3294 C C . GLY A 1 494 ? -31.907 1.963 26.204 1.00 93.25 494 GLY A C 1
ATOM 3295 O O . GLY A 1 494 ? -33.119 1.775 26.358 1.00 93.25 494 GLY A O 1
ATOM 3296 N N . VAL A 1 495 ? -30.996 1.232 26.844 1.00 92.12 495 VAL A N 1
ATOM 3297 C CA . VAL A 1 495 ? -31.321 0.134 27.751 1.00 92.12 495 VAL A CA 1
ATOM 3298 C C . VAL A 1 495 ? -31.907 0.682 29.059 1.00 92.12 495 VAL A C 1
ATOM 3300 O O . VAL A 1 495 ? -31.281 1.465 29.770 1.00 92.12 495 VAL A O 1
ATOM 3303 N N . THR A 1 496 ? -33.152 0.310 29.377 1.00 90.94 496 THR A N 1
ATOM 3304 C CA . THR A 1 496 ? -33.902 0.866 30.530 1.00 90.94 496 THR A CA 1
ATOM 3305 C C . THR A 1 496 ? -34.494 -0.173 31.475 1.00 90.94 496 THR A C 1
ATOM 3307 O O . THR A 1 496 ? -35.028 0.193 32.525 1.00 90.94 496 THR A O 1
ATOM 3310 N N . ASP A 1 497 ? -34.408 -1.453 31.125 1.00 86.19 497 ASP A N 1
ATOM 3311 C CA . ASP A 1 497 ? -34.782 -2.551 32.007 1.00 86.19 497 ASP A CA 1
ATOM 3312 C C . ASP A 1 497 ? -33.512 -3.095 32.676 1.00 86.19 497 ASP A C 1
ATOM 3314 O O . ASP A 1 497 ? -32.484 -3.208 32.028 1.00 86.19 497 ASP A O 1
ATOM 3318 N N . LEU A 1 498 ? -33.561 -3.419 33.969 1.00 76.19 498 LEU A N 1
ATOM 3319 C CA . LEU A 1 498 ? -32.457 -4.096 34.664 1.00 76.19 498 LEU A CA 1
ATOM 3320 C C . LEU A 1 498 ? -32.525 -5.618 34.490 1.00 76.19 498 LEU A C 1
ATOM 3322 O O . LEU A 1 498 ? -31.586 -6.311 34.848 1.00 76.19 498 LEU A O 1
ATOM 3326 N N . ASN A 1 499 ? -33.598 -6.166 33.913 1.00 74.12 499 ASN A N 1
ATOM 3327 C CA . ASN A 1 499 ? -33.650 -7.595 33.570 1.00 74.12 499 ASN A CA 1
ATOM 3328 C C . ASN A 1 499 ? -32.662 -7.981 32.448 1.00 74.12 499 ASN A C 1
ATOM 3330 O O . ASN A 1 499 ? -32.497 -9.158 32.157 1.00 74.12 499 ASN A O 1
ATOM 3334 N N . VAL A 1 500 ? -32.005 -6.993 31.840 1.00 68.25 500 VAL A N 1
ATOM 3335 C CA . VAL A 1 500 ? -30.953 -7.121 30.814 1.00 68.25 500 VAL A CA 1
ATOM 3336 C C . VAL A 1 500 ? -29.658 -7.703 31.361 1.00 68.25 500 VAL A C 1
ATOM 3338 O O . VAL A 1 500 ? -28.807 -8.149 30.606 1.00 68.25 500 VAL A O 1
ATOM 3341 N N . ILE A 1 501 ? -29.533 -7.720 32.689 1.00 68.69 501 ILE A N 1
ATOM 3342 C CA . ILE A 1 501 ? -28.395 -8.260 33.423 1.00 68.69 501 ILE A CA 1
ATOM 3343 C C . ILE A 1 501 ? -28.076 -9.705 33.008 1.00 68.69 501 ILE A C 1
ATOM 3345 O O . ILE A 1 501 ? -26.910 -10.070 32.983 1.00 68.69 501 ILE A O 1
ATOM 3349 N N . ASP A 1 502 ? -29.075 -10.508 32.625 1.00 74.38 502 ASP A N 1
ATOM 3350 C CA . ASP A 1 502 ? -28.860 -11.903 32.211 1.00 74.38 502 ASP A CA 1
ATOM 3351 C C . ASP A 1 502 ? -28.061 -12.041 30.890 1.00 74.38 502 ASP A C 1
ATOM 3353 O O . ASP A 1 502 ? -27.591 -13.136 30.588 1.00 74.38 502 ASP A O 1
ATOM 3357 N N . GLN A 1 503 ? -27.910 -10.962 30.107 1.00 78.12 503 GLN A N 1
ATOM 3358 C CA . GLN A 1 503 ? -27.081 -10.897 28.885 1.00 78.12 503 GLN A CA 1
ATOM 3359 C C . GLN A 1 503 ? -25.692 -10.294 29.136 1.00 78.12 503 GLN A C 1
ATOM 3361 O O . GLN A 1 503 ? -24.856 -10.272 28.235 1.00 78.12 503 GLN A O 1
ATOM 3366 N N . ILE A 1 504 ? -25.442 -9.823 30.361 1.00 80.06 504 ILE A N 1
ATOM 3367 C CA . ILE A 1 504 ? -24.131 -9.366 30.809 1.00 80.06 504 ILE A CA 1
ATOM 3368 C C . ILE A 1 504 ? -23.472 -10.537 31.530 1.00 80.06 504 ILE A C 1
ATOM 3370 O O . ILE A 1 504 ? -23.869 -10.909 32.636 1.00 80.06 504 ILE A O 1
ATOM 3374 N N . THR A 1 505 ? -22.463 -11.128 30.902 1.00 81.25 505 THR A N 1
ATOM 3375 C CA . THR A 1 505 ? -21.727 -12.253 31.474 1.00 81.25 505 THR A CA 1
ATOM 3376 C C . THR A 1 505 ? -20.348 -11.789 31.902 1.00 81.25 505 THR A C 1
ATOM 3378 O O . THR A 1 505 ? -19.574 -11.280 31.100 1.00 81.25 505 THR A O 1
ATOM 3381 N N . ALA A 1 506 ? -20.014 -12.003 33.170 1.00 74.25 506 ALA A N 1
ATOM 3382 C CA . ALA A 1 506 ? -18.632 -11.895 33.599 1.00 74.25 506 ALA A CA 1
ATOM 3383 C C . ALA A 1 506 ? -17.881 -13.179 33.222 1.00 74.25 506 ALA A C 1
ATOM 3385 O O . ALA A 1 506 ? -18.332 -14.290 33.523 1.00 74.25 506 ALA A O 1
ATOM 3386 N N . VAL A 1 507 ? -16.748 -13.020 32.553 1.00 76.06 507 VAL A N 1
ATOM 3387 C CA . VAL A 1 507 ? -15.836 -14.097 32.166 1.00 76.06 507 VAL A CA 1
ATOM 3388 C C . VAL A 1 507 ? -14.496 -13.901 32.875 1.00 76.06 507 VAL A C 1
ATOM 3390 O O . VAL A 1 507 ? -14.112 -12.777 33.188 1.00 76.06 507 VAL A O 1
ATOM 3393 N N . ALA A 1 508 ? -13.841 -15.015 33.203 1.00 65.31 508 ALA A N 1
ATOM 3394 C CA . ALA A 1 508 ? -12.628 -15.063 34.020 1.00 65.31 508 ALA A CA 1
ATOM 3395 C C . ALA A 1 508 ? -11.396 -15.468 33.212 1.00 65.31 508 ALA A C 1
ATOM 3397 O O . ALA A 1 508 ? -11.569 -16.275 32.262 1.00 65.31 508 ALA A O 1
#

Nearest PDB structures (foldseek):
  6p5t-assembly1_A-2  TM=1.883E-01  e=1.201E-04  Caulobacter vibrioides

pLDDT: mean 90.07, std 10.88, range [48.25, 98.88]

Foldseek 3Di:
DEEEEDEDADQDEEEAAADQEEYEYYYELDDYHYEYELHRDPQPQSHEEYEAEAYDAAHDAEEYEEEDRYYAYEYEHEYHQEEYEYEYEDHYYAYEYAYEHHHQNYDEEYEPAAYAYEEAAEAHQYHYEYEPHDDQEDQPHEEYEEEYEHQYEYEYERHHYAYEYEYEYDENYEYEYEQHYYAYEEAYEDAYANYEYEYARYQEEYEYAYENDNYEYEYHCHRDQEDQRGEEYEAEYEHNYEYEEERHHYAYEYYYEYEEQYEYEYEQHYYAYEEEHEYYAQNYYYEYANEQEEYEYHYYDRHHEYEYERYRDPAAARGEEYEYEYAEAYEYEEERHHYAYEYEQAHHHPPDQPHEYEYENHYEAYEYAHHQAQQYQYEYEPHHYQYEYEYEHHQFQACVCVLVRGREHEYAHDDQPRRYAYEYEQVDDEDDAAEDEDDPPDRPQSQQLRQLLVQQDQQYWGWYDDPQKIKIKGHQDDDSRGDGRRIHIYIYHNDDDPVSRVRYHYDD